Protein 1KEW (pdb70)

InterPro domains:
  IPR005888 dTDP-glucose 4,6-dehydratase [TIGR01181] (2-343)
  IPR005888 dTDP-glucose 4,6-dehydratase [cd05246] (1-337)
  IPR016040 NAD(P)-binding domain [PF16363] (4-330)
  IPR036291 NAD(P)-binding domain superfamily [SSF51735] (1-351)

B-factor: mean 23.69, std 10.24, range [9.71, 91.75]

Sequence (722 aa):
MKILITGGAGFIGSAVVRHIIKNTQDTVVNIDKLTYAGNLESLSDISESNRYNFEHADICDSAEITRIFEQYQPDAVMHLAAESHVDRSITGPAAFIETNIVGTYALLEVARKYWSALGEDKKNNFRFHHISTDEVYGDLPHPDEVENSVTLPLFTETTAYAPSSPYSASKASSDHLVRAWRRTYGLPTIVTNCSNNYGPYHFPEKLIPLVILNALEGKPLPIYGKGDQIRDWLYVEDHARALHMVVTEGKAGETYNIGGHNEKKNLDVVFTICDLLDEIVPKATSYREQITYVADRPGHDRRYAIDAGKISRELGWKPLETFESGIRKTVEWYLANTQWVNNVKSGAYQSWIEQNYEGRQMKILITGGAGFIGSAVVRHIIKNTQDTVVNIDKLTYAGNLESLSDISESNRYNFEHADICDSAEITRIFEQYQPDAVMHLAAESHVDRSITGPAAFIETNIVGTYALLEVARKYWSALGEDKKNNFRFHHISTDEVYGDLPHPDEVENSVTLPLFTETTAYAPSSPYSASKASSDHLVRAWRRTYGLPTIVTNCSNNYGPYHFPEKLIPLVILNALEGKPLPIYGKGDQIRDWLYVEDHARALHMVVTEGKAGETYNIGGHNEKKNLDVVFTICDLLDEIVPKATSYREQITYVADRPGHDRRYAIDAGKISRELGWKPLETFESGIRKTVEWYLANTQWVNNVKSGAYQSWIEQNYEGRQ

Radius of gyration: 27.29 Å; Cα contacts (8 Å, |Δi|>4): 1450; chains: 2; bounding box: 65×66×72 Å

CATH classification: 3.40.50.720 (+1 more: 3.90.25.10)

Nearest PDB structures (foldseek):
  1g1a-assembly1_A  TM=9.500E-01  e=4.187E-69  Salmonella enterica subsp. enterica serovar Typhimurium
  1bxk-assembly1_B  TM=9.377E-01  e=1.783E-54  Escherichia coli
  1bxk-assembly1_A  TM=9.298E-01  e=2.134E-54  Escherichia coli
  8du1-assembly1_C  TM=8.785E-01  e=4.144E-48  Elizabethkingia anophelis NUHP1
  8du1-assembly2_B  TM=8.699E-01  e=4.400E-48  Elizabethkingia anophelis NUHP1

GO terms:
  GO:0008460 dTDP-glucose 4,6-dehydratase activity (F, EXP)
  GO:0070404 NADH binding (F, IDA)

Foldseek 3Di:
DEEEEEPLQADLNVLLVVCCQPPHPYAYEYEYQQDLGGHCVSNVVPDVPPRYHYDNDALLPLVVLLVVCVVRVGLEYEYDDADADLLCCQVPVPRRLVRLASSLLSNLVSLLVSLVPDDPVSNVRYEYEYEAALQQLPFWDACVRDDVPDDTDARDQPRDGDHQGSNSVSRNNSVVSQLVCCVPRVHQYEYEHEWDEAAPRHQLPDQQNVLLVCLVVVAAREQADPQQFKTFYDYSNLVSVLSVLCRVPNGGSYYFYDGAQHIDGRVRLSVLSQVLCCVVPNDPDGSVVRYDYDHHDVRDRRYHGHDRVVCCVPRVRHGPDHCNRRSNNRSVNCVVCVVSVVVSDDVVNVVVCCVCPPVHD/DEEEEEPLQADLNVLLQCCCVPPHPYAYEYEYQCDLGGDCVSNVVPPVPPRYHYDNDALLPLVVLLVVCVVRVGLEYEYDDADADQLCCQVPVPRRLVRLASSLLSNLVSVLVSLVPDDPVSNVRYEYEYEAALQQLPFWDACVRDDVPDDTDADDPPRDGDHQGSNSVSRNNSVVSQLVCCVPRVHQYEYEHEWDEAAPRHACPDQQNVLLVCLVVVAAREDAAPQQFKTFYDYSNLVSVLRVLCRNPNGGSYYFYDGAQHIDGRVRLSVLSQVLCCVVPNDPDGSVVRYDYDHHDVRDRRYHGHDRVVSCVPRVRHGPDDCNRRSNNRSVNCVVPVVSNVVSDDPVNVVVCCVCPPVHD

Secondary structure (DSSP, 8-state):
-EEEEESTTSHHHHHHHHHHHHH-S-EEEEEE---TT--GGGGTTTTT-TTEEEEE--TT-HHHHHHHHHHH--SEEEE--S---HHHHHH-THHHIIIIIIHHHHHHHHHHHHHHTS-HHHHHH-EEEEEEEGGGG-----GGGS-TTSPPP-B-TTSPP---SHHHHHHHHHHHHHHHHHHHH---EEEEEE-EEESTT--TTSHHHHHHHHHHHT--EEEETTS--EEEEEEHHHHHHHHHHHHHHPPTT-EEEE----EEEHHHHHHHHHHHHHHHS--SS-GGGGEEEEPPPTT---B--B--HHHHHHH----S--HHHHHHHHHHHHHH-HHHHHHS--HHHHHHHHHHHTT--/-EEEEESTTSHHHHHHHHHHHHH-S-EEEEEE---TT--GGGGTTTTT-TTEEEEE--TT-HHHHHHHHHHH--SEEEE--S---HHHHHH-THHHIIIIIIHHHHHHHHHHHHHHTS-HHHHHH-EEEEEEEGGGG-----GGGS-TTSPPP-B-TTSPP---SHHHHHHHHHHHHHHHHHHHH---EEEEEE-EEESTT--TTSHHHHHHHHHHTT--EEEETTS--EEEEEEHHHHHHHHHHHHHHPPTT-EEEE----EEEHHHHHHHHHHHHHHHS--SS-GGGGEEEEPPPTT---B--B--HHHHHHH----S--HHHHHHHHHHHHHH-HHHHHHH--HHHHHHHHHHHTT--

Structure (mmCIF, N/CA/C/O backbone):
data_1KEW
#
_entry.id   1KEW
#
_cell.length_a   169.897
_cell.length_b   169.897
_cell.length_c   92.834
_cell.angle_alpha   90.00
_cell.angle_beta   90.00
_cell.angle_gamma   120.00
#
_symmetry.space_group_name_H-M   'P 61'
#
loop_
_entity.id
_entity.type
_entity.pdbx_description
1 polymer 'dTDP-D-glucose 4,6-dehydratase'
2 non-polymer "THYMIDINE-5'-DIPHOSPHATE"
3 non-polymer NICOTINAMIDE-ADENINE-DINUCLEOTIDE
4 non-polymer GLYCEROL
5 water water
#
loop_
_atom_site.group_PDB
_atom_site.id
_atom_site.type_symbol
_atom_site.label_atom_id
_atom_site.label_alt_id
_atom_site.label_comp_id
_atom_site.label_asym_id
_atom_site.label_entity_id
_atom_site.label_seq_id
_atom_site.pdbx_PDB_ins_code
_atom_site.Cartn_x
_atom_site.Cartn_y
_atom_site.Cartn_z
_atom_site.occupancy
_atom_site.B_iso_or_equiv
_atom_site.auth_seq_id
_atom_site.auth_comp_id
_atom_site.auth_asym_id
_atom_site.auth_atom_id
_atom_site.pdbx_PDB_model_num
ATOM 1 N N . MET A 1 1 ? 46.051 54.998 -31.581 1.00 27.07 1 MET A N 1
ATOM 2 C CA . MET A 1 1 ? 46.122 55.436 -30.161 1.00 27.29 1 MET A CA 1
ATOM 3 C C . MET A 1 1 ? 47.572 55.604 -29.712 1.00 26.04 1 MET A C 1
ATOM 4 O O . MET A 1 1 ? 48.443 54.813 -30.080 1.00 25.83 1 MET A O 1
ATOM 9 N N . LYS A 1 2 ? 47.821 56.645 -28.924 1.00 24.01 2 LYS A N 1
ATOM 10 C CA . LYS A 1 2 ? 49.154 56.930 -28.408 1.00 22.73 2 LYS A CA 1
ATOM 11 C C . LYS A 1 2 ? 49.261 56.285 -27.028 1.00 21.79 2 LYS A C 1
ATOM 12 O O . LYS A 1 2 ? 48.516 56.635 -26.116 1.00 20.03 2 LYS A O 1
ATOM 18 N N . ILE A 1 3 ? 50.188 55.345 -26.870 1.00 20.44 3 ILE A N 1
ATOM 19 C CA . ILE A 1 3 ? 50.339 54.664 -25.590 1.00 19.09 3 ILE A CA 1
ATOM 20 C C . ILE A 1 3 ? 51.644 55.016 -24.892 1.00 18.59 3 ILE A C 1
ATOM 21 O O . ILE A 1 3 ? 52.720 54.886 -25.473 1.00 16.95 3 ILE A O 1
ATOM 26 N N . LEU A 1 4 ? 51.546 55.474 -23.646 1.00 16.00 4 LEU A N 1
ATOM 27 C CA . LEU A 1 4 ? 52.735 55.803 -22.875 1.00 15.13 4 LEU A CA 1
ATOM 28 C C . LEU A 1 4 ? 53.028 54.544 -22.069 1.00 16.00 4 LEU A C 1
ATOM 29 O O . LEU A 1 4 ? 52.179 54.070 -21.316 1.00 14.02 4 LEU A O 1
ATOM 34 N N . ILE A 1 5 ? 54.220 53.987 -22.252 1.00 15.84 5 ILE A N 1
ATOM 35 C CA . ILE A 1 5 ? 54.591 52.762 -21.561 1.00 16.04 5 ILE A CA 1
ATOM 36 C C . ILE A 1 5 ? 55.818 52.967 -20.690 1.00 15.69 5 ILE A C 1
ATOM 37 O O . ILE A 1 5 ? 56.841 53.466 -21.156 1.00 16.48 5 ILE A O 1
ATOM 42 N N . THR A 1 6 ? 55.716 52.600 -19.415 1.00 14.12 6 THR A N 1
ATOM 43 C CA . THR A 1 6 ? 56.861 52.728 -18.522 1.00 13.26 6 THR A CA 1
ATOM 44 C C . THR A 1 6 ? 57.492 51.341 -18.450 1.00 13.39 6 THR A C 1
ATOM 45 O O . THR A 1 6 ? 56.786 50.339 -18.527 1.00 12.70 6 THR A O 1
ATOM 49 N N . GLY A 1 7 ? 58.816 51.294 -18.325 1.00 13.99 7 GLY A N 1
ATOM 50 C CA . GLY A 1 7 ? 59.513 50.019 -18.236 1.00 14.87 7 GLY A CA 1
ATOM 51 C C . GLY A 1 7 ? 59.540 49.249 -19.544 1.00 15.54 7 GLY A C 1
ATOM 52 O O . GLY A 1 7 ? 59.669 48.020 -19.550 1.00 15.35 7 GLY A O 1
ATOM 53 N N . GLY A 1 8 ? 59.439 49.973 -20.655 1.00 15.41 8 GLY A N 1
ATOM 54 C CA . GLY A 1 8 ? 59.426 49.338 -21.961 1.00 16.21 8 GLY A CA 1
ATOM 55 C C . GLY A 1 8 ? 60.743 48.730 -22.414 1.00 16.22 8 GLY A C 1
ATOM 56 O O . GLY A 1 8 ? 60.768 48.020 -23.417 1.00 17.33 8 GLY A O 1
ATOM 57 N N . ALA A 1 9 ? 61.831 49.009 -21.700 1.00 15.58 9 ALA A N 1
ATOM 58 C CA . ALA A 1 9 ? 63.135 48.452 -22.072 1.00 16.53 9 ALA A CA 1
ATOM 59 C C . ALA A 1 9 ? 63.423 47.172 -21.290 1.00 16.93 9 ALA A C 1
ATOM 60 O O . ALA A 1 9 ? 64.521 46.613 -21.380 1.00 15.47 9 ALA A O 1
ATOM 62 N N . GLY A 1 10 ? 62.434 46.714 -20.528 1.00 15.77 10 GLY A N 1
ATOM 63 C CA . GLY A 1 10 ? 62.600 45.502 -19.744 1.00 15.99 10 GLY A CA 1
ATOM 64 C C . GLY A 1 10 ? 62.127 44.262 -20.481 1.00 15.67 10 GLY A C 1
ATOM 65 O O . GLY A 1 10 ? 61.799 44.318 -21.666 1.00 16.04 10 GLY A O 1
ATOM 66 N N . PHE A 1 11 ? 62.091 43.138 -19.769 1.00 16.01 11 PHE A N 1
ATOM 67 C CA . PHE A 1 11 ? 61.671 41.853 -20.327 1.00 15.18 11 PHE A CA 1
ATOM 68 C C . PHE A 1 11 ? 60.256 41.853 -20.920 1.00 16.14 11 PHE A C 1
ATOM 69 O O . PHE A 1 11 ? 60.082 41.694 -22.131 1.00 15.04 11 PHE A O 1
ATOM 77 N N . ILE A 1 12 ? 59.244 42.034 -20.077 1.00 15.45 12 ILE A N 1
ATOM 78 C CA . ILE A 1 12 ? 57.865 42.040 -20.554 1.00 15.08 12 ILE A CA 1
ATOM 79 C C . ILE A 1 12 ? 57.561 43.337 -21.303 1.00 14.53 12 ILE A C 1
ATOM 80 O O . ILE A 1 12 ? 56.836 43.337 -22.301 1.00 14.83 12 ILE A O 1
ATOM 85 N N . GLY A 1 13 ? 58.114 44.439 -20.813 1.00 14.31 13 GLY A N 1
ATOM 86 C CA . GLY A 1 13 ? 57.887 45.722 -21.457 1.00 14.36 13 GLY A CA 1
ATOM 87 C C . GLY A 1 13 ? 58.344 45.746 -22.907 1.00 16.47 13 GLY A C 1
ATOM 88 O O . GLY A 1 13 ? 57.628 46.250 -23.774 1.00 16.84 13 GLY A O 1
ATOM 89 N N . SER A 1 14 ? 59.531 45.207 -23.187 1.00 15.52 14 SER A N 1
ATOM 90 C CA . SER A 1 14 ? 60.019 45.203 -24.561 1.00 16.53 14 SER A CA 1
ATOM 91 C C . SER A 1 14 ? 59.125 44.332 -25.439 1.00 16.61 14 SER A C 1
ATOM 92 O O . SER A 1 14 ? 58.928 44.632 -26.616 1.00 17.74 14 SER A O 1
ATOM 95 N N . ALA A 1 15 ? 58.574 43.262 -24.871 1.00 16.53 15 ALA A N 1
ATOM 96 C CA . ALA A 1 15 ? 57.677 42.394 -25.631 1.00 17.01 15 ALA A CA 1
ATOM 97 C C . ALA A 1 15 ? 56.416 43.182 -25.986 1.00 17.81 15 ALA A C 1
ATOM 98 O O . ALA A 1 15 ? 55.892 43.073 -27.097 1.00 17.58 15 ALA A O 1
ATOM 100 N N . VAL A 1 16 ? 55.927 43.977 -25.039 1.00 17.20 16 VAL A N 1
ATOM 101 C CA . VAL A 1 16 ? 54.735 44.787 -25.288 1.00 17.81 16 VAL A CA 1
ATOM 102 C C . VAL A 1 16 ? 55.019 45.808 -26.394 1.00 17.59 16 VAL A C 1
ATOM 103 O O . VAL A 1 16 ? 54.231 45.965 -27.333 1.00 18.89 16 VAL A O 1
ATOM 107 N N . VAL A 1 17 ? 56.152 46.494 -26.286 1.00 17.45 17 VAL A N 1
ATOM 108 C CA . VAL A 1 17 ? 56.531 47.493 -27.281 1.00 19.53 17 VAL A CA 1
ATOM 109 C C . VAL A 1 17 ? 56.710 46.876 -28.667 1.00 20.88 17 VAL A C 1
ATOM 110 O O . VAL A 1 17 ? 56.207 47.412 -29.656 1.00 19.94 17 VAL A O 1
ATOM 114 N N . ARG A 1 18 ? 57.418 45.751 -28.744 1.00 20.87 18 ARG A N 1
ATOM 115 C CA . ARG A 1 18 ? 57.634 45.103 -30.035 1.00 21.39 18 ARG A CA 1
ATOM 116 C C . ARG A 1 18 ? 56.309 44.680 -30.658 1.00 22.46 18 ARG A C 1
ATOM 117 O O . ARG A 1 18 ? 56.108 44.833 -31.862 1.00 23.08 18 ARG A O 1
ATOM 125 N N . HIS A 1 19 ? 55.411 44.145 -29.836 1.00 22.43 19 HIS A N 1
ATOM 126 C CA . HIS A 1 19 ? 54.101 43.701 -30.303 1.00 22.87 19 HIS A CA 1
ATOM 127 C C . HIS A 1 19 ? 53.278 44.855 -30.868 1.00 23.92 19 HIS A C 1
ATOM 128 O O . HIS A 1 19 ? 52.665 44.734 -31.930 1.00 23.58 19 HIS A O 1
ATOM 135 N N . ILE A 1 20 ? 53.253 45.967 -30.142 1.00 23.60 20 ILE A N 1
ATOM 136 C CA . ILE A 1 20 ? 52.491 47.131 -30.572 1.00 24.40 20 ILE A CA 1
ATOM 137 C C . ILE A 1 20 ? 52.974 47.677 -31.914 1.00 25.28 20 ILE A C 1
ATOM 138 O O . ILE A 1 20 ? 52.173 47.919 -32.816 1.00 26.36 20 ILE A O 1
ATOM 143 N N . ILE A 1 21 ? 54.282 47.863 -32.047 1.00 25.43 21 ILE A N 1
ATOM 144 C CA . ILE A 1 21 ? 54.849 48.393 -33.283 1.00 27.17 21 ILE A CA 1
ATOM 145 C C . ILE A 1 21 ? 54.700 47.427 -34.458 1.00 27.88 21 ILE A C 1
ATOM 146 O O . ILE A 1 21 ? 54.382 47.837 -35.574 1.00 27.52 21 ILE A O 1
ATOM 151 N N . LYS A 1 22 ? 54.912 46.141 -34.202 1.00 27.91 22 LYS A N 1
ATOM 152 C CA . LYS A 1 22 ? 54.825 45.138 -35.254 1.00 28.14 22 LYS A CA 1
ATOM 153 C C . LYS A 1 22 ? 53.421 44.693 -35.648 1.00 28.70 22 LYS A C 1
ATOM 154 O O . LYS A 1 22 ? 53.158 44.450 -36.828 1.00 28.62 22 LYS A O 1
ATOM 160 N N . ASN A 1 23 ? 52.516 44.593 -34.679 1.00 28.03 23 ASN A N 1
ATOM 161 C CA . ASN A 1 23 ? 51.177 44.098 -34.975 1.00 29.32 23 ASN A CA 1
ATOM 162 C C . ASN A 1 23 ? 49.967 45.007 -34.764 1.00 28.93 23 ASN A C 1
ATOM 163 O O . ASN A 1 23 ? 48.831 44.540 -34.845 1.00 29.48 23 ASN A O 1
ATOM 168 N N . THR A 1 24 ? 50.186 46.289 -34.493 1.00 29.41 24 THR A N 1
ATOM 169 C CA . THR A 1 24 ? 49.058 47.198 -34.304 1.00 29.03 24 THR A CA 1
ATOM 170 C C . THR A 1 24 ? 49.330 48.533 -34.977 1.00 29.98 24 THR A C 1
ATOM 171 O O . THR A 1 24 ? 50.419 48.766 -35.500 1.00 29.65 24 THR A O 1
ATOM 175 N N . GLN A 1 25 ? 48.331 49.409 -34.947 1.00 31.31 25 GLN A N 1
ATOM 176 C CA . GLN A 1 25 ? 48.448 50.732 -35.543 1.00 33.01 25 GLN A CA 1
ATOM 177 C C . GLN A 1 25 ? 48.678 51.798 -34.475 1.00 31.92 25 GLN A C 1
ATOM 178 O O . GLN A 1 25 ? 48.714 52.991 -34.777 1.00 30.52 25 GLN A O 1
ATOM 184 N N . ASP A 1 26 ? 48.835 51.367 -33.226 1.00 29.92 26 ASP A N 1
ATOM 185 C CA . ASP A 1 26 ? 49.063 52.306 -32.135 1.00 28.20 26 ASP A CA 1
ATOM 186 C C . ASP A 1 26 ? 50.498 52.807 -32.115 1.00 27.30 26 ASP A C 1
ATOM 187 O O . ASP A 1 26 ? 51.389 52.197 -32.709 1.00 27.98 26 ASP A O 1
ATOM 192 N N . THR A 1 27 ? 50.714 53.932 -31.444 1.00 25.09 27 THR A N 1
ATOM 193 C CA . THR A 1 27 ? 52.047 54.504 -31.331 1.00 24.36 27 THR A CA 1
ATOM 194 C C . THR A 1 27 ? 52.517 54.336 -29.892 1.00 23.53 27 THR A C 1
ATOM 195 O O . THR A 1 27 ? 51.709 54.114 -28.988 1.00 22.72 27 THR A O 1
ATOM 199 N N . VAL A 1 28 ? 53.821 54.451 -29.679 1.00 22.06 28 VAL A N 1
ATOM 200 C CA . VAL A 1 28 ? 54.376 54.254 -28.350 1.00 20.40 28 VAL A CA 1
ATOM 201 C C . VAL A 1 28 ? 55.453 55.238 -27.922 1.00 19.11 28 VAL A C 1
ATOM 202 O O . VAL A 1 28 ? 56.326 55.611 -28.706 1.00 19.13 28 VAL A O 1
ATOM 206 N N . VAL A 1 29 ? 55.363 55.679 -26.670 1.00 17.99 29 VAL A N 1
ATOM 207 C CA . VAL A 1 29 ? 56.390 56.524 -26.087 1.00 18.13 29 VAL A CA 1
ATOM 208 C C . VAL A 1 29 ? 56.804 55.697 -24.876 1.00 19.20 29 VAL A C 1
ATOM 209 O O . VAL A 1 29 ? 55.999 55.426 -23.983 1.00 18.88 29 VAL A O 1
ATOM 213 N N . ASN A 1 30 ? 58.059 55.260 -24.892 1.00 18.08 30 ASN A N 1
ATOM 214 C CA . ASN A 1 30 ? 58.638 54.406 -23.859 1.00 17.83 30 ASN A CA 1
ATOM 215 C C . ASN A 1 30 ? 59.469 55.178 -22.838 1.00 17.07 30 ASN A C 1
ATOM 216 O O . ASN A 1 30 ? 60.475 55.803 -23.184 1.00 18.35 30 ASN A O 1
ATOM 221 N N . ILE A 1 31 ? 59.039 55.146 -21.577 1.00 15.75 31 ILE A N 1
ATOM 222 C CA . ILE A 1 31 ? 59.772 55.813 -20.506 1.00 14.85 31 ILE A CA 1
ATOM 223 C C . ILE A 1 31 ? 60.471 54.723 -19.705 1.00 15.38 31 ILE A C 1
ATOM 224 O O . ILE A 1 31 ? 59.816 53.851 -19.140 1.00 15.26 31 ILE A O 1
ATOM 229 N N . ASP A 1 32 ? 61.798 54.764 -19.661 1.00 14.32 32 ASP A N 1
ATOM 230 C CA . ASP A 1 32 ? 62.547 53.757 -18.918 1.00 15.28 32 ASP A CA 1
ATOM 231 C C . ASP A 1 32 ? 63.826 54.364 -18.347 1.00 15.46 32 ASP A C 1
ATOM 232 O O . ASP A 1 32 ? 64.557 55.064 -19.041 1.00 16.83 32 ASP A O 1
ATOM 237 N N . LYS A 1 33 ? 64.078 54.093 -17.070 1.00 15.38 33 LYS A N 1
ATOM 238 C CA . LYS A 1 33 ? 65.241 54.609 -16.354 1.00 16.19 33 LYS A CA 1
ATOM 239 C C . LYS A 1 33 ? 66.534 53.872 -16.722 1.00 16.86 33 LYS A C 1
ATOM 240 O O . LYS A 1 33 ? 67.633 54.347 -16.432 1.00 16.28 33 LYS A O 1
ATOM 246 N N . LEU A 1 34 ? 66.387 52.715 -17.355 1.00 16.73 34 LEU A N 1
ATOM 247 C CA . LEU A 1 34 ? 67.524 51.886 -17.744 1.00 17.24 34 LEU A CA 1
ATOM 248 C C . LEU A 1 34 ? 68.365 51.464 -16.541 1.00 17.65 34 LEU A C 1
ATOM 249 O O . LEU A 1 34 ? 69.534 51.841 -16.403 1.00 18.03 34 LEU A O 1
ATOM 254 N N . THR A 1 35 ? 67.747 50.695 -15.652 1.00 16.41 35 THR A N 1
ATOM 255 C CA . THR A 1 35 ? 68.443 50.177 -14.482 1.00 16.14 35 THR A CA 1
ATOM 256 C C . THR A 1 35 ? 69.237 48.976 -15.000 1.00 15.84 35 THR A C 1
ATOM 257 O O . THR A 1 35 ? 69.373 48.791 -16.208 1.00 15.83 35 THR A O 1
ATOM 261 N N . TYR A 1 36 ? 69.734 48.151 -14.086 1.00 17.40 36 TYR A N 1
ATOM 262 C CA . TYR A 1 36 ? 70.488 46.962 -14.478 1.00 18.10 36 TYR A CA 1
ATOM 263 C C . TYR A 1 36 ? 69.627 46.098 -15.394 1.00 17.41 36 TYR A C 1
ATOM 264 O O . TYR A 1 36 ? 70.143 45.318 -16.192 1.00 19.85 36 TYR A O 1
ATOM 273 N N . ALA A 1 37 ? 68.309 46.241 -15.270 1.00 16.81 37 ALA A N 1
ATOM 274 C CA . ALA A 1 37 ? 67.369 45.439 -16.044 1.00 16.35 37 ALA A CA 1
ATOM 275 C C . ALA A 1 37 ? 66.892 46.061 -17.350 1.00 17.09 37 ALA A C 1
ATOM 276 O O . ALA A 1 37 ? 66.225 45.392 -18.146 1.00 17.50 37 ALA A O 1
ATOM 278 N N . GLY A 1 38 ? 67.216 47.334 -17.563 1.00 18.15 38 GLY A N 1
ATOM 279 C CA . GLY A 1 38 ? 66.811 48.003 -18.787 1.00 18.72 38 GLY A CA 1
ATOM 280 C C . GLY A 1 38 ? 67.798 47.675 -19.892 1.00 20.19 38 GLY A C 1
ATOM 281 O O . GLY A 1 38 ? 69.003 47.642 -19.653 1.00 21.54 38 GLY A O 1
ATOM 282 N N . ASN A 1 39 ? 67.301 47.441 -21.101 1.00 19.82 39 ASN A N 1
ATOM 283 C CA . ASN A 1 39 ? 68.184 47.089 -22.210 1.00 20.56 39 ASN A CA 1
ATOM 284 C C . ASN A 1 39 ? 67.628 47.552 -23.554 1.00 18.32 39 ASN A C 1
ATOM 285 O O . ASN A 1 39 ? 66.723 46.930 -24.100 1.00 18.65 39 ASN A O 1
ATOM 290 N N . LEU A 1 40 ? 68.173 48.635 -24.098 1.00 20.28 40 LEU A N 1
ATOM 291 C CA . LEU A 1 40 ? 67.683 49.135 -25.377 1.00 20.41 40 LEU A CA 1
ATOM 292 C C . LEU A 1 40 ? 67.907 48.135 -26.510 1.00 20.43 40 LEU A C 1
ATOM 293 O O . LEU A 1 40 ? 67.249 48.207 -27.545 1.00 19.99 40 LEU A O 1
ATOM 298 N N . GLU A 1 41 ? 68.825 47.195 -26.310 1.00 21.35 41 GLU A N 1
ATOM 299 C CA . GLU A 1 41 ? 69.094 46.192 -27.335 1.00 22.60 41 GLU A CA 1
ATOM 300 C C . GLU A 1 41 ? 67.878 45.306 -27.564 1.00 21.51 41 GLU A C 1
ATOM 301 O O . GLU A 1 41 ? 67.713 44.729 -28.639 1.00 22.34 41 GLU A O 1
ATOM 307 N N . SER A 1 42 ? 67.021 45.205 -26.553 1.00 19.98 42 SER A N 1
ATOM 308 C CA . SER A 1 42 ? 65.821 44.386 -26.662 1.00 20.09 42 SER A CA 1
ATOM 309 C C . SER A 1 42 ? 64.779 45.057 -27.559 1.00 20.31 42 SER A C 1
ATOM 310 O O . SER A 1 42 ? 63.766 44.451 -27.911 1.00 19.62 42 SER A O 1
ATOM 313 N N . LEU A 1 43 ? 65.038 46.307 -27.933 1.00 20.99 43 LEU A N 1
ATOM 314 C CA . LEU A 1 43 ? 64.113 47.065 -28.776 1.00 22.79 43 LEU A CA 1
ATOM 315 C C . LEU A 1 43 ? 64.717 47.410 -30.136 1.00 25.22 43 LEU A C 1
ATOM 316 O O . LEU A 1 43 ? 64.124 48.159 -30.915 1.00 23.34 43 LEU A O 1
ATOM 321 N N . SER A 1 44 ? 65.892 46.854 -30.416 1.00 26.58 44 SER A N 1
ATOM 322 C CA . SER A 1 44 ? 66.600 47.107 -31.671 1.00 30.06 44 SER A CA 1
ATOM 323 C C . SER A 1 44 ? 65.771 46.942 -32.942 1.00 30.45 44 SER A C 1
ATOM 324 O O . SER A 1 44 ? 65.976 47.668 -33.914 1.00 32.87 44 SER A O 1
ATOM 327 N N . ASP A 1 45 ? 64.841 45.996 -32.942 1.00 31.77 45 ASP A N 1
ATOM 328 C CA . ASP A 1 45 ? 64.019 45.752 -34.121 1.00 33.10 45 ASP A CA 1
ATOM 329 C C . ASP A 1 45 ? 62.945 46.802 -34.404 1.00 32.61 45 ASP A C 1
ATOM 330 O O . ASP A 1 45 ? 62.366 46.808 -35.491 1.00 32.04 45 ASP A O 1
ATOM 335 N N . ILE A 1 46 ? 62.669 47.684 -33.446 1.00 30.69 46 ILE A N 1
ATOM 336 C CA . ILE A 1 46 ? 61.638 48.699 -33.660 1.00 29.77 46 ILE A CA 1
ATOM 337 C C . ILE A 1 46 ? 62.031 50.125 -33.284 1.00 29.73 46 ILE A C 1
ATOM 338 O O . ILE A 1 46 ? 61.259 51.057 -33.502 1.00 30.35 46 ILE A O 1
ATOM 343 N N . SER A 1 47 ? 63.227 50.296 -32.735 1.00 30.04 47 SER A N 1
ATOM 344 C CA . SER A 1 47 ? 63.698 51.610 -32.302 1.00 32.24 47 SER A CA 1
ATOM 345 C C . SER A 1 47 ? 63.716 52.717 -33.353 1.00 32.47 47 SER A C 1
ATOM 346 O O . SER A 1 47 ? 63.705 53.898 -33.003 1.00 31.40 47 SER A O 1
ATOM 349 N N . GLU A 1 48 ? 63.745 52.348 -34.630 1.00 33.08 48 GLU A N 1
ATOM 350 C CA . GLU A 1 48 ? 63.781 53.343 -35.700 1.00 34.59 48 GLU A CA 1
ATOM 351 C C . GLU A 1 48 ? 62.406 53.759 -36.209 1.00 33.48 48 GLU A C 1
ATOM 352 O O . GLU A 1 48 ? 62.288 54.715 -36.976 1.00 33.88 48 GLU A O 1
ATOM 358 N N . SER A 1 49 ? 61.370 53.043 -35.786 1.00 32.10 49 SER A N 1
ATOM 359 C CA . SER A 1 49 ? 60.008 53.348 -36.212 1.00 31.52 49 SER A CA 1
ATOM 360 C C . SER A 1 49 ? 59.600 54.768 -35.836 1.00 31.58 49 SER A C 1
ATOM 361 O O . SER A 1 49 ? 59.945 55.260 -34.761 1.00 30.65 49 SER A O 1
ATOM 364 N N . ASN A 1 50 ? 58.868 55.429 -36.728 1.00 31.96 50 ASN A N 1
ATOM 365 C CA . ASN A 1 50 ? 58.407 56.786 -36.466 1.00 32.97 50 ASN A CA 1
ATOM 366 C C . ASN A 1 50 ? 57.254 56.722 -35.467 1.00 31.51 50 ASN A C 1
ATOM 367 O O . ASN A 1 50 ? 56.810 57.745 -34.949 1.00 31.40 50 ASN A O 1
ATOM 372 N N . ARG A 1 51 ? 56.768 55.511 -35.208 1.00 29.45 51 ARG A N 1
ATOM 373 C CA . ARG A 1 51 ? 55.670 55.313 -34.270 1.00 27.58 51 ARG A CA 1
ATOM 374 C C . ARG A 1 51 ? 56.181 54.971 -32.876 1.00 26.21 51 ARG A C 1
ATOM 375 O O . ARG A 1 51 ? 55.400 54.640 -31.982 1.00 25.41 51 ARG A O 1
ATOM 383 N N . TYR A 1 52 ? 57.495 55.059 -32.703 1.00 24.26 52 TYR A N 1
ATOM 384 C CA . TYR A 1 52 ? 58.132 54.764 -31.425 1.00 23.40 52 TYR A CA 1
ATOM 3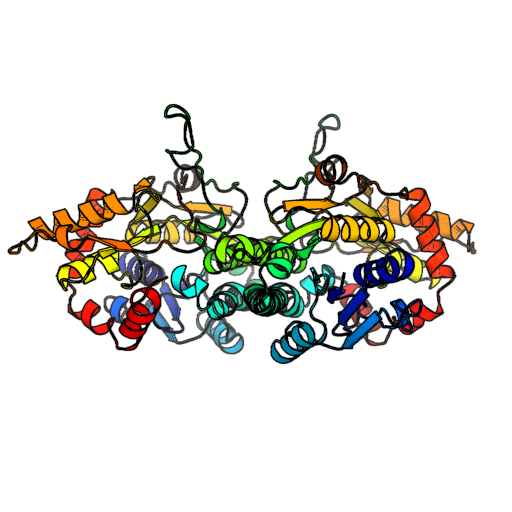85 C C . TYR A 1 52 ? 59.062 55.891 -31.000 1.00 22.93 52 TYR A C 1
ATOM 386 O O . TYR A 1 52 ? 59.818 56.431 -31.808 1.00 23.76 52 TYR A O 1
ATOM 395 N N . ASN A 1 53 ? 59.002 56.241 -29.721 1.00 21.01 53 ASN A N 1
ATOM 396 C CA . ASN A 1 53 ? 59.850 57.280 -29.162 1.00 20.75 53 ASN A CA 1
ATOM 397 C C . ASN A 1 53 ? 60.319 56.826 -27.793 1.00 20.60 53 ASN A C 1
ATOM 398 O O . ASN A 1 53 ? 59.549 56.252 -27.022 1.00 21.79 53 ASN A O 1
ATOM 403 N N . PHE A 1 54 ? 61.583 57.084 -27.493 1.00 19.82 54 PHE A N 1
ATOM 404 C CA . PHE A 1 54 ? 62.137 56.685 -26.212 1.00 20.13 54 PHE A CA 1
ATOM 405 C C . PHE A 1 54 ? 62.506 57.874 -25.342 1.00 21.07 54 PHE A C 1
ATOM 406 O O . PHE A 1 54 ? 63.101 58.846 -25.812 1.00 20.67 54 PHE A O 1
ATOM 414 N N . GLU A 1 55 ? 62.136 57.790 -24.069 1.00 19.28 55 GLU A N 1
ATOM 415 C CA . GLU A 1 55 ? 62.458 58.827 -23.106 1.00 19.31 55 GLU A CA 1
ATOM 416 C C . GLU A 1 55 ? 63.189 58.188 -21.933 1.00 19.05 55 GLU A C 1
ATOM 417 O O . GLU A 1 55 ? 62.619 57.372 -21.206 1.00 18.56 55 GLU A O 1
ATOM 423 N N . HIS A 1 56 ? 64.454 58.553 -21.758 1.00 17.91 56 HIS A N 1
ATOM 424 C CA . HIS A 1 56 ? 65.253 58.025 -20.659 1.00 19.34 56 HIS A CA 1
ATOM 425 C C . HIS A 1 56 ? 64.880 58.828 -19.412 1.00 18.93 56 HIS A C 1
ATOM 426 O O . HIS A 1 56 ? 65.348 59.954 -19.232 1.00 19.07 56 HIS A O 1
ATOM 433 N N . ALA A 1 57 ? 64.035 58.254 -18.557 1.00 16.83 57 ALA A N 1
ATOM 434 C CA . ALA A 1 57 ? 63.596 58.946 -17.349 1.00 16.54 57 ALA A CA 1
ATOM 435 C C . ALA A 1 57 ? 63.152 58.003 -16.234 1.00 16.55 57 ALA A C 1
ATOM 436 O O . ALA A 1 57 ? 62.859 56.828 -16.468 1.00 17.19 57 ALA A O 1
ATOM 438 N N . ASP A 1 58 ? 63.094 58.553 -15.025 1.00 16.06 58 ASP A N 1
ATOM 439 C CA . ASP A 1 58 ? 62.700 57.835 -13.813 1.00 15.85 58 ASP A CA 1
ATOM 440 C C . ASP A 1 58 ? 61.246 58.209 -13.508 1.00 16.16 58 ASP A C 1
ATOM 441 O O . ASP A 1 58 ? 60.906 59.392 -13.515 1.00 16.61 58 ASP A O 1
ATOM 446 N N . ILE A 1 59 ? 60.390 57.224 -13.242 1.00 15.36 59 ILE A N 1
ATOM 447 C CA . ILE A 1 59 ? 58.990 57.532 -12.944 1.00 15.00 59 ILE A CA 1
ATOM 448 C C . ILE A 1 59 ? 58.837 58.386 -11.687 1.00 16.36 59 ILE A C 1
ATOM 449 O O . ILE A 1 59 ? 57.776 58.972 -11.457 1.00 16.91 59 ILE A O 1
ATOM 454 N N . CYS A 1 60 ? 59.891 58.464 -10.876 1.00 16.56 60 CYS A N 1
ATOM 455 C CA . CYS A 1 60 ? 59.845 59.277 -9.659 1.00 17.76 60 CYS A CA 1
ATOM 456 C C . CYS A 1 60 ? 60.103 60.757 -9.962 1.00 17.81 60 CYS A C 1
ATOM 457 O O . CYS A 1 60 ? 59.850 61.622 -9.125 1.00 18.87 60 CYS A O 1
ATOM 460 N N . ASP A 1 61 ? 60.617 61.035 -11.157 1.00 17.20 61 ASP A N 1
ATOM 461 C CA . ASP A 1 61 ? 60.924 62.402 -11.588 1.00 17.19 61 ASP A CA 1
ATOM 462 C C . ASP A 1 61 ? 59.625 63.066 -12.062 1.00 16.28 61 ASP A C 1
ATOM 463 O O . ASP A 1 61 ? 59.378 63.190 -13.259 1.00 15.07 61 ASP A O 1
ATOM 468 N N . SER A 1 62 ? 58.800 63.495 -11.113 1.00 16.72 62 SER A N 1
ATOM 469 C CA . SER A 1 62 ? 57.513 64.100 -11.433 1.00 16.33 62 SER A CA 1
ATOM 470 C C . SER A 1 62 ? 57.530 65.209 -12.480 1.00 15.91 62 SER A C 1
ATOM 471 O O . SER A 1 62 ? 56.689 65.221 -13.374 1.00 15.74 62 SER A O 1
ATOM 474 N N . ALA A 1 63 ? 58.472 66.139 -12.370 1.00 15.75 63 ALA A N 1
ATOM 475 C CA . ALA A 1 63 ? 58.544 67.241 -13.330 1.00 15.90 63 ALA A CA 1
ATOM 476 C C . ALA A 1 63 ? 58.756 66.756 -14.759 1.00 16.71 63 ALA A C 1
ATOM 477 O O . ALA A 1 63 ? 58.087 67.219 -15.685 1.00 16.11 63 ALA A O 1
ATOM 479 N N . GLU A 1 64 ? 59.687 65.822 -14.940 1.00 15.73 64 GLU A N 1
ATOM 480 C CA . GLU A 1 64 ? 59.976 65.294 -16.267 1.00 16.45 64 GLU A CA 1
ATOM 481 C C . GLU A 1 64 ? 58.843 64.414 -16.790 1.00 15.35 64 GLU A C 1
ATOM 482 O O . GLU A 1 64 ? 58.493 64.490 -17.965 1.00 16.38 64 GLU A O 1
ATOM 488 N N . ILE A 1 65 ? 58.268 63.579 -15.928 1.00 14.88 65 ILE A N 1
ATOM 489 C CA . ILE A 1 65 ? 57.173 62.723 -16.363 1.00 13.95 65 ILE A CA 1
ATOM 490 C C . ILE A 1 65 ? 55.986 63.609 -16.762 1.00 13.77 65 ILE A C 1
ATOM 491 O O . ILE A 1 65 ? 55.297 63.341 -17.745 1.00 13.21 65 ILE A O 1
ATOM 496 N N . THR A 1 66 ? 55.757 64.664 -15.991 1.00 14.61 66 THR A N 1
ATOM 497 C CA . THR A 1 66 ? 54.676 65.597 -16.291 1.00 15.15 66 THR A CA 1
ATOM 498 C C . THR A 1 66 ? 54.908 66.186 -17.688 1.00 15.62 66 THR A C 1
ATOM 499 O O . THR A 1 66 ? 54.000 66.209 -18.520 1.00 16.31 66 THR A O 1
ATOM 503 N N . ARG A 1 67 ? 56.131 66.646 -17.940 1.00 16.42 67 ARG A N 1
ATOM 504 C CA . ARG A 1 67 ? 56.487 67.237 -19.231 1.00 16.20 67 ARG A CA 1
ATOM 505 C C . ARG A 1 67 ? 56.294 66.252 -20.384 1.00 16.27 67 ARG A C 1
ATOM 506 O O . ARG A 1 67 ? 55.822 66.624 -21.459 1.00 15.98 67 ARG A O 1
ATOM 514 N N . ILE A 1 68 ? 56.658 64.994 -20.157 1.00 15.04 68 ILE A N 1
ATOM 515 C CA . ILE A 1 68 ? 56.516 63.968 -21.179 1.00 14.49 68 ILE A CA 1
ATOM 516 C C . ILE A 1 68 ? 55.047 63.718 -21.505 1.00 15.29 68 ILE A C 1
ATOM 517 O O . ILE A 1 68 ? 54.685 63.557 -22.673 1.00 15.32 68 ILE A O 1
ATOM 522 N N . PHE A 1 69 ? 54.193 63.682 -20.484 1.00 14.92 69 PHE A N 1
ATOM 523 C CA . PHE A 1 69 ? 52.771 63.473 -20.730 1.00 13.99 69 PHE A CA 1
ATOM 524 C C . PHE A 1 69 ? 52.243 64.602 -21.619 1.00 14.77 69 PHE A C 1
ATOM 525 O O . PHE A 1 69 ? 51.487 64.358 -22.558 1.00 16.09 69 PHE A O 1
ATOM 533 N N . GLU A 1 70 ? 52.633 65.834 -21.310 1.00 15.84 70 GLU A N 1
ATOM 534 C CA . GLU A 1 70 ? 52.168 66.981 -22.091 1.00 18.12 70 GLU A CA 1
ATOM 535 C C . GLU A 1 70 ? 52.722 66.985 -23.517 1.00 19.10 70 GLU A C 1
ATOM 536 O O . GLU A 1 70 ? 52.048 67.433 -24.448 1.00 17.37 70 GLU A O 1
ATOM 542 N N . GLN A 1 71 ? 53.940 66.485 -23.702 1.00 17.65 71 GLN A N 1
ATOM 543 C CA . GLN A 1 71 ? 54.518 66.466 -25.043 1.00 18.34 71 GLN A CA 1
ATOM 544 C C . GLN A 1 71 ? 53.880 65.423 -25.948 1.00 18.70 71 GLN A C 1
ATOM 545 O O . GLN A 1 71 ? 53.560 65.705 -27.103 1.00 18.97 71 GLN A O 1
ATOM 551 N N . TYR A 1 72 ? 53.686 64.216 -25.428 1.00 18.74 72 TYR A N 1
ATOM 552 C CA . TYR A 1 72 ? 53.124 63.144 -26.234 1.00 18.56 72 TYR A CA 1
ATOM 553 C C . TYR A 1 72 ? 51.609 62.973 -26.190 1.00 18.41 72 TYR A C 1
ATOM 554 O O . TYR A 1 72 ? 51.045 62.297 -27.046 1.00 19.81 72 TYR A O 1
ATOM 563 N N . GLN A 1 73 ? 50.956 63.572 -25.197 1.00 18.07 73 GLN A N 1
ATOM 564 C CA . GLN A 1 73 ? 49.499 63.490 -25.075 1.00 19.73 73 GLN A CA 1
ATOM 565 C C . GLN A 1 73 ? 48.971 62.069 -25.260 1.00 18.86 73 GLN A C 1
ATOM 566 O O . GLN A 1 73 ? 48.191 61.794 -26.176 1.00 19.02 73 GLN A O 1
ATOM 572 N N . PRO A 1 74 ? 49.372 61.145 -24.374 1.00 17.66 74 PRO A N 1
ATOM 573 C CA . PRO A 1 74 ? 48.933 59.751 -24.460 1.00 17.95 74 PRO A CA 1
ATOM 574 C C . PRO A 1 74 ? 47.444 59.534 -24.244 1.00 17.60 74 PRO A C 1
ATOM 575 O O . PRO A 1 74 ? 46.807 60.261 -23.478 1.00 17.68 74 PRO A O 1
ATOM 579 N N . ASP A 1 75 ? 46.904 58.521 -24.918 1.00 16.73 75 ASP A N 1
ATOM 580 C CA . ASP A 1 75 ? 45.498 58.154 -24.793 1.00 18.41 75 ASP A CA 1
ATOM 581 C C . ASP A 1 75 ? 45.378 57.072 -23.725 1.00 18.52 75 ASP A C 1
ATOM 582 O O . ASP A 1 75 ? 44.296 56.805 -23.205 1.00 18.70 75 ASP A O 1
ATOM 587 N N . ALA A 1 76 ? 46.503 56.441 -23.410 1.00 18.30 76 ALA A N 1
ATOM 588 C CA . ALA A 1 76 ? 46.515 55.385 -22.414 1.00 16.76 76 ALA A CA 1
ATOM 589 C C . ALA A 1 76 ? 47.910 55.212 -21.847 1.00 16.76 76 ALA A C 1
ATOM 590 O O . ALA A 1 76 ? 48.900 55.624 -22.455 1.00 15.81 76 ALA A O 1
ATOM 592 N N . VAL A 1 77 ? 47.970 54.599 -20.672 1.00 15.13 77 VAL A N 1
ATOM 593 C CA . VAL A 1 77 ? 49.233 54.337 -19.997 1.00 15.49 77 VAL A CA 1
ATOM 594 C C . VAL A 1 77 ? 49.307 52.853 -19.659 1.00 14.46 77 VAL A C 1
ATOM 595 O O . VAL A 1 77 ? 48.318 52.257 -19.240 1.00 14.49 77 VAL A O 1
ATOM 599 N N . MET A 1 78 ? 50.480 52.261 -19.864 1.00 14.49 78 MET A N 1
ATOM 600 C CA . MET A 1 78 ? 50.719 50.861 -19.519 1.00 14.74 78 MET A CA 1
ATOM 601 C C . MET A 1 78 ? 51.942 50.957 -18.619 1.00 13.78 78 MET A C 1
ATOM 602 O O . MET A 1 78 ? 53.044 51.250 -19.079 1.00 14.77 78 MET A O 1
ATOM 607 N N . HIS A 1 79 ? 51.730 50.730 -17.329 1.00 12.28 79 HIS A N 1
ATOM 608 C CA . HIS A 1 79 ? 52.785 50.861 -16.334 1.00 12.62 79 HIS A CA 1
ATOM 609 C C . HIS A 1 79 ? 53.458 49.543 -15.959 1.00 13.49 79 HIS A C 1
ATOM 610 O O . HIS A 1 79 ? 52.926 48.775 -15.161 1.00 12.91 79 HIS A O 1
ATOM 617 N N . LEU A 1 80 ? 54.636 49.296 -16.531 1.00 13.27 80 LEU A N 1
ATOM 618 C CA . LEU A 1 80 ? 55.377 48.071 -16.235 1.00 13.44 80 LEU A CA 1
ATOM 619 C C . LEU A 1 80 ? 56.681 48.320 -15.488 1.00 14.83 80 LEU A C 1
ATOM 620 O O . LEU A 1 80 ? 57.293 47.376 -14.987 1.00 16.03 80 LEU A O 1
ATOM 625 N N . ALA A 1 81 ? 57.107 49.579 -15.403 1.00 13.12 81 ALA A N 1
ATOM 626 C CA . ALA A 1 81 ? 58.356 49.909 -14.714 1.00 13.72 81 ALA A CA 1
ATOM 627 C C . ALA A 1 81 ? 58.330 49.446 -13.261 1.00 14.73 81 ALA A C 1
ATOM 628 O O . ALA A 1 81 ? 57.405 49.764 -12.511 1.00 14.22 81 ALA A O 1
ATOM 630 N N . ALA A 1 82 ? 59.358 48.701 -12.866 1.00 13.32 82 ALA A N 1
ATOM 631 C CA . ALA A 1 82 ? 59.434 48.195 -11.506 1.00 12.60 82 ALA A CA 1
ATOM 632 C C . ALA A 1 82 ? 60.716 47.420 -11.256 1.00 13.03 82 ALA A C 1
ATOM 633 O O . ALA A 1 82 ? 61.423 47.051 -12.196 1.00 14.27 82 ALA A O 1
ATOM 635 N N . GLU A 1 83 ? 61.010 47.203 -9.978 1.00 11.69 83 GLU A N 1
ATOM 636 C CA . GLU A 1 83 ? 62.135 46.364 -9.567 1.00 13.06 83 GLU A CA 1
ATOM 637 C C . GLU A 1 83 ? 61.382 45.034 -9.500 1.00 12.68 83 GLU A C 1
ATOM 638 O O . GLU A 1 83 ? 60.375 44.932 -8.799 1.00 12.16 83 GLU A O 1
ATOM 644 N N . SER A 1 84 ? 61.855 44.016 -10.219 1.00 12.76 84 SER A N 1
ATOM 645 C CA . SER A 1 84 ? 61.107 42.763 -10.297 1.00 12.87 84 SER A CA 1
ATOM 646 C C . SER A 1 84 ? 61.646 41.484 -9.675 1.00 13.52 84 SER A C 1
ATOM 647 O O . SER A 1 84 ? 60.965 40.456 -9.742 1.00 12.82 84 SER A O 1
ATOM 650 N N . HIS A 1 85 ? 62.828 41.523 -9.071 1.00 12.32 85 HIS A N 1
ATOM 651 C CA . HIS A 1 85 ? 63.413 40.289 -8.529 1.00 13.20 85 HIS A CA 1
ATOM 652 C C . HIS A 1 85 ? 63.274 40.070 -7.024 1.00 12.77 85 HIS A C 1
ATOM 653 O O . HIS A 1 85 ? 63.848 40.805 -6.218 1.00 13.43 85 HIS A O 1
ATOM 660 N N . VAL A 1 86 ? 62.516 39.041 -6.655 1.00 12.66 86 VAL A N 1
ATOM 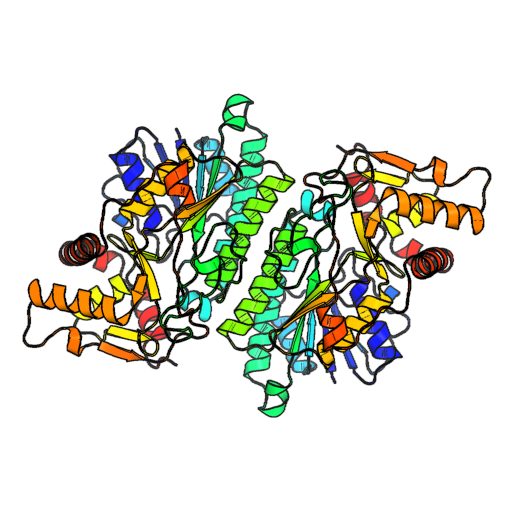661 C CA . VAL A 1 86 ? 62.304 38.704 -5.249 1.00 12.67 86 VAL A CA 1
ATOM 662 C C . VAL A 1 86 ? 63.624 38.586 -4.489 1.00 13.83 86 VAL A C 1
ATOM 663 O O . VAL A 1 86 ? 63.759 39.117 -3.389 1.00 13.61 86 VAL A O 1
ATOM 667 N N . ASP A 1 87 ? 64.602 37.890 -5.065 1.00 14.14 87 ASP A N 1
ATOM 668 C CA . ASP A 1 87 ? 65.879 37.739 -4.373 1.00 14.63 87 ASP A CA 1
ATOM 669 C C . ASP A 1 87 ? 66.590 39.064 -4.117 1.00 14.40 87 ASP A C 1
ATOM 670 O O . ASP A 1 87 ? 67.217 39.234 -3.067 1.00 15.49 87 ASP A O 1
ATOM 675 N N . ARG A 1 88 ? 66.501 40.006 -5.054 1.00 13.71 88 ARG A N 1
ATOM 676 C CA . ARG A 1 88 ? 67.130 41.306 -4.833 1.00 14.27 88 ARG A CA 1
ATOM 677 C C . ARG A 1 88 ? 66.358 42.076 -3.756 1.00 14.83 88 ARG A C 1
ATOM 678 O O . ARG A 1 88 ? 66.942 42.866 -3.014 1.00 15.30 88 ARG A O 1
ATOM 686 N N . SER A 1 89 ? 65.052 41.837 -3.661 1.00 14.14 89 SER A N 1
ATOM 687 C CA . SER A 1 89 ? 64.230 42.540 -2.676 1.00 14.59 89 SER A CA 1
ATOM 688 C C . SER A 1 89 ? 64.513 42.069 -1.258 1.00 16.66 89 SER A C 1
ATOM 689 O O . SER A 1 89 ? 64.310 42.809 -0.295 1.00 14.40 89 SER A O 1
ATOM 692 N N . ILE A 1 90 ? 64.988 40.835 -1.128 1.00 15.26 90 ILE A N 1
ATOM 693 C CA . ILE A 1 90 ? 65.293 40.296 0.189 1.00 16.69 90 ILE A CA 1
ATOM 694 C C . ILE A 1 90 ? 66.526 40.960 0.799 1.00 17.19 90 ILE A C 1
ATOM 695 O O . ILE A 1 90 ? 66.540 41.272 1.989 1.00 18.39 90 ILE A O 1
ATOM 700 N N . THR A 1 91 ? 67.548 41.200 -0.018 1.00 17.48 91 THR A N 1
ATOM 701 C CA . THR A 1 91 ? 68.771 41.827 0.474 1.00 19.66 91 THR A CA 1
ATOM 702 C C . THR A 1 91 ? 68.814 43.343 0.269 1.00 19.28 91 THR A C 1
ATOM 703 O O . THR A 1 91 ? 69.580 44.041 0.937 1.00 19.23 91 THR A O 1
ATOM 707 N N . GLY A 1 92 ? 67.996 43.848 -0.653 1.00 17.77 92 GLY A N 1
ATOM 708 C CA . GLY A 1 92 ? 67.961 45.279 -0.920 1.00 16.79 92 GLY A CA 1
ATOM 709 C C . GLY A 1 92 ? 66.538 45.754 -1.184 1.00 15.56 92 GLY A C 1
ATOM 710 O O . GLY A 1 92 ? 66.204 46.131 -2.306 1.00 16.52 92 GLY A O 1
ATOM 711 N N . PRO A 1 93 ? 65.676 45.760 -0.157 1.00 15.09 93 PRO A N 1
ATOM 712 C CA . PRO A 1 93 ? 64.277 46.184 -0.278 1.00 14.94 93 PRO A CA 1
ATOM 713 C C . PRO A 1 93 ? 64.017 47.651 -0.615 1.00 15.58 93 PRO A C 1
ATOM 714 O O . PRO A 1 93 ? 62.985 47.978 -1.205 1.00 14.98 93 PRO A O 1
ATOM 718 N N . ALA A 1 94 ? 64.947 48.528 -0.251 1.00 16.58 94 ALA A N 1
ATOM 719 C CA . ALA A 1 94 ? 64.771 49.963 -0.487 1.00 17.19 94 ALA A CA 1
ATOM 720 C C . ALA A 1 94 ? 64.372 50.327 -1.914 1.00 17.43 94 ALA A C 1
ATOM 721 O O . ALA A 1 94 ? 63.453 51.122 -2.122 1.00 17.13 94 ALA A O 1
ATOM 723 N N . ALA A 1 95 ? 65.058 49.755 -2.898 1.00 15.69 95 ALA A N 1
ATOM 724 C CA . ALA A 1 95 ? 64.752 50.049 -4.293 1.00 14.87 95 ALA A CA 1
ATOM 725 C C . ALA A 1 95 ? 63.334 49.643 -4.680 1.00 13.28 95 ALA A C 1
ATOM 726 O O . ALA A 1 95 ? 62.737 50.242 -5.579 1.00 13.65 95 ALA A O 1
ATOM 728 N N . PHE A 1 96 ? 62.801 48.618 -4.022 1.00 12.66 96 PHE A N 1
ATOM 729 C CA . PHE A 1 96 ? 61.453 48.155 -4.318 1.00 12.14 96 PHE A CA 1
ATOM 730 C C . PHE A 1 96 ? 60.422 49.106 -3.720 1.00 13.49 96 PHE A C 1
ATOM 731 O O . PHE A 1 96 ? 59.415 49.421 -4.355 1.00 13.58 96 PHE A O 1
ATOM 739 N N . ILE A 1 97 ? 60.673 49.564 -2.500 1.00 12.80 97 ILE A N 1
ATOM 740 C CA . ILE A 1 97 ? 59.762 50.512 -1.861 1.00 14.40 97 ILE A CA 1
ATOM 741 C C . ILE A 1 97 ? 59.719 51.775 -2.720 1.00 14.98 97 ILE A C 1
ATOM 742 O O . ILE A 1 97 ? 58.649 52.295 -3.048 1.00 15.49 97 ILE A O 1
ATOM 747 N N . GLU A 1 98 ? 60.903 52.258 -3.074 1.00 14.83 98 GLU A N 1
ATOM 748 C CA . GLU A 1 98 ? 61.059 53.466 -3.872 1.00 16.51 98 GLU A CA 1
ATOM 749 C C . GLU A 1 98 ? 60.424 53.416 -5.259 1.00 16.79 98 GLU A C 1
ATOM 750 O O . GLU A 1 98 ? 59.564 54.238 -5.592 1.00 16.18 98 GLU A O 1
ATOM 756 N N . THR A 1 99 ? 60.844 52.454 -6.072 1.00 14.34 99 THR A N 1
ATOM 757 C CA . THR A 1 99 ? 60.318 52.355 -7.427 1.00 13.60 99 THR A CA 1
ATOM 758 C C . THR A 1 99 ? 58.901 51.814 -7.546 1.00 13.99 99 THR A C 1
ATOM 759 O O . THR A 1 99 ? 58.063 52.403 -8.233 1.00 13.77 99 THR A O 1
ATOM 763 N N . ASN A 1 100 ? 58.624 50.703 -6.874 1.00 12.30 100 ASN A N 1
ATOM 764 C CA . ASN A 1 100 ? 57.313 50.078 -6.984 1.00 12.14 100 ASN A CA 1
ATOM 765 C C . ASN A 1 100 ? 56.178 50.792 -6.268 1.00 12.13 100 ASN A C 1
ATOM 766 O O . ASN A 1 100 ? 55.068 50.884 -6.798 1.00 11.96 100 ASN A O 1
ATOM 771 N N . ILE A 1 101 ? 56.441 51.299 -5.071 1.00 11.73 101 ILE A N 1
ATOM 772 C CA . ILE A 1 101 ? 55.382 51.981 -4.340 1.00 11.44 101 ILE A CA 1
ATOM 773 C C . ILE A 1 101 ? 55.393 53.484 -4.590 1.00 12.35 101 ILE A C 1
ATOM 774 O O . ILE A 1 101 ? 54.448 54.024 -5.160 1.00 12.56 101 ILE A O 1
ATOM 779 N N . VAL A 1 102 ? 56.464 54.159 -4.177 1.00 11.92 102 VAL A N 1
ATOM 780 C CA . VAL A 1 102 ? 56.534 55.612 -4.359 1.00 12.45 102 VAL A CA 1
ATOM 781 C C . VAL A 1 102 ? 56.490 56.006 -5.832 1.00 13.92 102 VAL A C 1
ATOM 782 O O . VAL A 1 102 ? 55.873 57.011 -6.194 1.00 13.19 102 VAL A O 1
ATOM 786 N N . GLY A 1 103 ? 57.134 55.210 -6.683 1.00 12.77 103 GLY A N 1
ATOM 787 C CA . GLY A 1 103 ? 57.138 55.505 -8.104 1.00 12.09 103 GLY A CA 1
ATOM 788 C C . GLY A 1 103 ? 55.756 55.386 -8.726 1.00 11.82 103 GLY A C 1
ATOM 789 O O . GLY A 1 103 ? 55.398 56.167 -9.605 1.00 11.83 103 GLY A O 1
ATOM 790 N N . THR A 1 104 ? 54.973 54.407 -8.286 1.00 10.40 104 THR A N 1
ATOM 791 C CA . THR A 1 104 ? 53.628 54.244 -8.823 1.00 10.85 104 THR A CA 1
ATOM 792 C C . THR A 1 104 ? 52.801 55.432 -8.333 1.00 11.32 104 THR A C 1
ATOM 793 O O . THR A 1 104 ? 51.979 55.984 -9.071 1.00 13.25 104 THR A O 1
ATOM 797 N N . TYR A 1 105 ? 53.021 55.826 -7.084 1.00 11.51 105 TYR A N 1
ATOM 798 C CA . TYR A 1 105 ? 52.304 56.973 -6.533 1.00 12.22 105 TYR A CA 1
ATOM 799 C C . TYR A 1 105 ? 52.614 58.222 -7.370 1.00 12.88 105 TYR A C 1
ATOM 800 O O . TYR A 1 105 ? 51.708 58.969 -7.771 1.00 12.55 105 TYR A O 1
ATOM 809 N N . ALA A 1 106 ? 53.896 58.449 -7.633 1.00 11.41 106 ALA A N 1
ATOM 810 C CA . ALA A 1 106 ? 54.310 59.610 -8.417 1.00 12.46 106 ALA A CA 1
ATOM 811 C C . ALA A 1 106 ? 53.683 59.610 -9.804 1.00 12.82 106 ALA A C 1
ATOM 812 O O . ALA A 1 106 ? 53.232 60.653 -10.292 1.00 13.40 106 ALA A O 1
ATOM 814 N N . LEU A 1 107 ? 53.655 58.443 -10.437 1.00 11.97 107 LEU A N 1
ATOM 815 C CA . LEU A 1 107 ? 53.085 58.317 -11.773 1.00 12.44 107 LEU A CA 1
ATOM 816 C C . LEU A 1 107 ? 51.577 58.530 -11.733 1.00 12.78 107 LEU A C 1
ATOM 817 O O . LEU A 1 107 ? 51.012 59.181 -12.615 1.00 12.02 107 LEU A O 1
ATOM 822 N N . LEU A 1 108 ? 50.926 57.977 -10.714 1.00 11.72 108 LEU A N 1
ATOM 823 C CA . LEU A 1 108 ? 49.483 58.138 -10.568 1.00 12.43 108 LEU A CA 1
ATOM 824 C C . LEU A 1 108 ? 49.101 59.608 -10.431 1.00 12.54 108 LEU A C 1
ATOM 825 O O . LEU A 1 108 ? 48.082 60.044 -10.973 1.00 13.95 108 LEU A O 1
ATOM 830 N N . GLU A 1 109 ? 49.900 60.370 -9.694 1.00 12.53 109 GLU A N 1
ATOM 831 C CA . GLU A 1 109 ? 49.594 61.789 -9.524 1.00 13.86 109 GLU A CA 1
ATOM 832 C C . GLU A 1 109 ? 49.743 62.537 -10.842 1.00 15.30 109 GLU A C 1
ATOM 833 O O . GLU A 1 109 ? 48.915 63.388 -11.176 1.00 14.75 109 GLU A O 1
ATOM 839 N N . VAL A 1 110 ? 50.784 62.223 -11.607 1.00 14.57 110 VAL A N 1
ATOM 840 C CA . VAL A 1 110 ? 50.951 62.888 -12.895 1.00 14.43 110 VAL A CA 1
ATOM 841 C C . VAL A 1 110 ? 49.774 62.498 -13.791 1.00 14.82 110 VAL A C 1
ATOM 842 O O . VAL A 1 110 ? 49.162 63.352 -14.441 1.00 15.97 110 VAL A O 1
ATOM 846 N N . ALA A 1 111 ? 49.437 61.211 -13.809 1.00 13.89 111 ALA A N 1
ATOM 847 C CA . ALA A 1 111 ? 48.331 60.735 -14.633 1.00 13.78 111 ALA A CA 1
ATOM 848 C C . ALA A 1 111 ? 46.996 61.356 -14.218 1.00 14.56 111 ALA A C 1
ATOM 849 O O . ALA A 1 111 ? 46.182 61.719 -15.072 1.00 13.89 111 ALA A O 1
ATOM 851 N N . ARG A 1 112 ? 46.771 61.479 -12.912 1.00 13.71 112 ARG A N 1
ATOM 852 C CA . ARG A 1 112 ? 45.525 62.053 -12.415 1.00 16.24 112 ARG A CA 1
ATOM 853 C C . ARG A 1 112 ? 45.366 63.504 -12.869 1.00 16.24 112 ARG A C 1
ATOM 854 O O . ARG A 1 112 ? 44.317 63.887 -13.392 1.00 16.83 112 ARG A O 1
ATOM 862 N N . LYS A 1 113 ? 46.405 64.305 -12.663 1.00 15.44 113 LYS A N 1
ATOM 863 C CA . LYS A 1 113 ? 46.354 65.710 -13.057 1.00 16.88 113 LYS A CA 1
ATOM 864 C C . LYS A 1 113 ? 46.159 65.841 -14.565 1.00 17.27 113 LYS A C 1
ATOM 865 O O . LYS A 1 113 ? 45.389 66.680 -15.029 1.00 16.74 113 LYS A O 1
ATOM 871 N N . TYR A 1 114 ? 46.853 65.000 -15.325 1.00 15.93 114 TYR A N 1
ATOM 872 C CA . TYR A 1 114 ? 46.751 65.008 -16.783 1.00 16.55 114 TYR A CA 1
ATOM 873 C C . TYR A 1 114 ? 45.325 64.657 -17.213 1.00 17.76 114 TYR A C 1
ATOM 874 O O . TYR A 1 114 ? 44.678 65.400 -17.962 1.00 18.44 114 TYR A O 1
ATOM 883 N N . TRP A 1 115 ? 44.837 63.517 -16.731 1.00 15.48 115 TRP A N 1
ATOM 884 C CA . TRP A 1 115 ? 43.493 63.051 -17.049 1.00 16.87 115 TRP A CA 1
ATOM 885 C C . TRP A 1 115 ? 42.414 64.075 -16.679 1.00 17.66 115 TRP A C 1
ATOM 886 O O . TRP A 1 115 ? 41.498 64.338 -17.464 1.00 16.50 115 TRP A O 1
ATOM 897 N N . SER A 1 116 ? 42.525 64.656 -15.489 1.00 16.65 116 SER A N 1
ATOM 898 C CA . SER A 1 116 ? 41.533 65.629 -15.035 1.00 19.44 116 SER A CA 1
ATOM 899 C C . SER A 1 116 ? 41.383 66.831 -15.959 1.00 20.12 116 SER A C 1
ATOM 900 O O . SER A 1 116 ? 40.288 67.388 -16.082 1.00 20.27 116 SER A O 1
ATOM 903 N N . ALA A 1 117 ? 42.473 67.221 -16.612 1.00 19.12 117 ALA A N 1
ATOM 904 C CA . ALA A 1 117 ? 42.454 68.381 -17.501 1.00 20.14 117 ALA A CA 1
ATOM 905 C C . ALA A 1 117 ? 42.185 68.075 -18.971 1.00 20.47 117 ALA A C 1
ATOM 906 O O . ALA A 1 117 ? 42.248 68.976 -19.810 1.00 21.34 117 ALA A O 1
ATOM 908 N N . LEU A 1 118 ? 41.883 66.820 -19.290 1.00 19.87 118 LEU A N 1
ATOM 909 C CA . LEU A 1 118 ? 41.612 66.436 -20.674 1.00 20.51 118 LEU A CA 1
ATOM 910 C C . LEU A 1 118 ? 40.232 66.880 -21.150 1.00 22.14 118 LEU A C 1
ATOM 911 O O . LEU A 1 118 ? 39.349 67.169 -20.342 1.00 21.65 118 LEU A O 1
ATOM 916 N N . GLY A 1 119 ? 40.059 66.928 -22.468 1.00 24.13 119 GLY A N 1
ATOM 917 C CA . GLY A 1 119 ? 38.773 67.302 -23.033 1.00 26.94 119 GLY A CA 1
ATOM 918 C C . GLY A 1 119 ? 37.798 66.168 -22.779 1.00 29.41 119 GLY A C 1
ATOM 919 O O . GLY A 1 119 ? 38.215 65.015 -22.643 1.00 28.01 119 GLY A O 1
ATOM 920 N N . GLU A 1 120 ? 36.505 66.483 -22.719 1.00 30.85 120 GLU A N 1
ATOM 921 C CA . GLU A 1 120 ? 35.468 65.485 -22.450 1.00 33.11 120 GLU A CA 1
ATOM 922 C C . GLU A 1 120 ? 35.704 64.142 -23.136 1.00 33.12 120 GLU A C 1
ATOM 923 O O . GLU A 1 120 ? 35.667 63.088 -22.498 1.00 32.34 120 GLU A O 1
ATOM 929 N N . ASP A 1 121 ? 35.932 64.196 -24.442 1.00 33.04 121 ASP A N 1
ATOM 930 C CA . ASP A 1 121 ? 36.172 63.015 -25.264 1.00 34.37 121 ASP A CA 1
ATOM 931 C C . ASP A 1 121 ? 37.359 62.174 -24.784 1.00 33.48 121 ASP A C 1
ATOM 932 O O . ASP A 1 121 ? 37.205 61.023 -24.364 1.00 31.81 121 ASP A O 1
ATOM 937 N N . LYS A 1 122 ? 38.544 62.765 -24.865 1.00 31.20 122 LYS A N 1
ATOM 938 C CA . LYS A 1 122 ? 39.779 62.106 -24.467 1.00 31.22 122 LYS A CA 1
ATOM 939 C C . LYS A 1 122 ? 39.734 61.657 -23.002 1.00 29.61 122 LYS A C 1
ATOM 940 O O . LYS A 1 122 ? 40.232 60.584 -22.662 1.00 28.33 122 LYS A O 1
ATOM 946 N N . LYS A 1 123 ? 39.127 62.468 -22.141 1.00 26.99 123 LYS A N 1
ATOM 947 C CA . LYS A 1 123 ? 39.033 62.137 -20.720 1.00 27.48 123 LYS A CA 1
ATOM 948 C C . LYS A 1 123 ? 38.229 60.860 -20.470 1.00 27.46 123 LYS A C 1
ATOM 949 O O . LYS A 1 123 ? 38.613 60.025 -19.648 1.00 25.58 123 LYS A O 1
ATOM 955 N N . ASN A 1 124 ? 37.117 60.700 -21.180 1.00 26.26 124 ASN A N 1
ATOM 956 C CA . ASN A 1 124 ? 36.290 59.513 -21.008 1.00 27.49 124 ASN A CA 1
ATOM 957 C C . ASN A 1 124 ? 36.957 58.246 -21.538 1.00 25.61 124 ASN A C 1
ATOM 958 O O . ASN A 1 124 ? 36.731 57.156 -21.015 1.00 25.06 124 ASN A O 1
ATOM 963 N N . ASN A 1 125 ? 37.787 58.388 -22.564 1.00 23.44 125 ASN A N 1
ATOM 964 C CA . ASN A 1 125 ? 38.442 57.224 -23.152 1.00 23.50 125 ASN A CA 1
ATOM 965 C C . ASN A 1 125 ? 39.820 56.887 -22.592 1.00 21.34 125 ASN A C 1
ATOM 966 O O . ASN A 1 125 ? 40.358 55.820 -22.883 1.00 20.46 125 ASN A O 1
ATOM 971 N N . PHE A 1 126 ? 40.389 57.789 -21.801 1.00 18.91 126 PHE A N 1
ATOM 972 C CA . PHE A 1 126 ? 41.709 57.564 -21.213 1.00 18.35 126 PHE A CA 1
ATOM 973 C C . PHE A 1 126 ? 41.707 56.306 -20.343 1.00 17.24 126 PHE A C 1
ATOM 974 O O . PHE A 1 126 ? 40.705 55.984 -19.712 1.00 15.79 126 PHE A O 1
ATOM 982 N N . ARG A 1 127 ? 42.832 55.594 -20.314 1.00 16.75 127 ARG A N 1
ATOM 983 C CA . ARG A 1 127 ? 42.944 54.384 -19.502 1.00 16.88 127 ARG A CA 1
ATOM 984 C C . ARG A 1 127 ? 44.331 54.290 -18.876 1.00 15.81 127 ARG A C 1
ATOM 985 O O . ARG A 1 127 ? 45.327 54.565 -19.538 1.00 16.22 127 ARG A O 1
ATOM 993 N N . PHE A 1 128 ? 44.385 53.928 -17.595 1.00 14.79 128 PHE A N 1
ATOM 994 C CA . PHE A 1 128 ? 45.655 53.751 -16.893 1.00 14.71 128 PHE A CA 1
ATOM 995 C C . PHE A 1 128 ? 45.713 52.271 -16.535 1.00 14.31 128 PHE A C 1
ATOM 996 O O . PHE A 1 128 ? 45.034 51.812 -15.616 1.00 15.26 128 PHE A O 1
ATOM 1004 N N . HIS A 1 129 ? 46.520 51.530 -17.285 1.00 13.64 129 HIS A N 1
ATOM 1005 C CA . HIS A 1 129 ? 46.667 50.092 -17.097 1.00 13.94 129 HIS A CA 1
ATOM 1006 C C . HIS A 1 129 ? 47.893 49.780 -16.241 1.00 12.95 129 HIS A C 1
ATOM 1007 O O . HIS A 1 129 ? 49.029 50.031 -16.645 1.00 12.84 129 HIS A O 1
ATOM 1014 N N . HIS A 1 130 ? 47.648 49.248 -15.048 1.00 11.63 130 HIS A N 1
ATOM 1015 C CA . HIS A 1 130 ? 48.713 48.897 -14.112 1.00 11.77 130 HIS A CA 1
ATOM 1016 C C . HIS A 1 130 ? 49.037 47.413 -14.266 1.00 12.28 130 HIS A C 1
ATOM 1017 O O . HIS A 1 130 ? 48.180 46.566 -14.037 1.00 11.59 130 HIS A O 1
ATOM 1024 N N . ILE A 1 131 ? 50.270 47.108 -14.663 1.00 13.36 131 ILE A N 1
ATOM 1025 C CA . ILE A 1 131 ? 50.694 45.720 -14.839 1.00 13.08 131 ILE A CA 1
ATOM 1026 C C . ILE A 1 131 ? 51.248 45.181 -13.526 1.00 12.58 131 ILE A C 1
ATOM 1027 O O . ILE A 1 131 ? 52.203 45.728 -12.973 1.00 14.38 131 ILE A O 1
ATOM 1032 N N . SER A 1 132 ? 50.648 44.110 -13.023 1.00 11.87 132 SER A N 1
ATOM 1033 C CA . SER A 1 132 ? 51.102 43.546 -11.765 1.00 12.54 132 SER A CA 1
ATOM 1034 C C . SER A 1 132 ? 51.300 42.035 -11.805 1.00 13.78 132 SER A C 1
ATOM 1035 O O . SER A 1 132 ? 51.227 41.411 -12.869 1.00 13.96 132 SER A O 1
ATOM 1038 N N . THR A 1 133 ? 51.515 41.461 -10.628 1.00 13.22 133 THR A N 1
ATOM 1039 C CA . THR A 1 133 ? 51.839 40.049 -10.486 1.00 14.33 133 THR A CA 1
ATOM 1040 C C . THR A 1 133 ? 50.907 39.209 -9.620 1.00 14.58 133 THR A C 1
ATOM 1041 O O . THR A 1 133 ? 50.188 39.728 -8.769 1.00 13.66 133 THR A O 1
ATOM 1045 N N . ASP A 1 134 ? 50.940 37.896 -9.834 1.00 14.63 134 ASP A N 1
ATOM 1046 C CA . ASP A 1 134 ? 50.113 36.994 -9.054 1.00 13.79 134 ASP A CA 1
ATOM 1047 C C . ASP A 1 134 ? 50.647 36.859 -7.630 1.00 13.52 134 ASP A C 1
ATOM 1048 O O . ASP A 1 134 ? 49.947 36.387 -6.741 1.00 14.53 134 ASP A O 1
ATOM 1053 N N . GLU A 1 135 ? 51.878 37.302 -7.408 1.00 13.53 135 GLU A N 1
ATOM 1054 C CA . GLU A 1 135 ? 52.490 37.181 -6.091 1.00 13.65 135 GLU A CA 1
ATOM 1055 C C . GLU A 1 135 ? 51.812 38.002 -4.993 1.00 14.54 135 GLU A C 1
ATOM 1056 O O . GLU A 1 135 ? 52.012 37.742 -3.805 1.00 14.08 135 GLU A O 1
ATOM 1062 N N . VAL A 1 136 ? 50.990 38.973 -5.383 1.00 14.48 136 VAL A N 1
ATOM 1063 C CA . VAL A 1 136 ? 50.288 39.795 -4.399 1.00 13.74 136 VAL A CA 1
ATOM 1064 C C . VAL A 1 136 ? 49.306 38.947 -3.592 1.00 15.62 136 VAL A C 1
ATOM 1065 O O . VAL A 1 136 ? 48.955 39.291 -2.458 1.00 16.08 136 VAL A O 1
ATOM 1069 N N . TYR A 1 137 ? 48.878 37.830 -4.177 1.00 14.79 137 TYR A N 1
ATOM 1070 C CA . TYR A 1 137 ? 47.919 36.931 -3.540 1.00 14.99 137 TYR A CA 1
ATOM 1071 C C . TYR A 1 137 ? 48.511 36.028 -2.458 1.00 16.07 137 TYR A C 1
ATOM 1072 O O . TYR A 1 137 ? 47.773 35.352 -1.730 1.00 17.24 137 TYR A O 1
ATOM 1081 N N . GLY A 1 138 ? 49.833 36.008 -2.344 1.00 15.50 138 GLY A N 1
ATOM 1082 C CA . GLY A 1 138 ? 50.445 35.159 -1.340 1.00 16.11 138 GLY A CA 1
ATOM 1083 C C . GLY A 1 138 ? 50.702 33.764 -1.881 1.00 18.25 138 GLY A C 1
ATOM 1084 O O . GLY A 1 138 ? 50.849 33.577 -3.085 1.00 19.36 138 GLY A O 1
ATOM 1085 N N . ASP A 1 139 ? 50.732 32.781 -0.991 1.00 19.03 139 ASP A N 1
ATOM 1086 C CA . ASP A 1 139 ? 51.006 31.403 -1.378 1.00 18.33 139 ASP A CA 1
ATOM 1087 C C . ASP A 1 139 ? 49.739 30.548 -1.399 1.00 19.74 139 ASP A C 1
ATOM 1088 O O . ASP A 1 139 ? 48.757 30.860 -0.729 1.00 20.04 139 ASP A O 1
ATOM 1093 N N . LEU A 1 140 ? 49.762 29.472 -2.181 1.00 19.48 140 LEU A N 1
ATOM 1094 C CA . LEU A 1 140 ? 48.621 28.568 -2.278 1.00 18.76 140 LEU A CA 1
ATOM 1095 C C . LEU A 1 140 ? 48.992 27.211 -1.699 1.00 20.60 140 LEU A C 1
ATOM 1096 O O . LEU A 1 140 ? 50.169 26.865 -1.627 1.00 19.79 140 LEU A O 1
ATOM 1101 N N . PRO A 1 141 ? 47.989 26.430 -1.268 1.00 21.26 141 PRO A N 1
ATOM 1102 C CA . PRO A 1 141 ? 48.271 25.104 -0.712 1.00 22.41 141 PRO A CA 1
ATOM 1103 C C . PRO A 1 141 ? 49.020 24.298 -1.773 1.00 22.79 141 PRO A C 1
ATOM 1104 O O . PRO A 1 141 ? 48.710 24.395 -2.961 1.00 22.65 141 PRO A O 1
ATOM 1108 N N . HIS A 1 142 ? 49.996 23.511 -1.337 1.00 23.73 142 HIS A N 1
ATOM 1109 C CA . HIS A 1 142 ? 50.807 22.695 -2.237 1.00 25.30 142 HIS A CA 1
ATOM 1110 C C . HIS A 1 142 ? 50.224 21.279 -2.324 1.00 27.37 142 HIS A C 1
ATOM 1111 O O . HIS A 1 142 ? 49.619 20.792 -1.369 1.00 26.25 142 HIS A O 1
ATOM 1118 N N . PRO A 1 143 ? 50.387 20.608 -3.478 1.00 29.50 143 PRO A N 1
ATOM 1119 C CA . PRO A 1 143 ? 49.867 19.249 -3.655 1.00 32.26 143 PRO A CA 1
ATOM 1120 C C . PRO A 1 143 ? 50.253 18.288 -2.532 1.00 34.31 143 PRO A C 1
ATOM 1121 O O . PRO A 1 143 ? 49.491 17.375 -2.211 1.00 35.53 143 PRO A O 1
ATOM 1125 N N . ASP A 1 144 ? 51.425 18.488 -1.934 1.00 36.63 144 ASP A N 1
ATOM 1126 C CA . ASP A 1 144 ? 51.869 17.601 -0.863 1.00 39.87 144 ASP A CA 1
ATOM 1127 C C . ASP A 1 144 ? 51.358 17.993 0.518 1.00 42.49 144 ASP A C 1
ATOM 1128 O O . ASP A 1 144 ? 51.862 17.506 1.530 1.00 43.08 144 ASP A O 1
ATOM 1133 N N . GLU A 1 145 ? 50.359 18.868 0.560 1.00 45.03 145 GLU A N 1
ATOM 1134 C CA . GLU A 1 145 ? 49.790 19.313 1.827 1.00 48.29 145 GLU A CA 1
ATOM 1135 C C . GLU A 1 145 ? 48.312 18.954 1.901 1.00 51.06 145 GLU A C 1
ATOM 1136 O O . GLU A 1 145 ? 47.672 19.133 2.938 1.00 51.78 145 GLU A O 1
ATOM 1142 N N . VAL A 1 146 ? 47.772 18.448 0.799 1.00 53.90 146 VAL A N 1
ATOM 1143 C CA . VAL A 1 146 ? 46.362 18.087 0.749 1.00 57.25 146 VAL A CA 1
ATOM 1144 C C . VAL A 1 146 ? 46.139 16.670 0.242 1.00 59.48 146 VAL A C 1
ATOM 1145 O O . VAL A 1 146 ? 47.057 16.029 -0.272 1.00 59.86 146 VAL A O 1
ATOM 1149 N N . GLU A 1 147 ? 44.908 16.190 0.391 1.00 62.24 147 GLU A N 1
ATOM 1150 C CA . GLU A 1 147 ? 44.544 14.852 -0.054 1.00 64.75 147 GLU A CA 1
ATOM 1151 C C . GLU A 1 147 ? 44.732 14.742 -1.562 1.00 65.50 147 GLU A C 1
ATOM 1152 O O . GLU A 1 147 ? 44.338 15.634 -2.313 1.00 65.56 147 GLU A O 1
ATOM 1158 N N . ASN A 1 148 ? 45.334 13.640 -1.995 1.00 66.38 148 ASN A N 1
ATOM 1159 C CA . ASN A 1 148 ? 45.589 13.399 -3.411 1.00 67.26 148 ASN A CA 1
ATOM 1160 C C . ASN A 1 148 ? 44.311 13.344 -4.244 1.00 66.97 148 ASN A C 1
ATOM 1161 O O . ASN A 1 148 ? 44.338 12.933 -5.405 1.00 67.62 148 ASN A O 1
ATOM 1166 N N . SER A 1 149 ? 43.197 13.764 -3.654 1.00 66.08 149 SER A N 1
ATOM 1167 C CA . SER A 1 149 ? 41.913 13.751 -4.346 1.00 64.96 149 SER A CA 1
ATOM 1168 C C . SER A 1 149 ? 41.266 15.133 -4.404 1.00 63.54 149 SER A C 1
ATOM 1169 O O . SER A 1 149 ? 40.557 15.456 -5.359 1.00 63.92 149 SER A O 1
ATOM 1172 N N . VAL A 1 150 ? 41.511 15.946 -3.382 1.00 61.14 150 VAL A N 1
ATOM 1173 C CA . VAL A 1 150 ? 40.943 17.288 -3.319 1.00 58.25 150 VAL A CA 1
ATOM 1174 C C . VAL A 1 150 ? 41.479 18.192 -4.427 1.00 55.61 150 VAL A C 1
ATOM 1175 O O . VAL A 1 150 ? 42.641 18.088 -4.823 1.00 55.70 150 VAL A O 1
ATOM 1179 N N . THR A 1 151 ? 40.624 19.078 -4.926 1.00 51.78 151 THR A N 1
ATOM 1180 C CA . THR A 1 151 ? 41.014 20.001 -5.983 1.00 48.07 151 THR A CA 1
ATOM 1181 C C . THR A 1 151 ? 41.759 21.192 -5.391 1.00 44.47 151 THR A C 1
ATOM 1182 O O . THR A 1 151 ? 41.258 21.867 -4.490 1.00 43.90 151 THR A O 1
ATOM 1186 N N . LEU A 1 152 ? 42.957 21.445 -5.904 1.00 39.97 152 LEU A N 1
ATOM 1187 C CA . LEU A 1 152 ? 43.775 22.549 -5.421 1.00 35.59 152 LEU A CA 1
ATOM 1188 C C . LEU A 1 152 ? 43.197 23.903 -5.817 1.00 31.94 152 LEU A C 1
ATOM 1189 O O . LEU A 1 152 ? 42.714 24.083 -6.934 1.00 30.88 152 LEU A O 1
ATOM 1194 N N . PRO A 1 153 ? 43.236 24.876 -4.897 1.00 29.58 153 PRO A N 1
ATOM 1195 C CA . PRO A 1 153 ? 42.707 26.209 -5.195 1.00 27.03 153 PRO A CA 1
ATOM 1196 C C . PRO A 1 153 ? 43.620 26.975 -6.149 1.00 24.59 153 PRO A C 1
ATOM 1197 O O . PRO A 1 153 ? 44.810 26.675 -6.259 1.00 22.34 153 PRO A O 1
ATOM 1201 N N . LEU A 1 154 ? 43.046 27.960 -6.832 1.00 22.20 154 LEU A N 1
ATOM 1202 C CA . LEU A 1 154 ? 43.783 28.792 -7.775 1.00 21.50 154 LEU A CA 1
ATOM 1203 C C . LEU A 1 154 ? 43.575 30.254 -7.383 1.00 21.53 154 LEU A C 1
ATOM 1204 O O . LEU A 1 154 ? 42.665 30.569 -6.617 1.00 20.05 154 LEU A O 1
ATOM 1209 N N . PHE A 1 155 ? 44.418 31.138 -7.912 1.00 20.34 155 PHE A N 1
ATOM 1210 C CA . PHE A 1 155 ? 44.293 32.571 -7.642 1.00 19.13 155 PHE A CA 1
ATOM 1211 C C . PHE A 1 155 ? 43.188 33.129 -8.544 1.00 19.93 155 PHE A C 1
ATOM 1212 O O . PHE A 1 155 ? 43.237 32.944 -9.764 1.00 19.86 155 PHE A O 1
ATOM 1220 N N . THR A 1 156 ? 42.197 33.801 -7.962 1.00 19.04 156 THR A N 1
ATOM 1221 C CA . THR A 1 156 ? 41.145 34.425 -8.764 1.00 19.16 156 THR A CA 1
ATOM 1222 C C . THR A 1 156 ? 41.229 35.922 -8.469 1.00 18.58 156 THR A C 1
ATOM 1223 O O . THR A 1 156 ? 41.959 36.340 -7.569 1.00 17.63 156 THR A O 1
ATOM 1227 N N . GLU A 1 157 ? 40.487 36.726 -9.219 1.00 18.49 157 GLU A N 1
ATOM 1228 C CA . GLU A 1 157 ? 40.511 38.172 -9.016 1.00 19.39 157 GLU A CA 1
ATOM 1229 C C . GLU A 1 157 ? 39.970 38.615 -7.651 1.00 19.79 157 GLU A C 1
ATOM 1230 O O . GLU A 1 157 ? 40.149 39.771 -7.256 1.00 19.85 157 GLU A O 1
ATOM 1236 N N . THR A 1 158 ? 39.311 37.711 -6.930 1.00 20.14 158 THR A N 1
ATOM 1237 C CA . THR A 1 158 ? 38.775 38.056 -5.616 1.00 21.12 158 THR A CA 1
ATOM 1238 C C . THR A 1 158 ? 39.594 37.462 -4.473 1.00 20.48 158 THR A C 1
ATOM 1239 O O . THR A 1 158 ? 39.236 37.603 -3.305 1.00 21.47 158 THR A O 1
ATOM 1243 N N . THR A 1 159 ? 40.695 36.799 -4.810 1.00 19.24 159 THR A N 1
ATOM 1244 C CA . THR A 1 159 ? 41.555 36.213 -3.790 1.00 18.12 159 THR A CA 1
ATOM 1245 C C . THR A 1 159 ? 42.171 37.338 -2.967 1.00 17.36 159 THR A C 1
ATOM 1246 O O . THR A 1 159 ? 42.623 38.343 -3.513 1.00 16.34 159 THR A O 1
ATOM 1250 N N . ALA A 1 160 ? 42.184 37.169 -1.650 1.00 16.75 160 ALA A N 1
ATOM 1251 C CA . ALA A 1 160 ? 42.730 38.190 -0.766 1.00 16.16 160 ALA A CA 1
ATOM 1252 C C . ALA A 1 160 ? 44.237 38.353 -0.909 1.00 16.80 160 ALA A C 1
ATOM 1253 O O . ALA A 1 160 ? 44.969 37.375 -1.087 1.00 16.70 160 ALA A O 1
ATOM 1255 N N . TYR A 1 161 ? 44.700 39.596 -0.828 1.00 14.98 161 TYR A N 1
ATOM 1256 C CA . TYR A 1 161 ? 46.127 39.889 -0.918 1.00 14.11 161 TYR A CA 1
ATOM 1257 C C . TYR A 1 161 ? 46.835 39.403 0.338 1.00 15.12 161 TYR A C 1
ATOM 1258 O O . TYR A 1 161 ? 46.325 39.555 1.451 1.00 15.01 161 TYR A O 1
ATOM 1267 N N . ALA A 1 162 ? 48.018 38.824 0.159 1.00 14.88 162 ALA A N 1
ATOM 1268 C CA . ALA A 1 162 ? 48.807 38.332 1.282 1.00 14.55 162 ALA A CA 1
ATOM 1269 C C . ALA A 1 162 ? 50.251 38.139 0.825 1.00 13.66 162 ALA A C 1
ATOM 1270 O O . ALA A 1 162 ? 50.793 37.029 0.878 1.00 14.54 162 ALA A O 1
ATOM 1272 N N . PRO A 1 163 ? 50.898 39.227 0.375 1.00 13.00 163 PRO A N 1
ATOM 1273 C CA . PRO A 1 163 ? 52.287 39.197 -0.104 1.00 13.21 163 PRO A CA 1
ATOM 1274 C C . PRO A 1 163 ? 53.314 38.706 0.913 1.00 14.40 163 PRO A C 1
ATOM 1275 O O . PRO A 1 163 ? 53.316 39.130 2.070 1.00 13.91 163 PRO A O 1
ATOM 1279 N N . SER A 1 164 ? 54.204 37.825 0.461 1.00 12.90 164 SER A N 1
ATOM 1280 C CA . SER A 1 164 ? 55.226 37.245 1.332 1.00 13.26 164 SER A CA 1
ATOM 1281 C C . SER A 1 164 ? 56.588 37.940 1.348 1.00 13.85 164 SER A C 1
ATOM 1282 O O . SER A 1 164 ? 57.292 37.901 2.356 1.00 16.08 164 SER A O 1
ATOM 1285 N N . SER A 1 165 ? 56.968 38.561 0.237 1.00 14.44 165 SER A N 1
ATOM 1286 C CA . SER A 1 165 ? 58.276 39.197 0.137 1.00 14.02 165 SER A CA 1
ATOM 1287 C C . SER A 1 165 ? 58.219 40.703 -0.019 1.00 13.93 165 SER A C 1
ATOM 1288 O O . SER A 1 165 ? 57.157 41.262 -0.292 1.00 14.16 165 SER A O 1
ATOM 1291 N N . PRO A 1 166 ? 59.369 41.383 0.151 1.00 13.88 166 PRO A N 1
ATOM 1292 C CA . PRO A 1 166 ? 59.365 42.839 -0.004 1.00 13.47 166 PRO A CA 1
ATOM 1293 C C . PRO A 1 166 ? 58.910 43.158 -1.435 1.00 14.14 166 PRO A C 1
ATOM 1294 O O . PRO A 1 166 ? 58.169 44.118 -1.669 1.00 13.76 166 PRO A O 1
ATOM 1298 N N . TYR A 1 167 ? 59.342 42.342 -2.396 1.00 12.44 167 TYR A N 1
ATOM 1299 C CA . TYR A 1 167 ? 58.917 42.558 -3.776 1.00 11.22 167 TYR A CA 1
ATOM 1300 C C . TYR A 1 167 ? 57.399 42.458 -3.918 1.00 11.55 167 TYR A C 1
ATOM 1301 O O . TYR A 1 167 ? 56.761 43.392 -4.412 1.00 11.73 167 TYR A O 1
ATOM 1310 N N . SER A 1 168 ? 56.808 41.339 -3.496 1.00 11.10 168 SER A N 1
ATOM 1311 C CA . SER A 1 168 ? 55.365 41.191 -3.656 1.00 12.30 168 SER A CA 1
ATOM 1312 C C . SER A 1 168 ? 54.578 42.171 -2.792 1.00 12.76 168 SER A C 1
ATOM 1313 O O . SER A 1 168 ? 53.481 42.584 -3.169 1.00 13.05 168 SER A O 1
ATOM 1316 N N . ALA A 1 169 ? 55.134 42.565 -1.649 1.00 12.56 169 ALA A N 1
ATOM 1317 C CA . ALA A 1 169 ? 54.441 43.533 -0.794 1.00 12.87 169 ALA A CA 1
ATOM 1318 C C . ALA A 1 169 ? 54.443 44.889 -1.511 1.00 11.92 169 ALA A C 1
ATOM 1319 O O . ALA A 1 169 ? 53.473 45.651 -1.436 1.00 12.43 169 ALA A O 1
ATOM 1321 N N . SER A 1 170 ? 55.533 45.180 -2.214 1.00 12.52 170 SER A N 1
ATOM 1322 C CA . SER A 1 170 ? 55.662 46.427 -2.963 1.00 12.79 170 SER A CA 1
ATOM 1323 C C . SER A 1 170 ? 54.647 46.469 -4.099 1.00 13.73 170 SER A C 1
ATOM 1324 O O . SER A 1 170 ? 54.026 47.507 -4.355 1.00 12.45 170 SER A O 1
ATOM 1327 N N . LYS A 1 171 ? 54.470 45.340 -4.783 1.00 12.15 171 LYS A N 1
ATOM 1328 C CA . LYS A 1 171 ? 53.511 45.287 -5.883 1.00 12.45 171 LYS A CA 1
ATOM 1329 C C . LYS A 1 171 ? 52.079 45.334 -5.357 1.00 13.05 171 LYS A C 1
ATOM 1330 O O . LYS A 1 171 ? 51.226 46.000 -5.944 1.00 13.32 171 LYS A O 1
ATOM 1336 N N . ALA A 1 172 ? 51.812 44.634 -4.255 1.00 11.57 172 ALA A N 1
ATOM 1337 C CA . ALA A 1 172 ? 50.471 44.640 -3.670 1.00 11.60 172 ALA A CA 1
ATOM 1338 C C . ALA A 1 172 ? 50.109 46.084 -3.322 1.00 13.15 172 ALA A C 1
ATOM 1339 O O . ALA A 1 172 ? 48.989 46.541 -3.581 1.00 13.11 172 ALA A O 1
ATOM 1341 N N . SER A 1 173 ? 51.062 46.787 -2.717 1.00 11.90 173 SER A N 1
ATOM 1342 C CA . SER A 1 173 ? 50.858 48.180 -2.332 1.00 12.38 173 SER A CA 1
ATOM 1343 C C . SER A 1 173 ? 50.572 49.039 -3.560 1.00 12.90 173 SER A C 1
ATOM 1344 O O . SER A 1 173 ? 49.660 49.870 -3.545 1.00 12.36 173 SER A O 1
ATOM 1347 N N . SER A 1 174 ? 51.334 48.836 -4.632 1.00 11.19 174 SER A N 1
ATOM 1348 C CA . SER A 1 174 ? 51.109 49.630 -5.840 1.00 11.88 174 SER A CA 1
ATOM 1349 C C . SER A 1 174 ? 49.701 49.383 -6.376 1.00 12.12 174 SER A C 1
ATOM 1350 O O . SER A 1 174 ? 49.022 50.325 -6.808 1.00 10.87 174 SER A O 1
ATOM 1353 N N . ASP A 1 175 ? 49.248 48.129 -6.331 1.00 11.79 175 ASP A N 1
ATOM 1354 C CA . ASP A 1 175 ? 47.899 47.796 -6.794 1.00 12.46 175 ASP A CA 1
ATOM 1355 C C . ASP A 1 175 ? 46.861 48.590 -5.992 1.00 13.12 175 ASP A C 1
ATOM 1356 O O . ASP A 1 175 ? 45.902 49.121 -6.558 1.00 12.36 175 ASP A O 1
ATOM 1361 N N . HIS A 1 176 ? 47.046 48.646 -4.672 1.00 11.03 176 HIS A N 1
ATOM 1362 C CA . HIS A 1 176 ? 46.105 49.365 -3.813 1.00 11.73 176 HIS A CA 1
ATOM 1363 C C . HIS A 1 176 ? 46.049 50.846 -4.168 1.00 11.76 176 HIS A C 1
ATOM 1364 O O . HIS A 1 176 ? 44.975 51.442 -4.178 1.00 11.85 176 HIS A O 1
ATOM 1371 N N . LEU A 1 177 ? 47.202 51.442 -4.443 1.00 10.29 177 LEU A N 1
ATOM 1372 C CA . LEU A 1 177 ? 47.234 52.856 -4.803 1.00 10.11 177 LEU A CA 1
ATOM 1373 C C . LEU A 1 177 ? 46.438 53.068 -6.083 1.00 11.94 177 LEU A C 1
ATOM 1374 O O . LEU A 1 177 ? 45.640 54.001 -6.187 1.00 11.31 177 LEU A O 1
ATOM 1379 N N . VAL A 1 178 ? 46.644 52.193 -7.061 1.00 10.77 178 VAL A N 1
ATOM 1380 C CA . VAL A 1 178 ? 45.933 52.316 -8.325 1.00 11.56 178 VAL A CA 1
ATOM 1381 C C . VAL A 1 178 ? 44.417 52.270 -8.130 1.00 12.73 178 VAL A C 1
ATOM 1382 O O . VAL A 1 178 ? 43.691 53.111 -8.678 1.00 13.65 178 VAL A O 1
ATOM 1386 N N . ARG A 1 179 ? 43.938 51.312 -7.338 1.00 11.72 179 ARG A N 1
ATOM 1387 C CA . ARG A 1 179 ? 42.506 51.192 -7.097 1.00 12.46 179 ARG A CA 1
ATOM 1388 C C . ARG A 1 179 ? 41.958 52.340 -6.253 1.00 13.74 179 ARG A C 1
ATOM 1389 O O . ARG A 1 179 ? 40.839 52.803 -6.488 1.00 13.48 179 ARG A O 1
ATOM 1397 N N . ALA A 1 180 ? 42.734 52.801 -5.277 1.00 11.87 180 ALA A N 1
ATOM 1398 C CA . ALA A 1 180 ? 42.278 53.914 -4.443 1.00 12.77 180 ALA A CA 1
ATOM 1399 C C . ALA A 1 180 ? 42.174 55.192 -5.278 1.00 13.15 180 ALA A C 1
ATOM 1400 O O . ALA A 1 180 ? 41.272 56.008 -5.068 1.00 13.12 180 ALA A O 1
ATOM 1402 N N . TRP A 1 181 ? 43.094 55.377 -6.224 1.00 12.39 181 TRP A N 1
ATOM 1403 C CA . TRP A 1 181 ? 43.050 56.567 -7.071 1.00 12.38 181 TRP A CA 1
ATOM 1404 C C . TRP A 1 181 ? 41.796 56.518 -7.943 1.00 13.45 181 TRP A C 1
ATOM 1405 O O . TRP A 1 181 ? 41.210 57.551 -8.274 1.00 12.58 181 TRP A O 1
ATOM 1416 N N . ARG A 1 182 ? 41.391 55.307 -8.312 1.00 13.14 182 ARG A N 1
ATOM 1417 C CA . ARG A 1 182 ? 40.188 55.108 -9.112 1.00 13.87 182 ARG A CA 1
ATOM 1418 C C . ARG A 1 182 ? 38.957 55.456 -8.271 1.00 14.12 182 ARG A C 1
ATOM 1419 O O . ARG A 1 182 ? 38.113 56.250 -8.683 1.00 13.06 182 ARG A O 1
ATOM 1427 N N . ARG A 1 183 ? 38.867 54.870 -7.084 1.00 12.48 183 ARG A N 1
ATOM 1428 C CA . ARG A 1 183 ? 37.723 55.109 -6.204 1.00 14.02 183 ARG A CA 1
ATOM 1429 C C . ARG A 1 183 ? 37.616 56.554 -5.716 1.00 14.28 183 ARG A C 1
ATOM 1430 O O . ARG A 1 183 ? 36.520 57.120 -5.669 1.00 14.09 183 ARG A O 1
ATOM 1438 N N . THR A 1 184 ? 38.750 57.149 -5.358 1.00 12.80 184 THR A N 1
ATOM 1439 C CA . THR A 1 184 ? 38.768 58.514 -4.838 1.00 13.83 184 THR A CA 1
ATOM 1440 C C . THR A 1 184 ? 38.667 59.628 -5.880 1.00 14.87 184 THR A C 1
ATOM 1441 O O . THR A 1 184 ? 37.903 60.585 -5.701 1.00 14.93 184 THR A O 1
ATOM 1445 N N . TYR A 1 185 ? 39.411 59.499 -6.975 1.00 14.23 185 TYR A N 1
ATOM 1446 C CA . TYR A 1 185 ? 39.431 60.540 -8.001 1.00 15.27 185 TYR A CA 1
ATOM 1447 C C . TYR A 1 185 ? 38.689 60.226 -9.298 1.00 16.41 185 TYR A C 1
ATOM 1448 O O . TYR A 1 185 ? 38.423 61.131 -10.094 1.00 18.08 185 TYR A O 1
ATOM 1457 N N . GLY A 1 186 ? 38.361 58.956 -9.512 1.00 15.94 186 GLY A N 1
ATOM 1458 C CA . GLY A 1 186 ? 37.653 58.564 -10.719 1.00 16.95 186 GLY A CA 1
ATOM 1459 C C . GLY A 1 186 ? 38.567 58.174 -11.870 1.00 16.85 186 GLY A C 1
ATOM 1460 O O . GLY A 1 186 ? 38.094 57.876 -12.971 1.00 16.56 186 GLY A O 1
ATOM 1461 N N . LEU A 1 187 ? 39.874 58.172 -11.625 1.00 16.89 187 LEU A N 1
ATOM 1462 C CA . LEU A 1 187 ? 40.843 57.815 -12.663 1.00 17.31 187 LEU A CA 1
ATOM 1463 C C . LEU A 1 187 ? 40.485 56.444 -13.237 1.00 16.83 187 LEU A C 1
ATOM 1464 O O . LEU A 1 187 ? 40.293 55.486 -12.490 1.00 17.68 187 LEU A O 1
ATOM 1469 N N . PRO A 1 188 ? 40.377 56.334 -14.575 1.00 17.14 188 PRO A N 1
ATOM 1470 C CA . PRO A 1 188 ? 40.035 55.081 -15.268 1.00 17.66 188 PRO A CA 1
ATOM 1471 C C . PRO A 1 188 ? 41.180 54.072 -15.236 1.00 18.00 188 PRO A C 1
ATOM 1472 O O . PRO A 1 188 ? 41.943 53.972 -16.196 1.00 16.72 188 PRO A O 1
ATOM 1476 N N . THR A 1 189 ? 41.285 53.313 -14.152 1.00 17.87 189 THR A N 1
ATOM 1477 C CA . THR A 1 189 ? 42.369 52.344 -14.027 1.00 17.88 189 THR A CA 1
ATOM 1478 C C . THR A 1 189 ? 41.950 50.902 -14.285 1.00 18.85 189 THR A C 1
ATOM 1479 O O . THR A 1 189 ? 40.775 50.546 -14.186 1.00 19.06 189 THR A O 1
ATOM 1483 N N . ILE A 1 190 ? 42.935 50.078 -14.623 1.00 16.99 190 ILE A N 1
ATOM 1484 C CA . ILE A 1 190 ? 42.730 48.656 -14.854 1.00 16.27 190 ILE A CA 1
ATOM 1485 C C . ILE A 1 190 ? 43.960 47.978 -14.267 1.00 14.55 190 ILE A C 1
ATOM 1486 O O . ILE A 1 190 ? 45.077 48.476 -14.411 1.00 14.30 190 ILE A O 1
ATOM 1491 N N . VAL A 1 191 ? 43.757 46.861 -13.585 1.00 13.91 191 VAL A N 1
ATOM 1492 C CA . VAL A 1 191 ? 44.881 46.141 -13.006 1.00 13.71 191 VAL A CA 1
ATOM 1493 C C . VAL A 1 191 ? 44.919 44.719 -13.545 1.00 14.57 191 VAL A C 1
ATOM 1494 O O . VAL A 1 191 ? 43.884 44.062 -13.650 1.00 14.79 191 VAL A O 1
ATOM 1498 N N . THR A 1 192 ? 46.108 44.258 -13.914 1.00 13.54 192 THR A N 1
ATOM 1499 C CA . THR A 1 192 ? 46.256 42.879 -14.365 1.00 13.65 192 THR A CA 1
ATOM 1500 C C . THR A 1 192 ? 47.303 42.228 -13.469 1.00 13.56 192 THR A C 1
ATOM 1501 O O . THR A 1 192 ? 48.267 42.877 -13.051 1.00 13.63 192 THR A O 1
ATOM 1505 N N . ASN A 1 193 ? 47.086 40.958 -13.139 1.00 14.73 193 ASN A N 1
ATOM 1506 C CA . ASN A 1 193 ? 48.012 40.207 -12.298 1.00 15.12 193 ASN A CA 1
ATOM 1507 C C . ASN A 1 193 ? 48.309 38.922 -13.052 1.00 15.47 193 ASN A C 1
ATOM 1508 O O . ASN A 1 193 ? 47.429 38.080 -13.229 1.00 15.68 193 ASN A O 1
ATOM 1513 N N . CYS A 1 194 ? 49.546 38.775 -13.503 1.00 17.40 194 CYS A N 1
ATOM 1514 C CA . CYS A 1 194 ? 49.895 37.592 -14.276 1.00 19.65 194 CYS A CA 1
ATOM 1515 C C . CYS A 1 194 ? 50.852 36.649 -13.575 1.00 18.30 194 CYS A C 1
ATOM 1516 O O . CYS A 1 194 ? 51.540 37.022 -12.626 1.00 14.81 194 CYS A O 1
ATOM 1519 N N . SER A 1 195 ? 50.876 35.412 -14.058 1.00 17.10 195 SER A N 1
ATOM 1520 C CA . SER A 1 195 ? 51.751 34.378 -13.518 1.00 17.53 195 SER A CA 1
ATOM 1521 C C . SER A 1 195 ? 53.167 34.648 -14.012 1.00 17.09 195 SER A C 1
ATOM 1522 O O . SER A 1 195 ? 53.402 35.625 -14.724 1.00 17.59 195 SER A O 1
ATOM 1525 N N . ASN A 1 196 ? 54.107 33.782 -13.639 1.00 16.52 196 ASN A N 1
ATOM 1526 C CA . ASN A 1 196 ? 55.492 33.936 -14.065 1.00 16.24 196 ASN A CA 1
ATOM 1527 C C . ASN A 1 196 ? 55.606 33.971 -15.585 1.00 16.60 196 ASN A C 1
ATOM 1528 O O . ASN A 1 196 ? 54.934 33.210 -16.277 1.00 18.94 196 ASN A O 1
ATOM 1533 N N . ASN A 1 197 ? 56.460 34.850 -16.095 1.00 15.30 197 ASN A N 1
ATOM 1534 C CA . ASN A 1 197 ? 56.689 34.950 -17.535 1.00 14.86 197 ASN A CA 1
ATOM 1535 C C . ASN A 1 197 ? 58.053 34.336 -17.847 1.00 14.52 197 ASN A C 1
ATOM 1536 O O . ASN A 1 197 ? 58.922 34.252 -16.980 1.00 13.99 197 ASN A O 1
ATOM 1541 N N . TYR A 1 198 ? 58.235 33.908 -19.091 1.00 15.23 198 TYR A N 1
ATOM 1542 C CA . TYR A 1 198 ? 59.514 33.367 -19.535 1.00 14.98 198 TYR A CA 1
ATOM 1543 C C . TYR A 1 198 ? 59.542 33.556 -21.046 1.00 15.12 198 TYR A C 1
ATOM 1544 O O . TYR A 1 198 ? 58.496 33.778 -21.668 1.00 16.41 198 TYR A O 1
ATOM 1553 N N . GLY A 1 199 ? 60.731 33.486 -21.631 1.00 14.64 199 GLY A N 1
ATOM 1554 C CA . GLY A 1 199 ? 60.848 33.657 -23.069 1.00 15.20 199 GLY A CA 1
ATOM 1555 C C . GLY A 1 199 ? 62.015 34.542 -23.461 1.00 15.14 199 GLY A C 1
ATOM 1556 O O . GLY A 1 199 ? 62.917 34.782 -22.659 1.00 15.58 199 GLY A O 1
ATOM 1557 N N . PRO A 1 200 ? 62.030 35.040 -24.706 1.00 16.49 200 PRO A N 1
ATOM 1558 C CA . PRO A 1 200 ? 63.088 35.907 -25.230 1.00 17.07 200 PRO A CA 1
ATOM 1559 C C . PRO A 1 200 ? 63.313 37.205 -24.443 1.00 17.67 200 PRO A C 1
ATOM 1560 O O . PRO A 1 200 ? 62.373 37.791 -23.904 1.00 17.36 200 PRO A O 1
ATOM 1564 N N . TYR A 1 201 ? 64.571 37.636 -24.396 1.00 16.52 201 TYR A N 1
ATOM 1565 C CA . TYR A 1 201 ? 64.985 38.868 -23.724 1.00 17.95 201 TYR A CA 1
ATOM 1566 C C . TYR A 1 201 ? 64.783 38.891 -22.215 1.00 18.10 201 TYR A C 1
ATOM 1567 O O . TYR A 1 201 ? 64.639 39.959 -21.625 1.00 18.86 201 TYR A O 1
ATOM 1576 N N . HIS A 1 202 ? 64.787 37.718 -21.593 1.00 17.03 202 HIS A N 1
ATOM 1577 C CA . HIS A 1 202 ? 64.601 37.603 -20.151 1.00 16.30 202 HIS A CA 1
ATOM 1578 C C . HIS A 1 202 ? 65.957 37.825 -19.470 1.00 16.70 202 HIS A C 1
ATOM 1579 O O . HIS A 1 202 ? 66.951 37.194 -19.843 1.00 16.40 202 HIS A O 1
ATOM 1586 N N . PHE A 1 203 ? 66.018 38.727 -18.490 1.00 15.70 203 PHE A N 1
ATOM 1587 C CA . PHE A 1 203 ? 67.288 38.980 -17.814 1.00 15.21 203 PHE A CA 1
ATOM 1588 C C . PHE A 1 203 ? 67.686 37.725 -17.051 1.00 16.52 203 PHE A C 1
ATOM 1589 O O . PHE A 1 203 ? 66.896 37.185 -16.284 1.00 15.27 203 PHE A O 1
ATOM 1597 N N . PRO A 1 204 ? 68.932 37.264 -17.240 1.00 17.87 204 PRO A N 1
ATOM 1598 C CA . PRO A 1 204 ? 69.521 36.067 -16.626 1.00 18.33 204 PRO A CA 1
ATOM 1599 C C . PRO A 1 204 ? 69.573 35.952 -15.105 1.00 18.16 204 PRO A C 1
ATOM 1600 O O . PRO A 1 204 ? 70.515 35.364 -14.578 1.00 18.63 204 PRO A O 1
ATOM 1604 N N . GLU A 1 205 ? 68.593 36.504 -14.392 1.00 17.24 205 GLU A N 1
ATOM 1605 C CA . GLU A 1 205 ? 68.585 36.384 -12.936 1.00 15.57 205 GLU A CA 1
ATOM 1606 C C . GLU A 1 205 ? 67.374 35.568 -12.494 1.00 14.97 205 GLU A C 1
ATOM 1607 O O . GLU A 1 205 ? 67.315 35.096 -11.357 1.00 16.15 205 GLU A O 1
ATOM 1613 N N . LYS A 1 206 ? 66.404 35.410 -13.395 1.00 14.45 206 LYS A N 1
ATOM 1614 C CA . LYS A 1 206 ? 65.207 34.630 -13.101 1.00 14.24 206 LYS A CA 1
ATOM 1615 C C . LYS A 1 206 ? 65.516 33.163 -13.423 1.00 14.55 206 LYS A C 1
ATOM 1616 O O . LYS A 1 206 ? 66.414 32.879 -14.214 1.00 14.71 206 LYS A O 1
ATOM 1622 N N . LEU A 1 207 ? 64.773 32.244 -12.814 1.00 14.93 207 LEU A N 1
ATOM 1623 C CA . LEU A 1 207 ? 65.024 30.806 -12.981 1.00 15.76 207 LEU A CA 1
ATOM 1624 C C . LEU A 1 207 ? 65.407 30.308 -14.369 1.00 16.11 207 LEU A C 1
ATOM 1625 O O . LEU A 1 207 ? 66.531 29.847 -14.584 1.00 16.78 207 LEU A O 1
ATOM 1630 N N . ILE A 1 208 ? 64.472 30.395 -15.307 1.00 15.62 208 ILE A N 1
ATOM 1631 C CA . ILE A 1 208 ? 64.704 29.887 -16.650 1.00 15.58 208 ILE A CA 1
ATOM 1632 C C . ILE A 1 208 ? 65.903 30.446 -17.409 1.00 16.09 208 ILE A C 1
ATOM 1633 O O . ILE A 1 208 ? 66.754 29.679 -17.866 1.00 16.10 208 ILE A O 1
ATOM 1638 N N . PRO A 1 209 ? 66.004 31.778 -17.557 1.00 15.23 209 PRO A N 1
ATOM 1639 C CA . PRO A 1 209 ? 67.175 32.273 -18.288 1.00 15.18 209 PRO A CA 1
ATOM 1640 C C . PRO A 1 209 ? 68.494 32.019 -17.548 1.00 16.18 209 PRO A C 1
ATOM 1641 O O . PRO A 1 209 ? 69.535 31.809 -18.176 1.00 17.79 209 PRO A O 1
ATOM 1645 N N . LEU A 1 210 ? 68.457 32.033 -16.217 1.00 15.90 210 LEU A N 1
ATOM 1646 C CA . LEU A 1 210 ? 69.666 31.774 -15.442 1.00 15.55 210 LEU A CA 1
ATOM 1647 C C . LEU A 1 210 ? 70.108 30.333 -15.685 1.00 15.61 210 LEU A C 1
ATOM 1648 O O . LEU A 1 210 ? 71.291 30.059 -15.889 1.00 16.00 210 LEU A O 1
ATOM 1653 N N . VAL A 1 211 ? 69.150 29.414 -15.663 1.00 15.86 211 VAL A N 1
ATOM 1654 C CA . VAL A 1 211 ? 69.459 28.003 -15.874 1.00 16.68 211 VAL A CA 1
ATOM 1655 C C . VAL A 1 211 ? 69.986 27.746 -17.282 1.00 17.95 211 VAL A C 1
ATOM 1656 O O . VAL A 1 211 ? 70.965 27.022 -17.465 1.00 18.03 211 VAL A O 1
ATOM 1660 N N . ILE A 1 212 ? 69.346 28.339 -18.281 1.00 18.94 212 ILE A N 1
ATOM 1661 C CA . ILE A 1 212 ? 69.792 28.149 -19.657 1.00 19.62 212 ILE A CA 1
ATOM 1662 C C . ILE A 1 212 ? 71.224 28.628 -19.850 1.00 21.14 212 ILE A C 1
ATOM 1663 O O . ILE A 1 212 ? 72.067 27.891 -20.363 1.00 20.63 212 ILE A O 1
ATOM 1668 N N . LEU A 1 213 ? 71.509 29.857 -19.432 1.00 20.80 213 LEU A N 1
ATOM 1669 C CA . LEU A 1 213 ? 72.852 30.392 -19.593 1.00 21.85 213 LEU A CA 1
ATOM 1670 C C . LEU A 1 213 ? 73.903 29.673 -18.748 1.00 21.61 213 LEU A C 1
ATOM 1671 O O . LEU A 1 213 ? 75.005 29.406 -19.227 1.00 21.52 213 LEU A O 1
ATOM 1676 N N . ASN A 1 214 ? 73.573 29.349 -17.502 1.00 20.30 214 ASN A N 1
ATOM 1677 C CA . ASN A 1 214 ? 74.523 28.640 -16.648 1.00 20.67 214 ASN A CA 1
ATOM 1678 C C . ASN A 1 214 ? 74.822 27.263 -17.243 1.00 20.83 214 ASN A C 1
ATOM 1679 O O . ASN A 1 214 ? 75.965 26.801 -17.228 1.00 20.92 214 ASN A O 1
ATOM 1684 N N . ALA A 1 215 ? 73.791 26.616 -17.773 1.00 20.67 215 ALA A N 1
ATOM 1685 C CA . ALA A 1 215 ? 73.962 25.298 -18.370 1.00 20.97 215 ALA A CA 1
ATOM 1686 C C . ALA A 1 215 ? 74.983 25.366 -19.502 1.00 21.89 215 ALA A C 1
ATOM 1687 O O . ALA A 1 215 ? 75.937 24.587 -19.541 1.00 21.34 215 ALA A O 1
ATOM 1689 N N . LEU A 1 216 ? 74.783 26.313 -20.414 1.00 21.93 216 LEU A N 1
ATOM 1690 C CA . LEU A 1 216 ? 75.675 26.479 -21.554 1.00 23.59 216 LEU A CA 1
ATOM 1691 C C . LEU A 1 216 ? 77.095 26.866 -21.165 1.00 24.34 216 LEU A C 1
ATOM 1692 O O . LEU A 1 216 ? 78.046 26.521 -21.865 1.00 24.93 216 LEU A O 1
ATOM 1697 N N . GLU A 1 217 ? 77.240 27.576 -20.050 1.00 23.91 217 GLU A N 1
ATOM 1698 C CA . GLU A 1 217 ? 78.555 28.004 -19.589 1.00 25.49 217 GLU A CA 1
ATOM 1699 C C . GLU A 1 217 ? 79.235 26.965 -18.699 1.00 24.86 217 GLU A C 1
ATOM 1700 O O . GLU A 1 217 ? 80.352 27.177 -18.232 1.00 25.23 217 GLU A O 1
ATOM 1706 N N . GLY A 1 218 ? 78.556 25.845 -18.472 1.00 24.87 218 GLY A N 1
ATOM 1707 C CA . GLY A 1 218 ? 79.118 24.785 -17.650 1.00 24.58 218 GLY A CA 1
ATOM 1708 C C . GLY A 1 218 ? 79.064 25.072 -16.164 1.00 23.72 218 GLY A C 1
ATOM 1709 O O . GLY A 1 218 ? 79.800 24.473 -15.383 1.00 23.55 218 GLY A O 1
ATOM 1710 N N . LYS A 1 219 ? 78.186 25.990 -15.769 1.00 22.19 219 LYS A N 1
ATOM 1711 C CA . LYS A 1 219 ? 78.040 26.366 -14.367 1.00 21.16 219 LYS A CA 1
ATOM 1712 C C . LYS A 1 219 ? 76.906 25.601 -13.686 1.00 19.44 219 LYS A C 1
ATOM 1713 O O . LYS A 1 219 ? 76.082 24.973 -14.351 1.00 19.14 219 LYS A O 1
ATOM 1719 N N . PRO A 1 220 ? 76.856 25.641 -12.345 1.00 19.06 220 PRO A N 1
ATOM 1720 C CA . PRO A 1 220 ? 75.807 24.943 -11.594 1.00 18.81 220 PRO A CA 1
ATOM 1721 C C . PRO A 1 220 ? 74.421 25.522 -11.887 1.00 20.01 220 PRO A C 1
ATOM 1722 O O . PRO A 1 220 ? 74.293 26.703 -12.213 1.00 19.13 220 PRO A O 1
ATOM 1726 N N . LEU A 1 221 ? 73.396 24.683 -11.779 1.00 18.04 221 LEU A N 1
ATOM 1727 C CA . LEU A 1 221 ? 72.014 25.109 -11.989 1.00 17.44 221 LEU A CA 1
ATOM 1728 C C . LEU A 1 221 ? 71.453 25.055 -10.570 1.00 17.57 221 LEU A C 1
ATOM 1729 O O . LEU A 1 221 ? 71.076 23.990 -10.077 1.00 17.05 221 LEU A O 1
ATOM 1734 N N . PRO A 1 222 ? 71.402 26.214 -9.886 1.00 18.06 222 PRO A N 1
ATOM 1735 C CA . PRO A 1 222 ? 70.912 26.325 -8.507 1.00 17.44 222 PRO A CA 1
ATOM 1736 C C . PRO A 1 222 ? 69.438 26.087 -8.222 1.00 18.55 222 PRO A C 1
ATOM 1737 O O . PRO A 1 222 ? 68.573 26.853 -8.653 1.00 17.53 222 PRO A O 1
ATOM 1741 N N . ILE A 1 223 ? 69.166 25.025 -7.465 1.00 16.71 223 ILE A N 1
ATOM 1742 C CA . ILE A 1 223 ? 67.806 24.669 -7.091 1.00 16.47 223 ILE A CA 1
ATOM 1743 C C . ILE A 1 223 ? 67.554 25.044 -5.631 1.00 17.28 223 ILE A C 1
ATOM 1744 O O . ILE A 1 223 ? 68.150 24.465 -4.722 1.00 16.78 223 ILE A O 1
ATOM 1749 N N . TYR A 1 224 ? 66.676 26.018 -5.404 1.00 16.72 224 TYR A N 1
ATOM 1750 C CA . TYR A 1 224 ? 66.356 26.438 -4.045 1.00 15.94 224 TYR A CA 1
ATOM 1751 C C . TYR A 1 224 ? 65.571 25.331 -3.355 1.00 16.03 224 TYR A C 1
ATOM 1752 O O . TYR A 1 224 ? 64.547 24.884 -3.866 1.00 16.08 224 TYR A O 1
ATOM 1761 N N . GLY A 1 225 ? 66.039 24.902 -2.188 1.00 17.73 225 GLY A N 1
ATOM 1762 C CA . GLY A 1 225 ? 65.344 23.852 -1.466 1.00 19.51 225 GLY A CA 1
ATOM 1763 C C . GLY A 1 225 ? 65.252 22.582 -2.289 1.00 21.47 225 GLY A C 1
ATOM 1764 O O . GLY A 1 225 ? 66.221 22.198 -2.934 1.00 21.26 225 GLY A O 1
ATOM 1765 N N . LYS A 1 226 ? 64.086 21.941 -2.284 1.00 22.18 226 LYS A N 1
ATOM 1766 C CA . LYS A 1 226 ? 63.896 20.702 -3.030 1.00 22.92 226 LYS A CA 1
ATOM 1767 C C . LYS A 1 226 ? 63.441 20.873 -4.470 1.00 22.70 226 LYS A C 1
ATOM 1768 O O . LYS A 1 226 ? 63.339 19.896 -5.215 1.00 22.43 226 LYS A O 1
ATOM 1774 N N . GLY A 1 227 ? 63.166 22.108 -4.872 1.00 20.37 227 GLY A N 1
ATOM 1775 C CA . GLY A 1 227 ? 62.733 22.335 -6.237 1.00 18.41 227 GLY A CA 1
ATOM 1776 C C . GLY A 1 227 ? 61.366 21.752 -6.528 1.00 18.78 227 GLY A C 1
ATOM 1777 O O . GLY A 1 227 ? 61.025 21.499 -7.681 1.00 17.85 227 GLY A O 1
ATOM 1778 N N . ASP A 1 228 ? 60.580 21.523 -5.481 1.00 18.09 228 ASP A N 1
ATOM 1779 C CA . ASP A 1 228 ? 59.239 20.991 -5.653 1.00 18.61 228 ASP A CA 1
ATOM 1780 C C . ASP A 1 228 ? 58.234 22.144 -5.658 1.00 17.88 228 ASP A C 1
ATOM 1781 O O . ASP A 1 228 ? 57.030 21.934 -5.800 1.00 18.65 228 ASP A O 1
ATOM 1786 N N . GLN A 1 229 ? 58.744 23.363 -5.509 1.00 17.69 229 GLN A N 1
ATOM 1787 C CA . GLN A 1 229 ? 57.886 24.547 -5.522 1.00 16.60 229 GLN A CA 1
ATOM 1788 C C . GLN A 1 229 ? 57.274 24.663 -6.914 1.00 16.73 229 GLN A C 1
ATOM 1789 O O . GLN A 1 229 ? 57.894 24.283 -7.912 1.00 17.40 229 GLN A O 1
ATOM 1795 N N . ILE A 1 230 ? 56.057 25.193 -6.979 1.00 15.71 230 ILE A N 1
ATOM 1796 C CA . ILE A 1 230 ? 55.335 25.304 -8.235 1.00 15.42 230 ILE A CA 1
ATOM 1797 C C . ILE A 1 230 ? 55.087 26.720 -8.734 1.00 16.63 230 ILE A C 1
ATOM 1798 O O . ILE A 1 230 ? 54.747 27.613 -7.962 1.00 14.75 230 ILE A O 1
ATOM 1803 N N . ARG A 1 231 ? 55.262 26.904 -10.040 1.00 16.50 231 ARG A N 1
ATOM 1804 C CA . ARG A 1 231 ? 55.033 28.187 -10.692 1.00 16.47 231 ARG A CA 1
ATOM 1805 C C . ARG A 1 231 ? 54.170 27.943 -11.930 1.00 17.87 231 ARG A C 1
ATOM 1806 O O . ARG A 1 231 ? 54.167 26.843 -12.486 1.00 18.69 231 ARG A O 1
ATOM 1814 N N . ASP A 1 232 ? 53.434 28.972 -12.341 1.00 16.40 232 ASP A N 1
ATOM 1815 C CA . ASP A 1 232 ? 52.534 28.917 -13.495 1.00 17.66 232 ASP A CA 1
ATOM 1816 C C . ASP A 1 232 ? 53.245 29.688 -14.609 1.00 18.41 232 ASP A C 1
ATOM 1817 O O . ASP A 1 232 ? 53.379 30.912 -14.533 1.00 18.78 232 ASP A O 1
ATOM 1822 N N . TRP A 1 233 ? 53.689 28.982 -15.647 1.00 16.19 233 TRP A N 1
ATOM 1823 C CA . TRP A 1 233 ? 54.458 29.617 -16.713 1.00 15.88 233 TRP A CA 1
ATOM 1824 C C . TRP A 1 233 ? 53.740 30.108 -17.964 1.00 17.91 233 TRP A C 1
ATOM 1825 O O . TRP A 1 233 ? 53.120 29.330 -18.691 1.00 18.18 233 TRP A O 1
ATOM 1836 N N . LEU A 1 234 ? 53.849 31.412 -18.215 1.00 16.54 234 LEU A N 1
ATOM 1837 C CA . LEU A 1 234 ? 53.235 32.026 -19.390 1.00 16.84 234 LEU A CA 1
ATOM 1838 C C . LEU A 1 234 ? 54.308 32.612 -20.301 1.00 15.57 234 LEU A C 1
ATOM 1839 O O . LEU A 1 234 ? 55.192 33.345 -19.848 1.00 14.39 234 LEU A O 1
ATOM 1844 N N . TYR A 1 235 ? 54.237 32.283 -21.588 1.00 16.41 235 TYR A N 1
ATOM 1845 C CA . TYR A 1 235 ? 55.205 32.791 -22.559 1.00 16.33 235 TYR A CA 1
ATOM 1846 C C . TYR A 1 235 ? 55.027 34.306 -22.660 1.00 16.73 235 TYR A C 1
ATOM 1847 O O . TYR A 1 235 ? 53.906 34.792 -22.795 1.00 17.51 235 TYR A O 1
ATOM 1856 N N . VAL A 1 236 ? 56.133 35.042 -22.608 1.00 15.76 236 VAL A N 1
ATOM 1857 C CA . VAL A 1 236 ? 56.092 36.501 -22.638 1.00 16.66 236 VAL A CA 1
ATOM 1858 C C . VAL A 1 236 ? 55.316 37.110 -23.806 1.00 18.35 236 VAL A C 1
ATOM 1859 O O . VAL A 1 236 ? 54.640 38.127 -23.640 1.00 17.04 236 VAL A O 1
ATOM 1863 N N . GLU A 1 237 ? 55.395 36.500 -24.983 1.00 17.52 237 GLU A N 1
ATOM 1864 C CA . GLU A 1 237 ? 54.660 37.040 -26.117 1.00 18.08 237 GLU A CA 1
ATOM 1865 C C . GLU A 1 237 ? 53.157 36.877 -25.903 1.00 18.51 237 GLU A C 1
ATOM 1866 O O . GLU A 1 237 ? 52.363 37.684 -26.398 1.00 19.43 237 GLU A O 1
ATOM 1872 N N . ASP A 1 238 ? 52.761 35.842 -25.166 1.00 18.00 238 ASP A N 1
ATOM 1873 C CA . ASP A 1 238 ? 51.344 35.625 -24.884 1.00 17.83 238 ASP A CA 1
ATOM 1874 C C . ASP A 1 238 ? 50.862 36.679 -23.892 1.00 17.90 238 ASP A C 1
ATOM 1875 O O . ASP A 1 238 ? 49.736 37.174 -23.987 1.00 17.69 238 ASP A O 1
ATOM 1880 N N . HIS A 1 239 ? 51.716 37.012 -22.930 1.00 17.04 239 HIS A N 1
ATOM 1881 C CA . HIS A 1 239 ? 51.363 38.029 -21.942 1.00 16.34 239 HIS A CA 1
ATOM 1882 C C . HIS A 1 239 ? 51.192 39.362 -22.669 1.00 17.03 239 HIS A C 1
ATOM 1883 O O . HIS A 1 239 ? 50.223 40.087 -22.435 1.00 17.67 239 HIS A O 1
ATOM 1890 N N . ALA A 1 240 ? 52.134 39.675 -23.557 1.00 16.86 240 ALA A N 1
ATOM 1891 C CA . ALA A 1 240 ? 52.095 40.925 -24.315 1.00 17.98 240 ALA A CA 1
ATOM 1892 C C . ALA A 1 240 ? 50.799 41.084 -25.109 1.00 19.22 240 ALA A C 1
ATOM 1893 O O . ALA A 1 240 ? 50.221 42.175 -25.157 1.00 18.86 240 ALA A O 1
ATOM 1895 N N . ARG A 1 241 ? 50.345 40.006 -25.742 1.00 19.41 241 ARG A N 1
ATOM 1896 C CA . ARG A 1 241 ? 49.105 40.062 -26.507 1.00 20.58 241 ARG A CA 1
ATOM 1897 C C . ARG A 1 241 ? 47.931 40.325 -25.570 1.00 19.81 241 ARG A C 1
ATOM 1898 O O . ARG A 1 241 ? 47.053 41.132 -25.873 1.00 20.63 241 ARG A O 1
ATOM 1906 N N . ALA A 1 242 ? 47.926 39.653 -24.423 1.00 18.68 242 ALA A N 1
ATOM 1907 C CA . ALA A 1 242 ? 46.860 39.839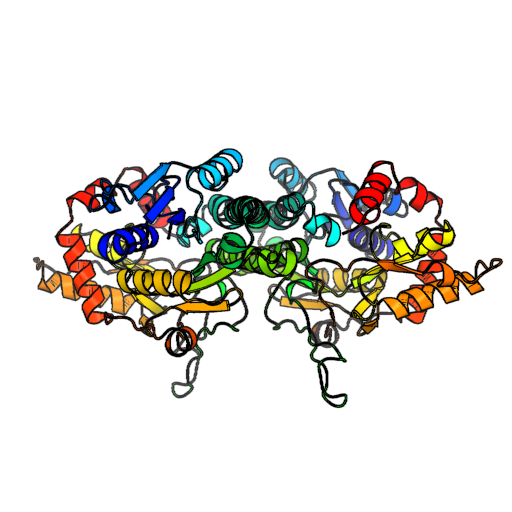 -23.451 1.00 18.25 242 ALA A CA 1
ATOM 1908 C C . ALA A 1 242 ? 46.841 41.279 -22.946 1.00 17.91 242 ALA A C 1
ATOM 1909 O O . ALA A 1 242 ? 45.773 41.878 -22.794 1.00 19.95 242 ALA A O 1
ATOM 1911 N N . LEU A 1 243 ? 48.021 41.837 -22.695 1.00 16.70 243 LEU A N 1
ATOM 1912 C CA . LEU A 1 243 ? 48.110 43.201 -22.182 1.00 17.41 243 LEU A CA 1
ATOM 1913 C C . LEU A 1 243 ? 47.596 44.252 -23.159 1.00 18.61 243 LEU A C 1
ATOM 1914 O O . LEU A 1 243 ? 46.941 45.211 -22.750 1.00 18.28 243 LEU A O 1
ATOM 1919 N N . HIS A 1 244 ? 47.881 44.086 -24.447 1.00 19.79 244 HIS A N 1
ATOM 1920 C CA . HIS A 1 244 ? 47.394 45.068 -25.405 1.00 21.13 244 HIS A CA 1
ATOM 1921 C C . HIS A 1 244 ? 45.878 44.946 -25.536 1.00 21.77 244 HIS A C 1
ATOM 1922 O O . HIS A 1 244 ? 45.182 45.936 -25.765 1.00 20.83 244 HIS A O 1
ATOM 1929 N N . MET A 1 245 ? 45.372 43.729 -25.373 1.00 22.59 245 MET A N 1
ATOM 1930 C CA . MET A 1 245 ? 43.939 43.480 -25.456 1.00 23.60 245 MET A CA 1
ATOM 1931 C C . MET A 1 245 ? 43.246 44.156 -24.272 1.00 23.45 245 MET A C 1
ATOM 1932 O O . MET A 1 245 ? 42.187 44.768 -24.420 1.00 22.02 245 MET A O 1
ATOM 1937 N N . VAL A 1 246 ? 43.856 44.046 -23.096 1.00 20.97 246 VAL A N 1
ATOM 1938 C CA . VAL A 1 246 ? 43.292 44.651 -21.894 1.00 20.89 246 VAL A CA 1
ATOM 1939 C C . VAL A 1 246 ? 43.260 46.178 -21.958 1.00 20.53 246 VAL A C 1
ATOM 1940 O O . VAL A 1 246 ? 42.232 46.791 -21.671 1.00 20.08 246 VAL A O 1
ATOM 1944 N N . VAL A 1 247 ? 44.373 46.799 -22.332 1.00 19.90 247 VAL A N 1
ATOM 1945 C CA . VAL A 1 247 ? 44.405 48.257 -22.385 1.00 21.21 247 VAL A CA 1
ATOM 1946 C C . VAL A 1 247 ? 43.442 48.791 -23.446 1.00 22.48 247 VAL A C 1
ATOM 1947 O O . VAL A 1 247 ? 42.905 49.891 -23.312 1.00 22.56 247 VAL A O 1
ATOM 1951 N N . THR A 1 248 ? 43.203 47.992 -24.481 1.00 23.20 248 THR A N 1
ATOM 1952 C CA . THR A 1 248 ? 42.313 48.391 -25.570 1.00 24.13 248 THR A CA 1
ATOM 1953 C C . THR A 1 248 ? 40.836 48.071 -25.335 1.00 24.32 248 THR A C 1
ATOM 1954 O O . THR A 1 248 ? 39.963 48.888 -25.641 1.00 24.69 248 THR A O 1
ATOM 1958 N N . GLU A 1 249 ? 40.555 46.889 -24.794 1.00 24.48 249 GLU A N 1
ATOM 1959 C CA . GLU A 1 249 ? 39.179 46.457 -24.570 1.00 25.93 249 GLU A CA 1
ATOM 1960 C C . GLU A 1 249 ? 38.765 46.268 -23.117 1.00 25.40 249 GLU A C 1
ATOM 1961 O O . GLU A 1 249 ? 37.581 46.085 -22.829 1.00 24.27 249 GLU A O 1
ATOM 1967 N N . GLY A 1 250 ? 39.732 46.296 -22.207 1.00 24.27 250 GLY A N 1
ATOM 1968 C CA . GLY A 1 250 ? 39.419 46.117 -20.800 1.00 23.52 250 GLY A CA 1
ATOM 1969 C C . GLY A 1 250 ? 38.488 47.194 -20.277 1.00 23.32 250 GLY A C 1
ATOM 1970 O O . GLY A 1 250 ? 38.477 48.309 -20.790 1.00 23.15 250 GLY A O 1
ATOM 1971 N N . LYS A 1 251 ? 37.708 46.854 -19.255 1.00 23.25 251 LYS A N 1
ATOM 1972 C CA . LYS A 1 251 ? 36.762 47.789 -18.651 1.00 24.36 251 LYS A CA 1
ATOM 1973 C C . LYS A 1 251 ? 37.394 48.496 -17.451 1.00 23.59 251 LYS A C 1
ATOM 1974 O O . LYS A 1 251 ? 38.031 47.860 -16.612 1.00 23.66 251 LYS A O 1
ATOM 1980 N N . ALA A 1 252 ? 37.216 49.812 -17.369 1.00 22.08 252 ALA A N 1
ATOM 1981 C CA . ALA A 1 252 ? 37.775 50.584 -16.265 1.00 20.96 252 ALA A CA 1
ATOM 1982 C C . ALA A 1 252 ? 37.270 50.059 -14.928 1.00 21.23 252 ALA A C 1
ATOM 1983 O O . ALA A 1 252 ? 36.088 49.741 -14.784 1.00 20.47 252 ALA A O 1
ATOM 1985 N N . GLY A 1 253 ? 38.175 49.964 -13.957 1.00 20.04 253 GLY A N 1
ATOM 1986 C CA . GLY A 1 253 ? 37.814 49.487 -12.634 1.00 21.01 253 GLY A CA 1
ATOM 1987 C C . GLY A 1 253 ? 37.874 47.980 -12.471 1.00 22.12 253 GLY A C 1
ATOM 1988 O O . GLY A 1 253 ? 37.656 47.462 -11.374 1.00 22.68 253 GLY A O 1
ATOM 1989 N N . GLU A 1 254 ? 38.171 47.269 -13.555 1.00 21.20 254 GLU A N 1
ATOM 1990 C CA . GLU A 1 254 ? 38.245 45.813 -13.499 1.00 20.73 254 GLU A CA 1
ATOM 1991 C C . GLU A 1 254 ? 39.658 45.293 -13.281 1.00 20.05 254 GLU A C 1
ATOM 1992 O O . GLU A 1 254 ? 40.644 45.995 -13.515 1.00 19.01 254 GLU A O 1
ATOM 1998 N N . THR A 1 255 ? 39.735 44.049 -12.824 1.00 18.63 255 THR A N 1
ATOM 1999 C CA . THR A 1 255 ? 41.003 43.375 -12.597 1.00 17.78 255 THR A CA 1
ATOM 2000 C C . THR A 1 255 ? 40.936 42.116 -13.443 1.00 17.33 255 THR A C 1
ATOM 2001 O O . THR A 1 255 ? 39.879 41.490 -13.538 1.00 18.12 255 THR A O 1
ATOM 2005 N N . TYR A 1 256 ? 42.054 41.753 -14.063 1.00 16.55 256 TYR A N 1
ATOM 2006 C CA . TYR A 1 256 ? 42.111 40.551 -14.885 1.00 17.08 256 TYR A CA 1
ATOM 2007 C C . TYR A 1 256 ? 43.367 39.755 -14.562 1.00 15.81 256 TYR A C 1
ATOM 2008 O O . TYR A 1 256 ? 44.475 40.269 -14.700 1.00 16.15 256 TYR A O 1
ATOM 2017 N N . ASN A 1 257 ? 43.195 38.514 -14.121 1.00 16.68 257 ASN A N 1
ATOM 2018 C CA . ASN A 1 257 ? 44.336 37.647 -13.854 1.00 17.49 257 ASN A CA 1
ATOM 2019 C C . ASN A 1 257 ? 44.752 37.128 -15.226 1.00 17.99 257 ASN A C 1
ATOM 2020 O O . ASN A 1 257 ? 43.904 36.923 -16.097 1.00 18.78 257 ASN A O 1
ATOM 2025 N N . ILE A 1 258 ? 46.047 36.929 -15.429 1.00 16.92 258 ILE A N 1
ATOM 2026 C CA . ILE A 1 258 ? 46.527 36.430 -16.708 1.00 17.59 258 ILE A CA 1
ATOM 2027 C C . ILE A 1 258 ? 47.444 35.240 -16.481 1.00 18.98 258 ILE A C 1
ATOM 2028 O O . ILE A 1 258 ? 48.357 35.297 -15.661 1.00 18.48 258 ILE A O 1
ATOM 2033 N N . GLY A 1 259 ? 47.188 34.161 -17.211 1.00 20.80 259 GLY A N 1
ATOM 2034 C CA . GLY A 1 259 ? 47.999 32.966 -17.076 1.00 21.77 259 GLY A CA 1
ATOM 2035 C C . GLY A 1 259 ? 47.557 31.931 -18.093 1.00 24.89 259 GLY A C 1
ATOM 2036 O O . GLY A 1 259 ? 46.497 32.073 -18.706 1.00 25.09 259 GLY A O 1
ATOM 2037 N N . GLY A 1 260 ? 48.356 30.885 -18.266 1.00 26.42 260 GLY A N 1
ATOM 2038 C CA . GLY A 1 260 ? 48.008 29.851 -19.225 1.00 28.51 260 GLY A CA 1
ATOM 2039 C C . GLY A 1 260 ? 47.671 28.512 -18.597 1.00 30.15 260 GLY A C 1
ATOM 2040 O O . GLY A 1 260 ? 47.544 27.509 -19.301 1.00 31.84 260 GLY A O 1
ATOM 2041 N N . HIS A 1 261 ? 47.509 28.491 -17.278 1.00 30.52 261 HIS A N 1
ATOM 2042 C CA . HIS A 1 261 ? 47.193 27.254 -16.572 1.00 31.94 261 HIS A CA 1
ATOM 2043 C C . HIS A 1 261 ? 48.257 26.210 -16.897 1.00 31.10 261 HIS A C 1
ATOM 2044 O O . HIS A 1 261 ? 47.961 25.155 -17.464 1.00 32.21 261 HIS A O 1
ATOM 2051 N N . ASN A 1 262 ? 49.498 26.523 -16.538 1.00 29.23 262 ASN A N 1
ATOM 2052 C CA . ASN A 1 262 ? 50.630 25.635 -16.783 1.00 28.93 262 ASN A CA 1
ATOM 2053 C C . ASN A 1 262 ? 51.475 25.469 -15.525 1.00 27.68 262 ASN A C 1
ATOM 2054 O O . ASN A 1 262 ? 52.624 25.916 -15.496 1.00 26.96 262 ASN A O 1
ATOM 2059 N N . GLU A 1 263 ? 50.919 24.843 -14.488 1.00 24.54 263 GLU A N 1
ATOM 2060 C CA . GLU A 1 263 ? 51.673 24.633 -13.253 1.00 23.44 263 GLU A CA 1
ATOM 2061 C C . GLU A 1 263 ? 52.805 23.645 -13.494 1.00 22.89 263 GLU A C 1
ATOM 2062 O O . GLU A 1 263 ? 52.591 22.592 -14.093 1.00 22.84 263 GLU A O 1
ATOM 2068 N N . LYS A 1 264 ? 54.000 23.984 -13.019 1.00 21.15 264 LYS A N 1
ATOM 2069 C CA . LYS A 1 264 ? 55.168 23.119 -13.161 1.00 20.68 264 LYS A CA 1
ATOM 2070 C C . LYS A 1 264 ? 56.052 23.235 -11.924 1.00 21.00 264 LYS A C 1
ATOM 2071 O O . LYS A 1 264 ? 56.147 24.303 -11.315 1.00 19.63 264 LYS A O 1
ATOM 2077 N N . LYS A 1 265 ? 56.696 22.136 -11.546 1.00 19.49 265 LYS A N 1
ATOM 2078 C CA . LYS A 1 265 ? 57.606 22.165 -10.411 1.00 18.83 265 LYS A CA 1
ATOM 2079 C C . LYS A 1 265 ? 58.940 22.662 -10.952 1.00 18.48 265 LYS A C 1
ATOM 2080 O O . LYS A 1 265 ? 59.324 22.320 -12.074 1.00 18.27 265 LYS A O 1
ATOM 2086 N N . ASN A 1 266 ? 59.640 23.476 -10.165 1.00 16.00 266 ASN A N 1
ATOM 2087 C CA . ASN A 1 266 ? 60.922 24.034 -10.584 1.00 15.35 266 ASN A CA 1
ATOM 2088 C C . ASN A 1 266 ? 61.900 22.986 -11.127 1.00 16.03 266 ASN A C 1
ATOM 2089 O O . ASN A 1 266 ? 62.461 23.155 -12.208 1.00 15.56 266 ASN A O 1
ATOM 2094 N N . LEU A 1 267 ? 62.105 21.909 -10.378 1.00 16.29 267 LEU A N 1
ATOM 2095 C CA . LEU A 1 267 ? 63.041 20.877 -10.814 1.00 17.60 267 LEU A CA 1
ATOM 2096 C C . LEU A 1 267 ? 62.652 20.298 -12.172 1.00 17.79 267 LEU A C 1
ATOM 2097 O O . LEU A 1 267 ? 63.518 20.025 -13.004 1.00 18.69 267 LEU A O 1
ATOM 2102 N N . ASP A 1 268 ? 61.352 20.124 -12.395 1.00 18.47 268 ASP A N 1
ATOM 2103 C CA . ASP A 1 268 ? 60.854 19.583 -13.657 1.00 19.97 268 ASP A CA 1
ATOM 2104 C C . ASP A 1 268 ? 61.203 20.526 -14.807 1.00 20.74 268 ASP A C 1
ATOM 2105 O O . ASP A 1 268 ? 61.572 20.088 -15.898 1.00 19.50 268 ASP A O 1
ATOM 2110 N N . VAL A 1 269 ? 61.081 21.825 -14.557 1.00 18.93 269 VAL A N 1
ATOM 2111 C CA . VAL A 1 269 ? 61.411 22.823 -15.565 1.00 17.35 269 VAL A CA 1
ATOM 2112 C C . VAL A 1 269 ? 62.899 22.741 -15.884 1.00 16.12 269 VAL A C 1
ATOM 2113 O O . VAL A 1 269 ? 63.299 22.811 -17.045 1.00 17.31 269 VAL A O 1
ATOM 2117 N N . VAL A 1 270 ? 63.719 22.581 -14.851 1.00 16.11 270 VAL A N 1
ATOM 2118 C CA . VAL A 1 270 ? 65.161 22.496 -15.053 1.00 16.36 270 VAL A CA 1
ATOM 2119 C C . VAL A 1 270 ? 65.525 21.243 -15.859 1.00 16.42 270 VAL A C 1
ATOM 2120 O O . VAL A 1 270 ? 66.344 21.309 -16.780 1.00 16.02 270 VAL A O 1
ATOM 2124 N N . PHE A 1 271 ? 64.917 20.109 -15.522 1.00 17.49 271 PHE A N 1
ATOM 2125 C CA . PHE A 1 271 ? 65.189 18.875 -16.263 1.00 18.51 271 PHE A CA 1
ATOM 2126 C C . PHE A 1 271 ? 64.790 19.052 -17.727 1.00 18.26 271 PHE A C 1
ATOM 2127 O O . PHE A 1 271 ? 65.484 18.577 -18.628 1.00 20.13 271 PHE A O 1
ATOM 2135 N N . THR A 1 272 ? 63.676 19.742 -17.960 1.00 18.77 272 THR A N 1
ATOM 2136 C CA . THR A 1 272 ? 63.195 19.977 -19.319 1.00 19.27 272 THR A CA 1
ATOM 2137 C C . THR A 1 272 ? 64.212 20.779 -20.122 1.00 19.10 272 THR A C 1
ATOM 2138 O O . THR A 1 272 ? 64.496 20.461 -21.277 1.00 19.70 272 THR A O 1
ATOM 2142 N N . ILE A 1 273 ? 64.756 21.823 -19.509 1.00 18.37 273 ILE A N 1
ATOM 2143 C CA . ILE A 1 273 ? 65.761 22.648 -20.162 1.00 17.70 273 ILE A CA 1
ATOM 2144 C C . ILE A 1 273 ? 67.010 21.804 -20.436 1.00 18.38 273 ILE A C 1
ATOM 2145 O O . ILE A 1 273 ? 67.578 21.853 -21.530 1.00 18.99 273 ILE A O 1
ATOM 2150 N N . CYS A 1 274 ? 67.432 21.029 -19.442 1.00 18.75 274 CYS A N 1
ATOM 2151 C CA . CYS A 1 274 ? 68.610 20.180 -19.597 1.00 19.80 274 CYS A CA 1
ATOM 2152 C C . CYS A 1 274 ? 68.452 19.192 -20.747 1.00 19.97 274 CYS A C 1
ATOM 2153 O O . CYS A 1 274 ? 69.376 19.018 -21.545 1.00 21.31 274 CYS A O 1
ATOM 2156 N N . ASP A 1 275 ? 67.294 18.542 -20.832 1.00 20.95 275 ASP A N 1
ATOM 2157 C CA . ASP A 1 275 ? 67.062 17.576 -21.904 1.00 22.74 275 ASP A CA 1
ATOM 2158 C C . ASP A 1 275 ? 67.036 18.255 -23.266 1.00 23.36 275 ASP A C 1
ATOM 2159 O O . ASP A 1 275 ? 67.477 17.683 -24.264 1.00 22.91 275 ASP A O 1
ATOM 2164 N N . LEU A 1 276 ? 66.516 19.478 -23.304 1.00 22.09 276 LEU A N 1
ATOM 2165 C CA . LEU A 1 276 ? 66.448 20.234 -24.544 1.00 22.30 276 LEU A CA 1
ATOM 2166 C C . LEU A 1 276 ? 67.867 20.537 -25.010 1.00 21.10 276 LEU A C 1
ATOM 2167 O O . LEU A 1 276 ? 68.187 20.396 -26.192 1.00 22.12 276 LEU A O 1
ATOM 2172 N N . LEU A 1 277 ? 68.722 20.942 -24.075 1.00 19.74 277 LEU A N 1
ATOM 2173 C CA . LEU A 1 277 ? 70.107 21.251 -24.402 1.00 19.00 277 LEU A CA 1
ATOM 2174 C C . LEU A 1 277 ? 70.894 19.989 -24.761 1.00 20.73 277 LEU A C 1
ATOM 2175 O O . LEU A 1 277 ? 71.776 20.031 -25.619 1.00 20.06 277 LEU A O 1
ATOM 2180 N N . ASP A 1 278 ? 70.582 18.872 -24.107 1.00 20.53 278 ASP A N 1
ATOM 2181 C CA . ASP A 1 278 ? 71.279 17.622 -24.413 1.00 22.66 278 ASP A CA 1
ATOM 2182 C C . ASP A 1 278 ? 71.018 17.257 -25.870 1.00 24.34 278 ASP A C 1
ATOM 2183 O O . ASP A 1 278 ? 71.868 16.670 -26.541 1.00 25.07 278 ASP A O 1
ATOM 2188 N N . GLU A 1 279 ? 69.830 17.615 -26.346 1.00 25.17 279 GLU A N 1
ATOM 2189 C CA . GLU A 1 279 ? 69.406 17.331 -27.710 1.00 27.12 279 GLU A CA 1
ATOM 2190 C C . GLU A 1 279 ? 69.962 18.303 -28.747 1.00 27.30 279 GLU A C 1
ATOM 2191 O O . GLU A 1 279 ? 70.481 17.894 -29.788 1.00 26.22 279 GLU A O 1
ATOM 2197 N N . ILE A 1 280 ? 69.848 19.593 -28.455 1.00 25.69 280 ILE A N 1
ATOM 2198 C CA . ILE A 1 280 ? 70.289 20.635 -29.375 1.00 26.39 280 ILE A CA 1
ATOM 2199 C C . ILE A 1 280 ? 71.784 20.929 -29.371 1.00 26.65 280 ILE A C 1
ATOM 2200 O O . ILE A 1 280 ? 72.376 21.156 -30.427 1.00 26.78 280 ILE A O 1
ATOM 2205 N N . VAL A 1 281 ? 72.388 20.935 -28.188 1.00 25.72 281 VAL A N 1
ATOM 2206 C CA . VAL A 1 281 ? 73.814 21.213 -28.051 1.00 26.68 281 VAL A CA 1
ATOM 2207 C C . VAL A 1 281 ? 74.465 20.108 -27.222 1.00 26.02 281 VAL A C 1
ATOM 2208 O O . VAL A 1 281 ? 75.013 20.356 -26.147 1.00 25.07 281 VAL A O 1
ATOM 2212 N N . PRO A 1 282 ? 74.426 18.867 -27.725 1.00 27.07 282 PRO A N 1
ATOM 2213 C CA . PRO A 1 282 ? 75.020 17.750 -26.991 1.00 27.20 282 PRO A CA 1
ATOM 2214 C C . PRO A 1 282 ? 76.509 17.910 -26.740 1.00 27.44 282 PRO A C 1
ATOM 2215 O O . PRO A 1 282 ? 77.236 18.463 -27.565 1.00 27.80 282 PRO A O 1
ATOM 2219 N N . LYS A 1 283 ? 76.948 17.433 -25.580 1.00 28.04 283 LYS A N 1
ATOM 2220 C CA . LYS A 1 283 ? 78.351 17.478 -25.205 1.00 28.17 283 LYS A CA 1
ATOM 2221 C C . LYS A 1 283 ? 78.689 16.153 -24.527 1.00 29.00 283 LYS A C 1
ATOM 2222 O O . LYS A 1 283 ? 77.826 15.282 -24.403 1.00 29.33 283 LYS A O 1
ATOM 2228 N N . ALA A 1 284 ? 79.939 16.002 -24.099 1.00 30.00 284 ALA A N 1
ATOM 2229 C CA . ALA A 1 284 ? 80.402 14.775 -23.452 1.00 31.10 284 ALA A CA 1
ATOM 2230 C C . ALA A 1 284 ? 79.477 14.263 -22.349 1.00 31.28 284 ALA A C 1
ATOM 2231 O O . ALA A 1 284 ? 79.171 13.070 -22.292 1.00 31.21 284 ALA A O 1
ATOM 2233 N N . THR A 1 285 ? 79.043 15.155 -21.464 1.00 29.46 285 THR A N 1
ATOM 2234 C CA . THR A 1 285 ? 78.153 14.758 -20.376 1.00 27.81 285 THR A CA 1
ATOM 2235 C C . THR A 1 285 ? 76.823 15.496 -20.462 1.00 27.09 285 THR A C 1
ATOM 2236 O O . THR A 1 285 ? 76.708 16.509 -21.152 1.00 26.83 285 THR A O 1
ATOM 2240 N N . SER A 1 286 ? 75.822 14.981 -19.756 1.00 24.44 286 SER A N 1
ATOM 2241 C CA . SER A 1 286 ? 74.500 15.594 -19.748 1.00 22.95 286 SER A CA 1
ATOM 2242 C C . SER A 1 286 ? 74.513 16.865 -18.916 1.00 21.27 286 SER A C 1
ATOM 2243 O O . SER A 1 286 ? 75.190 16.939 -17.889 1.00 19.93 286 SER A O 1
ATOM 2246 N N . TYR A 1 287 ? 73.764 17.867 -19.360 1.00 20.20 287 TYR A N 1
ATOM 2247 C CA . TYR A 1 287 ? 73.681 19.118 -18.619 1.00 18.78 287 TYR A CA 1
ATOM 2248 C C . TYR A 1 287 ? 73.077 18.857 -17.239 1.00 18.36 287 TYR A C 1
ATOM 2249 O O . TYR A 1 287 ? 73.243 19.653 -16.316 1.00 18.41 287 TYR A O 1
ATOM 2258 N N . ARG A 1 288 ? 72.383 17.731 -17.095 1.00 19.13 288 ARG A N 1
ATOM 2259 C CA . ARG A 1 288 ? 71.774 17.378 -15.812 1.00 18.60 288 ARG A CA 1
ATOM 2260 C C . ARG A 1 288 ? 72.797 17.303 -14.692 1.00 18.65 288 ARG A C 1
ATOM 2261 O O . ARG A 1 288 ? 72.473 17.528 -13.529 1.00 17.66 288 ARG A O 1
ATOM 2269 N N . GLU A 1 289 ? 74.032 16.964 -15.036 1.00 19.08 289 GLU A N 1
ATOM 2270 C CA . GLU A 1 289 ? 75.064 16.841 -14.019 1.00 21.27 289 GLU A CA 1
ATOM 2271 C C . GLU A 1 289 ? 75.409 18.166 -13.351 1.00 20.43 289 GLU A C 1
ATOM 2272 O O . GLU A 1 289 ? 76.135 18.199 -12.357 1.00 19.87 289 GLU A O 1
ATOM 2278 N N . GLN A 1 290 ? 74.875 19.258 -13.889 1.00 19.58 290 GLN A N 1
ATOM 2279 C CA . GLN A 1 290 ? 75.133 20.573 -13.319 1.00 18.33 290 GLN A CA 1
ATOM 2280 C C . GLN A 1 290 ? 74.044 20.985 -12.330 1.00 18.21 290 GLN A C 1
ATOM 2281 O O . GLN A 1 290 ? 74.194 21.979 -11.619 1.00 19.33 290 GLN A O 1
ATOM 2287 N N . ILE A 1 291 ? 72.955 20.220 -12.276 1.00 18.17 291 ILE A N 1
ATOM 2288 C CA . ILE A 1 291 ? 71.873 20.522 -11.339 1.00 17.18 291 ILE A CA 1
ATOM 2289 C C . ILE A 1 291 ? 72.444 20.457 -9.929 1.00 18.97 291 ILE A C 1
ATOM 2290 O O . ILE A 1 291 ? 73.047 19.450 -9.536 1.00 17.84 291 ILE A O 1
ATOM 2295 N N . THR A 1 292 ? 72.244 21.525 -9.163 1.00 17.17 292 THR A N 1
ATOM 2296 C CA . THR A 1 292 ? 72.793 21.588 -7.816 1.00 19.30 292 THR A CA 1
ATOM 2297 C C . THR A 1 292 ? 71.810 22.158 -6.806 1.00 19.90 292 THR A C 1
ATOM 2298 O O . THR A 1 292 ? 71.268 23.245 -7.007 1.00 20.10 292 THR A O 1
ATOM 2302 N N . TYR A 1 293 ? 71.577 21.426 -5.723 1.00 17.24 293 TYR A N 1
ATOM 2303 C CA . TYR A 1 293 ? 70.673 21.910 -4.691 1.00 17.90 293 TYR A CA 1
ATOM 2304 C C . TYR A 1 293 ? 71.410 22.939 -3.837 1.00 19.15 293 TYR A C 1
ATOM 2305 O O . TYR A 1 293 ? 72.593 22.769 -3.524 1.00 19.62 293 TYR A O 1
ATOM 2314 N N . VAL A 1 294 ? 70.717 24.017 -3.476 1.00 18.54 294 VAL A N 1
ATOM 2315 C CA . VAL A 1 294 ? 71.319 25.067 -2.661 1.00 17.22 294 VAL A CA 1
ATOM 2316 C C . VAL A 1 294 ? 70.330 25.534 -1.599 1.00 16.51 294 VAL A C 1
ATOM 2317 O O . VAL A 1 294 ? 69.159 25.158 -1.624 1.00 15.86 294 VAL A O 1
ATOM 2321 N N . ALA A 1 295 ? 70.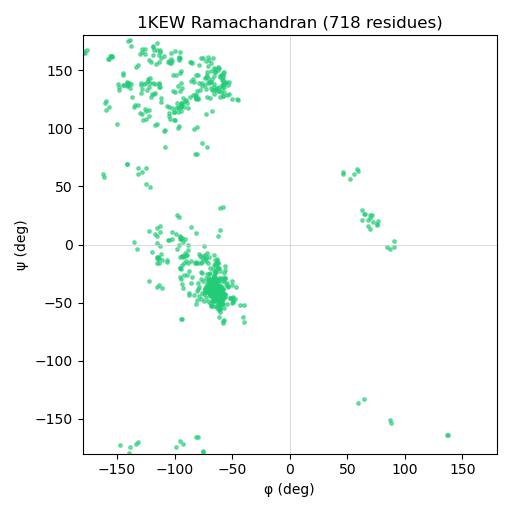806 26.349 -0.662 1.00 17.26 295 ALA A N 1
ATOM 2322 C CA . ALA A 1 295 ? 69.955 26.849 0.413 1.00 17.60 295 ALA A CA 1
ATOM 2323 C C . ALA A 1 295 ? 68.691 27.490 -0.154 1.00 17.86 295 ALA A C 1
ATOM 2324 O O . ALA A 1 295 ? 68.739 28.197 -1.161 1.00 18.32 295 ALA A O 1
ATOM 2326 N N . ASP A 1 296 ? 67.566 27.236 0.504 1.00 17.71 296 ASP A N 1
ATOM 2327 C CA . ASP A 1 296 ? 66.274 27.744 0.063 1.00 17.96 296 ASP A CA 1
ATOM 2328 C C . ASP A 1 296 ? 66.155 29.252 0.252 1.00 18.52 296 ASP A C 1
ATOM 2329 O O . ASP A 1 296 ? 66.891 29.861 1.033 1.00 17.50 296 ASP A O 1
ATOM 2334 N N . ARG A 1 297 ? 65.233 29.846 -0.495 1.00 17.33 297 ARG A N 1
ATOM 2335 C CA . ARG A 1 297 ? 64.982 31.281 -0.421 1.00 17.14 297 ARG A CA 1
ATOM 2336 C C . ARG A 1 297 ? 64.153 31.548 0.830 1.00 16.51 297 ARG A C 1
ATOM 2337 O O . ARG A 1 297 ? 63.180 30.847 1.095 1.00 16.40 297 ARG A O 1
ATOM 2345 N N . PRO A 1 298 ? 64.537 32.558 1.624 1.00 17.60 298 PRO A N 1
ATOM 2346 C CA . PRO A 1 298 ? 63.796 32.891 2.846 1.00 18.23 298 PRO A CA 1
ATOM 2347 C C . PRO A 1 298 ? 62.347 33.264 2.502 1.00 17.94 298 PRO A C 1
ATOM 2348 O O . PRO A 1 298 ? 62.120 34.063 1.594 1.00 18.05 298 PRO A O 1
ATOM 2352 N N . GLY A 1 299 ? 61.381 32.675 3.206 1.00 17.29 299 GLY A N 1
ATOM 2353 C CA . GLY A 1 299 ? 59.973 32.979 2.967 1.00 17.63 299 GLY A CA 1
ATOM 2354 C C . GLY A 1 299 ? 59.405 32.524 1.630 1.00 18.11 299 GLY A C 1
ATOM 2355 O O . GLY A 1 299 ? 58.334 32.961 1.211 1.00 16.96 299 GLY A O 1
ATOM 2356 N N . HIS A 1 300 ? 60.123 31.625 0.970 1.00 17.23 300 HIS A N 1
ATOM 2357 C CA . HIS A 1 300 ? 59.737 31.086 -0.336 1.00 16.88 300 HIS A CA 1
ATOM 2358 C C . HIS A 1 300 ? 58.269 30.657 -0.455 1.00 16.89 300 HIS A C 1
ATOM 2359 O O . HIS A 1 300 ? 57.780 29.864 0.354 1.00 16.72 300 HIS A O 1
ATOM 2366 N N . ASP A 1 301 ? 57.564 31.186 -1.456 1.00 16.81 301 ASP A N 1
ATOM 2367 C CA . ASP A 1 301 ? 56.174 30.792 -1.701 1.00 16.22 301 ASP A CA 1
ATOM 2368 C C . ASP A 1 301 ? 56.270 29.477 -2.475 1.00 16.58 301 ASP A C 1
ATOM 2369 O O . ASP A 1 301 ? 56.918 29.416 -3.519 1.00 15.17 301 ASP A O 1
ATOM 2374 N N . ARG A 1 302 ? 55.622 28.434 -1.971 1.00 16.60 302 ARG A N 1
ATOM 2375 C CA . ARG A 1 302 ? 55.715 27.127 -2.610 1.00 17.00 302 ARG A CA 1
ATOM 2376 C C . ARG A 1 302 ? 54.822 26.837 -3.810 1.00 17.55 302 ARG A C 1
ATOM 2377 O O . ARG A 1 302 ? 55.080 25.877 -4.546 1.00 16.98 302 ARG A O 1
ATOM 2385 N N . ARG A 1 303 ? 53.783 27.641 -4.030 1.00 16.00 303 ARG A N 1
ATOM 2386 C CA . ARG A 1 303 ? 52.914 27.398 -5.178 1.00 15.37 303 ARG A CA 1
ATOM 2387 C C . ARG A 1 303 ? 52.067 28.567 -5.672 1.00 16.58 303 ARG A C 1
ATOM 2388 O O . ARG A 1 303 ? 51.287 29.144 -4.920 1.00 16.43 303 ARG A O 1
ATOM 2396 N N . TYR A 1 304 ? 52.238 28.903 -6.949 1.00 16.98 304 TYR A N 1
ATOM 2397 C CA . TYR A 1 304 ? 51.453 29.947 -7.600 1.00 15.54 304 TYR A CA 1
ATOM 2398 C C . TYR A 1 304 ? 50.706 29.243 -8.722 1.00 17.66 304 TYR A C 1
ATOM 2399 O O . TYR A 1 304 ? 51.271 28.388 -9.407 1.00 18.62 304 TYR A O 1
ATOM 2408 N N . ALA A 1 305 ? 49.445 29.607 -8.912 1.00 16.90 305 ALA A N 1
ATOM 2409 C CA . ALA A 1 305 ? 48.619 29.022 -9.961 1.00 18.52 305 ALA A CA 1
ATOM 2410 C C . ALA A 1 305 ? 47.473 29.992 -10.221 1.00 18.43 305 ALA A C 1
ATOM 2411 O O . ALA A 1 305 ? 46.644 30.220 -9.348 1.00 18.96 305 ALA A O 1
ATOM 2413 N N . ILE A 1 306 ? 47.437 30.552 -11.427 1.00 19.08 306 ILE A N 1
ATOM 2414 C CA . ILE A 1 306 ? 46.419 31.528 -11.810 1.00 19.91 306 ILE A CA 1
ATOM 2415 C C . ILE A 1 306 ? 45.192 30.963 -12.523 1.00 20.37 306 ILE A C 1
ATOM 2416 O O . ILE A 1 306 ? 45.300 30.089 -13.385 1.00 20.15 306 ILE A O 1
ATOM 2421 N N . ASP A 1 307 ? 44.023 31.476 -12.151 1.00 20.15 307 ASP A N 1
ATOM 2422 C CA . ASP A 1 307 ? 42.776 31.092 -12.797 1.00 21.22 307 ASP A CA 1
ATOM 2423 C C . ASP A 1 307 ? 42.510 32.252 -13.745 1.00 21.35 307 ASP A C 1
ATOM 2424 O O . ASP A 1 307 ? 42.159 33.347 -13.303 1.00 21.87 307 ASP A O 1
ATOM 2429 N N . ALA A 1 308 ? 42.698 32.022 -15.041 1.00 21.18 308 ALA A N 1
ATOM 2430 C CA . ALA A 1 308 ? 42.488 33.064 -16.040 1.00 20.89 308 ALA A CA 1
ATOM 2431 C C . ALA A 1 308 ? 41.118 32.949 -16.698 1.00 21.37 308 ALA A C 1
ATOM 2432 O O . ALA A 1 308 ? 40.923 33.397 -17.826 1.00 21.94 308 ALA A O 1
ATOM 2434 N N . GLY A 1 309 ? 40.169 32.354 -15.985 1.00 22.29 309 GLY A N 1
ATOM 2435 C CA . GLY A 1 309 ? 38.834 32.194 -16.531 1.00 23.34 309 GLY A CA 1
ATOM 2436 C C . GLY A 1 309 ? 38.154 33.499 -16.903 1.00 23.80 309 GLY A C 1
ATOM 2437 O O . GLY A 1 309 ? 37.525 33.602 -17.954 1.00 23.60 309 GLY A O 1
ATOM 2438 N N . LYS A 1 310 ? 38.285 34.509 -16.049 1.00 23.77 310 LYS A N 1
ATOM 2439 C CA . LYS A 1 310 ? 37.646 35.793 -16.308 1.00 22.64 310 LYS A CA 1
ATOM 2440 C C . LYS A 1 310 ? 38.090 36.476 -17.597 1.00 22.98 310 LYS A C 1
ATOM 2441 O O . LYS A 1 310 ? 37.249 36.859 -18.412 1.00 23.95 310 LYS A O 1
ATOM 2447 N N . ILE A 1 311 ? 39.397 36.640 -17.792 1.00 22.07 311 ILE A N 1
ATOM 2448 C CA . ILE A 1 311 ? 39.872 37.304 -19.000 1.00 21.67 311 ILE A CA 1
ATOM 2449 C C . ILE A 1 311 ? 39.505 36.487 -20.234 1.00 23.45 311 ILE A C 1
ATOM 2450 O O . ILE A 1 311 ? 39.261 37.039 -21.310 1.00 23.48 311 ILE A O 1
ATOM 2455 N N . SER A 1 312 ? 39.450 35.172 -20.070 1.00 23.91 312 SER A N 1
ATOM 2456 C CA . SER A 1 312 ? 39.101 34.287 -21.174 1.00 27.04 312 SER A CA 1
ATOM 2457 C C . SER A 1 312 ? 37.661 34.510 -21.632 1.00 27.59 312 SER A C 1
ATOM 2458 O O . SER A 1 312 ? 37.410 34.741 -22.813 1.00 27.71 312 SER A O 1
ATOM 2461 N N . ARG A 1 313 ? 36.716 34.456 -20.699 1.00 28.88 313 ARG A N 1
ATOM 2462 C CA . ARG A 1 313 ? 35.315 34.644 -21.060 1.00 31.49 313 ARG A CA 1
ATOM 2463 C C . ARG A 1 313 ? 34.893 36.087 -21.323 1.00 31.38 313 ARG A C 1
ATOM 2464 O O . ARG A 1 313 ? 33.922 36.325 -22.041 1.00 31.38 313 ARG A O 1
ATOM 2472 N N . GLU A 1 314 ? 35.617 37.054 -20.766 1.00 30.38 314 GLU A N 1
ATOM 2473 C CA . GLU A 1 314 ? 35.258 38.451 -20.973 1.00 30.03 314 GLU A CA 1
ATOM 2474 C C . GLU A 1 314 ? 35.973 39.138 -22.137 1.00 28.82 314 GLU A C 1
ATOM 2475 O O . GLU A 1 314 ? 35.390 39.992 -22.805 1.00 28.90 314 GLU A O 1
ATOM 2481 N N . LEU A 1 315 ? 37.224 38.767 -22.392 1.00 26.84 315 LEU A N 1
ATOM 2482 C CA . LEU A 1 315 ? 37.974 39.371 -23.488 1.00 26.23 315 LEU A CA 1
ATOM 2483 C C . LEU A 1 315 ? 38.307 38.367 -24.594 1.00 26.36 315 LEU A C 1
ATOM 2484 O O . LEU A 1 315 ? 38.734 38.752 -25.683 1.00 26.09 315 LEU A O 1
ATOM 2489 N N . GLY A 1 316 ? 38.112 37.083 -24.309 1.00 26.43 316 GLY A N 1
ATOM 2490 C CA . GLY A 1 316 ? 38.386 36.056 -25.299 1.00 27.94 316 GLY A CA 1
ATOM 2491 C C . GLY A 1 316 ? 39.859 35.762 -25.514 1.00 28.94 316 GLY A C 1
ATOM 2492 O O . GLY A 1 316 ? 40.235 35.167 -26.524 1.00 29.34 316 GLY A O 1
ATOM 2493 N N . TRP A 1 317 ? 40.702 36.167 -24.569 1.00 28.60 317 TRP A N 1
ATOM 2494 C CA . TRP A 1 317 ? 42.134 35.927 -24.699 1.00 28.07 317 TRP A CA 1
ATOM 2495 C C . TRP A 1 317 ? 42.514 34.482 -24.411 1.00 29.46 317 TRP A C 1
ATOM 2496 O O . TRP A 1 317 ? 42.013 33.867 -23.471 1.00 29.83 317 TRP A O 1
ATOM 2507 N N . LYS A 1 318 ? 43.422 33.962 -25.226 1.00 30.43 318 LYS A N 1
ATOM 2508 C CA . LYS A 1 318 ? 43.918 32.602 -25.080 1.00 32.40 318 LYS A CA 1
ATOM 2509 C C . LYS A 1 318 ? 45.393 32.573 -25.456 1.00 30.44 318 LYS A C 1
ATOM 2510 O O . LYS A 1 318 ? 45.807 33.209 -26.425 1.00 31.07 318 LYS A O 1
ATOM 2516 N N . PRO A 1 319 ? 46.213 31.852 -24.680 1.00 29.97 319 PRO A N 1
ATOM 2517 C CA . PRO A 1 319 ? 47.640 31.787 -25.007 1.00 29.54 319 PRO A CA 1
ATOM 2518 C C . PRO A 1 319 ? 47.838 30.948 -26.268 1.00 29.77 319 PRO A C 1
ATOM 2519 O O . PRO A 1 319 ? 47.124 29.969 -26.481 1.00 30.12 319 PRO A O 1
ATOM 2523 N N . LEU A 1 320 ? 48.794 31.338 -27.103 1.00 29.41 320 LEU A N 1
ATOM 2524 C CA . LEU A 1 320 ? 49.064 30.615 -28.340 1.00 30.09 320 LEU A CA 1
ATOM 2525 C C . LEU A 1 320 ? 50.095 29.508 -28.136 1.00 30.17 320 LEU A C 1
ATOM 2526 O O . LEU A 1 320 ? 50.110 28.519 -28.874 1.00 30.77 320 LEU A O 1
ATOM 2531 N N . GLU A 1 321 ? 50.955 29.675 -27.136 1.00 28.12 321 GLU A N 1
ATOM 2532 C CA . GLU A 1 321 ? 51.985 28.685 -26.848 1.00 27.04 321 GLU A CA 1
ATOM 2533 C C . GLU A 1 321 ? 51.547 27.731 -25.744 1.00 26.60 321 GLU A C 1
ATOM 2534 O O . GLU A 1 321 ? 50.624 28.020 -24.985 1.00 27.14 321 GLU A O 1
ATOM 2540 N N . THR A 1 322 ? 52.209 26.581 -25.682 1.00 26.52 322 THR A N 1
ATOM 2541 C CA . THR A 1 322 ? 51.984 25.597 -24.628 1.00 25.20 322 THR A CA 1
ATOM 2542 C C . THR A 1 322 ? 53.335 25.705 -23.928 1.00 24.22 322 THR A C 1
ATOM 2543 O O . THR A 1 322 ? 54.260 26.288 -24.491 1.00 23.81 322 THR A O 1
ATOM 2547 N N . PHE A 1 323 ? 53.481 25.181 -22.718 1.00 23.74 323 PHE A N 1
ATOM 2548 C CA . PHE A 1 323 ? 54.786 25.299 -22.085 1.00 23.99 323 PHE A CA 1
ATOM 2549 C C . PHE A 1 323 ? 55.826 24.575 -22.937 1.00 24.07 323 PHE A C 1
ATOM 2550 O O . PHE A 1 323 ? 56.954 25.041 -23.095 1.00 22.66 323 PHE A O 1
ATOM 2558 N N . GLU A 1 324 ? 55.433 23.435 -23.497 1.00 25.32 324 GLU A N 1
ATOM 2559 C CA . GLU A 1 324 ? 56.340 22.653 -24.328 1.00 25.61 324 GLU A CA 1
ATOM 2560 C C . GLU A 1 324 ? 56.872 23.459 -25.507 1.00 24.15 324 GLU A C 1
ATOM 2561 O O . GLU A 1 324 ? 58.083 23.514 -25.730 1.00 24.18 324 GLU A O 1
ATOM 2567 N N . SER A 1 325 ? 55.971 24.089 -26.258 1.00 22.61 325 SER A N 1
ATOM 2568 C CA . SER A 1 325 ? 56.378 24.877 -27.414 1.00 22.91 325 SER A CA 1
ATOM 2569 C C . SER A 1 325 ? 57.150 26.124 -27.003 1.00 22.57 325 SER A C 1
ATOM 2570 O O . SER A 1 325 ? 58.134 26.492 -27.643 1.00 21.50 325 SER A O 1
ATOM 2573 N N . GLY A 1 326 ? 56.703 26.767 -25.927 1.00 21.51 326 GLY A N 1
ATOM 2574 C CA . GLY A 1 326 ? 57.365 27.971 -25.460 1.00 20.25 326 GLY A CA 1
ATOM 2575 C C . GLY A 1 326 ? 58.768 27.769 -24.916 1.00 19.60 326 GLY A C 1
ATOM 2576 O O . GLY A 1 326 ? 59.676 28.544 -25.222 1.00 19.42 326 GLY A O 1
ATOM 2577 N N . ILE A 1 327 ? 58.961 26.734 -24.106 1.00 19.43 327 ILE A N 1
ATOM 2578 C CA . ILE A 1 327 ? 60.276 26.495 -23.531 1.00 19.15 327 ILE A CA 1
ATOM 2579 C C . ILE A 1 327 ? 61.297 26.156 -24.620 1.00 19.67 327 ILE A C 1
ATOM 2580 O O . ILE A 1 327 ? 62.463 26.538 -24.517 1.00 18.61 327 ILE A O 1
ATOM 2585 N N . ARG A 1 328 ? 60.866 25.465 -25.675 1.00 21.33 328 ARG A N 1
ATOM 2586 C CA . ARG A 1 328 ? 61.793 25.141 -26.762 1.00 21.40 328 ARG A CA 1
ATOM 2587 C C . ARG A 1 328 ? 62.161 26.426 -27.497 1.00 20.40 328 ARG A C 1
ATOM 2588 O O . ARG A 1 328 ? 63.323 26.648 -27.831 1.00 21.91 328 ARG A O 1
ATOM 2596 N N . LYS A 1 329 ? 61.169 27.278 -27.743 1.00 21.11 329 LYS A N 1
ATOM 2597 C CA . LYS A 1 329 ? 61.427 28.548 -28.416 1.00 20.96 329 LYS A CA 1
ATOM 2598 C C . LYS A 1 329 ? 62.384 29.397 -27.593 1.00 19.97 329 LYS A C 1
ATOM 2599 O O . LYS A 1 329 ? 63.215 30.122 -28.139 1.00 19.76 329 LYS A O 1
ATOM 2605 N N . THR A 1 330 ? 62.258 29.311 -26.273 1.00 18.44 330 THR A N 1
ATOM 2606 C CA . THR A 1 330 ? 63.116 30.082 -25.382 1.00 18.07 330 THR A CA 1
ATOM 2607 C C . THR A 1 330 ? 64.560 29.603 -25.458 1.00 18.49 330 THR A C 1
ATOM 2608 O O . THR A 1 330 ? 65.482 30.407 -25.610 1.00 17.11 330 THR A O 1
ATOM 2612 N N . VAL A 1 331 ? 64.764 28.294 -25.357 1.00 18.95 331 VAL A N 1
ATOM 2613 C CA . VAL A 1 331 ? 66.118 27.759 -25.431 1.00 20.12 331 VAL A CA 1
ATOM 2614 C C . VAL A 1 331 ? 66.726 28.119 -26.785 1.00 20.40 331 VAL A C 1
ATOM 2615 O O . VAL A 1 331 ? 67.874 28.560 -26.863 1.00 22.12 331 VAL A O 1
ATOM 2619 N N . GLU A 1 332 ? 65.950 27.946 -27.850 1.00 22.14 332 GLU A N 1
ATOM 2620 C CA . GLU A 1 332 ? 66.429 28.265 -29.190 1.00 22.81 332 GLU A CA 1
ATOM 2621 C C . GLU A 1 332 ? 66.776 29.746 -29.318 1.00 22.70 332 GLU A C 1
ATOM 2622 O O . GLU A 1 332 ? 67.733 30.109 -30.002 1.00 21.48 332 GLU A O 1
ATOM 2628 N N . TRP A 1 333 ? 66.010 30.606 -28.648 1.00 21.50 333 TRP A N 1
ATOM 2629 C CA . TRP A 1 333 ? 66.277 32.037 -28.721 1.00 19.66 333 TRP A CA 1
ATOM 2630 C C . TRP A 1 333 ? 67.625 32.389 -28.106 1.00 20.00 333 TRP A C 1
ATOM 2631 O O . TRP A 1 333 ? 68.394 33.155 -28.684 1.00 20.24 333 TRP A O 1
ATOM 2642 N N . TYR A 1 334 ? 67.925 31.836 -26.932 1.00 20.43 334 TYR A N 1
ATOM 2643 C CA . TYR A 1 334 ? 69.199 32.148 -26.297 1.00 20.74 334 TYR A CA 1
ATOM 2644 C C . TYR A 1 334 ? 70.389 31.637 -27.094 1.00 21.36 334 TYR A C 1
ATOM 2645 O O . TYR A 1 334 ? 71.447 32.264 -27.107 1.00 22.77 334 TYR A O 1
ATOM 2654 N N . LEU A 1 335 ? 70.214 30.503 -27.763 1.00 22.31 335 LEU A N 1
ATOM 2655 C CA . LEU A 1 335 ? 71.291 29.933 -28.566 1.00 23.40 335 LEU A CA 1
ATOM 2656 C C . LEU A 1 335 ? 71.551 30.786 -29.807 1.00 24.84 335 LEU A C 1
ATOM 2657 O O . LEU A 1 335 ? 72.677 30.851 -30.304 1.00 25.60 335 LEU A O 1
ATOM 2662 N N . ALA A 1 336 ? 70.508 31.455 -30.291 1.00 25.33 336 ALA A N 1
ATOM 2663 C CA . ALA A 1 336 ? 70.611 32.292 -31.484 1.00 26.12 336 ALA A CA 1
ATOM 2664 C C . ALA A 1 336 ? 70.958 33.753 -31.207 1.00 27.75 336 ALA A C 1
ATOM 2665 O O . ALA A 1 336 ? 71.216 34.518 -32.137 1.00 29.25 336 ALA A O 1
ATOM 2667 N N . ASN A 1 337 ? 70.978 34.143 -29.937 1.00 27.89 337 ASN A N 1
ATOM 2668 C CA . ASN A 1 337 ? 71.263 35.532 -29.582 1.00 27.99 337 ASN A CA 1
ATOM 2669 C C . ASN A 1 337 ? 72.421 35.724 -28.610 1.00 28.82 337 ASN A C 1
ATOM 2670 O O . ASN A 1 337 ? 72.276 36.405 -27.599 1.00 27.75 337 ASN A O 1
ATOM 2675 N N . THR A 1 338 ? 73.580 35.146 -28.912 1.00 29.95 338 THR A N 1
ATOM 2676 C CA . THR A 1 338 ? 74.715 35.297 -28.009 1.00 30.98 338 THR A CA 1
ATOM 2677 C C . THR A 1 338 ? 75.185 36.743 -27.925 1.00 30.73 338 THR A C 1
ATOM 2678 O O . THR A 1 338 ? 75.816 37.135 -26.946 1.00 31.85 338 THR A O 1
ATOM 2682 N N . GLN A 1 339 ? 74.881 37.538 -28.946 1.00 31.04 339 GLN A N 1
ATOM 2683 C CA . GLN A 1 339 ? 75.274 38.944 -28.939 1.00 31.23 339 GLN A CA 1
ATOM 2684 C C . GLN A 1 339 ? 74.563 39.638 -27.776 1.00 29.83 339 GLN A C 1
ATOM 2685 O O . GLN A 1 339 ? 75.197 40.293 -26.944 1.00 28.38 339 GLN A O 1
ATOM 2691 N N . TRP A 1 340 ? 73.242 39.487 -27.731 1.00 28.35 340 TRP A N 1
ATOM 2692 C CA . TRP A 1 340 ? 72.434 40.086 -26.671 1.00 27.24 340 TRP A CA 1
ATOM 2693 C C . TRP A 1 340 ? 72.893 39.552 -25.317 1.00 27.76 340 TRP A C 1
ATOM 2694 O O . TRP A 1 340 ? 73.087 40.316 -24.374 1.00 27.58 340 TRP A O 1
ATOM 2705 N N . VAL A 1 341 ? 73.078 38.238 -25.226 1.00 28.86 341 VAL A N 1
ATOM 2706 C CA . VAL A 1 341 ? 73.501 37.633 -23.968 1.00 30.41 341 VAL A CA 1
ATOM 2707 C C . VAL A 1 341 ? 74.848 38.134 -23.461 1.00 32.15 341 VAL A C 1
ATOM 2708 O O . VAL A 1 341 ? 75.019 38.342 -22.263 1.00 31.95 341 VAL A O 1
ATOM 2712 N N . ASN A 1 342 ? 75.809 38.327 -24.357 1.00 34.13 342 ASN A N 1
ATOM 2713 C CA . ASN A 1 342 ? 77.114 38.802 -23.918 1.00 36.53 342 ASN A CA 1
ATOM 2714 C C . ASN A 1 342 ? 77.107 40.237 -23.450 1.00 37.59 342 ASN A C 1
ATOM 2715 O O . ASN A 1 342 ? 77.890 40.609 -22.578 1.00 38.14 342 ASN A O 1
ATOM 2720 N N . ASN A 1 343 ? 76.228 41.043 -24.031 1.00 39.41 343 ASN A N 1
ATOM 2721 C CA . ASN A 1 343 ? 76.140 42.440 -23.647 1.00 41.58 343 ASN A CA 1
ATOM 2722 C C . ASN A 1 343 ? 75.484 42.594 -22.278 1.00 43.45 343 ASN A C 1
ATOM 2723 O O . ASN A 1 343 ? 75.935 43.397 -21.463 1.00 44.12 343 ASN A O 1
ATOM 2728 N N . VAL A 1 344 ? 74.432 41.818 -22.018 1.00 44.80 344 VAL A N 1
ATOM 2729 C CA . VAL A 1 344 ? 73.732 41.908 -20.737 1.00 46.05 344 VAL A CA 1
ATOM 2730 C C . VAL A 1 344 ? 74.499 41.271 -19.585 1.00 46.72 344 VAL A C 1
ATOM 2731 O O . VAL A 1 344 ? 74.045 41.290 -18.444 1.00 48.43 344 VAL A O 1
ATOM 2735 N N . LYS A 1 345 ? 75.658 40.697 -19.873 1.00 47.68 345 LYS A N 1
ATOM 2736 C CA . LYS A 1 345 ? 76.445 40.091 -18.814 1.00 47.82 345 LYS A CA 1
ATOM 2737 C C . LYS A 1 345 ? 77.684 40.909 -18.507 1.00 46.94 345 LYS A C 1
ATOM 2738 O O . LYS A 1 345 ? 78.776 40.645 -19.009 1.00 47.56 345 LYS A O 1
ATOM 2744 N N . SER A 1 346 ? 77.477 41.912 -17.663 1.00 45.28 346 SER A N 1
ATOM 2745 C CA . SER A 1 346 ? 78.516 42.838 -17.244 1.00 43.69 346 SER A CA 1
ATOM 2746 C C . SER A 1 346 ? 79.088 42.465 -15.883 1.00 41.53 346 SER A C 1
ATOM 2747 O O . SER A 1 346 ? 78.746 41.429 -15.311 1.00 40.42 346 SER A O 1
ATOM 2750 N N . GLY A 1 347 ? 79.959 43.327 -15.369 1.00 39.82 347 GLY A N 1
ATOM 2751 C CA . GLY A 1 347 ? 80.556 43.086 -14.071 1.00 37.52 347 GLY A CA 1
ATOM 2752 C C . GLY A 1 347 ? 79.508 43.248 -12.988 1.00 36.46 347 GLY A C 1
ATOM 2753 O O . GLY A 1 347 ? 79.624 42.670 -11.908 1.00 35.90 347 GLY A O 1
ATOM 2754 N N . ALA A 1 348 ? 78.479 44.043 -13.279 1.00 34.65 348 ALA A N 1
ATOM 2755 C CA . ALA A 1 348 ? 77.398 44.274 -12.327 1.00 32.95 348 ALA A CA 1
ATOM 2756 C C . ALA A 1 348 ? 76.627 42.973 -12.139 1.00 31.72 348 ALA A C 1
ATOM 2757 O O . ALA A 1 348 ? 76.311 42.576 -11.019 1.00 31.41 348 ALA A O 1
ATOM 2759 N N . TYR A 1 349 ? 76.328 42.313 -13.251 1.00 31.17 349 TYR A N 1
ATOM 2760 C CA . TYR A 1 349 ? 75.605 41.051 -13.212 1.00 30.65 349 TYR A CA 1
ATOM 2761 C C . TYR A 1 349 ? 76.404 40.014 -12.429 1.00 30.72 349 TYR A C 1
ATOM 2762 O O . TYR A 1 349 ? 75.856 39.287 -11.599 1.00 29.60 349 TYR A O 1
ATOM 2771 N N . GLN A 1 350 ? 77.704 39.948 -12.696 1.00 31.58 350 GLN A N 1
ATOM 2772 C CA . GLN A 1 350 ? 78.557 38.989 -12.011 1.00 32.97 350 GLN A CA 1
ATOM 2773 C C . GLN A 1 350 ? 78.556 39.256 -10.509 1.00 31.92 350 GLN A C 1
ATOM 2774 O O . GLN A 1 350 ? 78.584 38.321 -9.708 1.00 32.05 350 GLN A O 1
ATOM 2780 N N . SER A 1 351 ? 78.516 40.531 -10.126 1.00 29.89 351 SER A N 1
ATOM 2781 C CA . SER A 1 351 ? 78.496 40.892 -8.711 1.00 29.25 351 SER A CA 1
ATOM 2782 C C . SER A 1 351 ? 77.226 40.377 -8.037 1.00 28.25 351 SER A C 1
ATOM 2783 O O . SER A 1 351 ? 77.259 39.955 -6.880 1.00 27.25 351 SER A O 1
ATOM 2786 N N . TRP A 1 352 ? 76.105 40.420 -8.754 1.00 27.12 352 TRP A N 1
ATOM 2787 C CA . TRP A 1 352 ? 74.848 39.929 -8.195 1.00 26.42 352 TRP A CA 1
ATOM 2788 C C . TRP A 1 352 ? 74.931 38.417 -8.011 1.00 26.64 352 TRP A C 1
ATOM 2789 O O . TRP A 1 352 ? 74.504 37.882 -6.989 1.00 27.05 352 TRP A O 1
ATOM 2800 N N . ILE A 1 353 ? 75.476 37.732 -9.011 1.00 27.84 353 ILE A N 1
ATOM 2801 C CA . ILE A 1 353 ? 75.618 36.283 -8.940 1.00 27.78 353 ILE A CA 1
ATOM 2802 C C . ILE A 1 353 ? 76.447 35.899 -7.718 1.00 28.96 353 ILE A C 1
ATOM 2803 O O . ILE A 1 353 ? 76.076 35.001 -6.962 1.00 29.33 353 ILE A O 1
ATOM 2808 N N . GLU A 1 354 ? 77.570 36.583 -7.524 1.00 29.52 354 GLU A N 1
ATOM 2809 C CA . GLU A 1 354 ? 78.430 36.300 -6.381 1.00 30.83 354 GLU A CA 1
ATOM 2810 C C . GLU A 1 354 ? 77.693 36.585 -5.078 1.00 30.43 354 GLU A C 1
ATOM 2811 O O . GLU A 1 354 ? 77.800 35.829 -4.114 1.00 30.43 354 GLU A O 1
ATOM 2817 N N . GLN A 1 355 ? 76.936 37.676 -5.059 1.00 29.39 355 GLN A N 1
ATOM 2818 C CA . GLN A 1 355 ? 76.187 38.065 -3.872 1.00 29.59 355 GLN A CA 1
ATOM 2819 C C . GLN A 1 355 ? 75.102 37.061 -3.491 1.00 28.72 355 GLN A C 1
ATOM 2820 O O . GLN A 1 355 ? 74.985 36.671 -2.329 1.00 28.47 355 GLN A O 1
ATOM 2826 N N . ASN A 1 356 ? 74.317 36.636 -4.473 1.00 26.92 356 ASN A N 1
ATOM 2827 C CA . ASN A 1 356 ? 73.220 35.717 -4.208 1.00 26.87 356 ASN A CA 1
ATOM 2828 C C . ASN A 1 356 ? 73.553 34.226 -4.226 1.00 26.92 356 ASN A C 1
ATOM 2829 O O . ASN A 1 356 ? 72.845 33.437 -3.602 1.00 26.64 356 ASN A O 1
ATOM 2834 N N . TYR A 1 357 ? 74.625 33.837 -4.913 1.00 28.27 357 TYR A N 1
ATOM 2835 C CA . TYR A 1 357 ? 74.958 32.415 -5.007 1.00 30.20 357 TYR A CA 1
ATOM 2836 C C . TYR A 1 357 ? 76.227 31.878 -4.351 1.00 34.02 357 TYR A C 1
ATOM 2837 O O . TYR A 1 357 ? 76.231 30.741 -3.878 1.00 34.22 357 TYR A O 1
ATOM 2846 N N . GLU A 1 358 ? 77.305 32.653 -4.320 1.00 37.57 358 GLU A N 1
ATOM 2847 C CA . GLU A 1 358 ? 78.521 32.132 -3.703 1.00 41.83 358 GLU A CA 1
ATOM 2848 C C . GLU A 1 358 ? 78.450 32.281 -2.188 1.00 42.88 358 GLU A C 1
ATOM 2849 O O . GLU A 1 358 ? 78.151 33.358 -1.670 1.00 43.45 358 GLU A O 1
ATOM 2855 N N . GLY A 1 359 ? 78.713 31.186 -1.480 1.00 44.68 359 GLY A N 1
ATOM 2856 C CA . GLY A 1 359 ? 78.646 31.213 -0.031 1.00 45.47 359 GLY A CA 1
ATOM 2857 C C . GLY A 1 359 ? 77.208 31.454 0.384 1.00 46.41 359 GLY A C 1
ATOM 2858 O O . GLY A 1 359 ? 76.932 31.982 1.462 1.00 47.10 359 GLY A O 1
ATOM 2859 N N . ARG A 1 360 ? 76.287 31.056 -0.488 1.00 46.37 360 ARG A N 1
ATOM 2860 C CA . ARG A 1 360 ? 74.861 31.233 -0.250 1.00 46.47 360 ARG A CA 1
ATOM 2861 C C . ARG A 1 360 ? 74.367 30.578 1.036 1.00 49.23 360 ARG A C 1
ATOM 2862 O O . ARG A 1 360 ? 74.647 29.409 1.297 1.00 50.17 360 ARG A O 1
ATOM 2870 N N . GLN A 1 361 ? 73.621 31.357 1.818 1.00 52.37 361 GLN A N 1
ATOM 2871 C CA . GLN A 1 361 ? 73.037 30.938 3.093 1.00 54.67 361 GLN A CA 1
ATOM 2872 C C . GLN A 1 361 ? 73.754 29.768 3.757 1.00 55.78 361 GLN A C 1
ATOM 2873 O O . GLN A 1 361 ? 74.450 30.008 4.768 1.00 56.26 361 GLN A O 1
ATOM 2880 N N . MET B 1 1 ? 58.563 45.463 31.404 1.00 34.46 1 MET B N 1
ATOM 2881 C CA . MET B 1 1 ? 58.835 45.464 29.940 1.00 34.18 1 MET B CA 1
ATOM 2882 C C . MET B 1 1 ? 58.991 46.880 29.400 1.00 33.15 1 MET B C 1
ATOM 2883 O O . MET B 1 1 ? 58.211 47.772 29.735 1.00 33.68 1 MET B O 1
ATOM 2888 N N . LYS B 1 2 ? 60.010 47.077 28.571 1.00 31.36 2 LYS B N 1
ATOM 2889 C CA . LYS B 1 2 ? 60.281 48.372 27.960 1.00 30.10 2 LYS B CA 1
ATOM 2890 C C . LYS B 1 2 ? 59.556 48.406 26.618 1.00 29.38 2 LYS B C 1
ATOM 2891 O O . LYS B 1 2 ? 59.842 47.601 25.732 1.00 28.60 2 LYS B O 1
ATOM 2897 N N . ILE B 1 3 ? 58.618 49.335 26.467 1.00 27.50 3 ILE B N 1
ATOM 2898 C CA . ILE B 1 3 ? 57.859 49.435 25.225 1.00 25.67 3 ILE B CA 1
ATOM 2899 C C . ILE B 1 3 ? 58.178 50.702 24.449 1.00 25.36 3 ILE B C 1
ATOM 2900 O O . ILE B 1 3 ? 58.042 51.809 24.974 1.00 24.75 3 ILE B O 1
ATOM 2905 N N . LEU B 1 4 ? 58.610 50.540 23.200 1.00 23.22 4 LEU B N 1
ATOM 2906 C CA . LEU B 1 4 ? 58.905 51.686 22.353 1.00 20.99 4 LEU B CA 1
ATOM 2907 C C . LEU B 1 4 ? 57.618 51.926 21.574 1.00 21.56 4 LEU B C 1
ATOM 2908 O O . LEU B 1 4 ? 57.120 51.036 20.880 1.00 18.98 4 LEU B O 1
ATOM 2913 N N . ILE B 1 5 ? 57.070 53.125 21.721 1.00 20.54 5 ILE B N 1
ATOM 2914 C CA . ILE B 1 5 ? 55.819 53.483 21.071 1.00 20.80 5 ILE B CA 1
ATOM 2915 C C . ILE B 1 5 ? 56.006 54.660 20.131 1.00 19.33 5 ILE B C 1
ATOM 2916 O O . ILE B 1 5 ? 56.586 55.673 20.507 1.00 20.03 5 ILE B O 1
ATOM 2921 N N . THR B 1 6 ? 55.533 54.522 18.897 1.00 18.41 6 THR B N 1
ATOM 2922 C CA . THR B 1 6 ? 55.637 55.616 17.944 1.00 16.16 6 THR B CA 1
ATOM 2923 C C . THR B 1 6 ? 54.257 56.264 17.895 1.00 15.49 6 THR B C 1
ATOM 2924 O O . THR B 1 6 ? 53.244 55.581 18.047 1.00 14.71 6 THR B O 1
ATOM 2928 N N . GLY B 1 7 ? 54.227 57.578 17.699 1.00 16.46 7 GLY B N 1
ATOM 2929 C CA . GLY B 1 7 ? 52.963 58.296 17.634 1.00 16.69 7 GLY B CA 1
ATOM 2930 C C . GLY B 1 7 ? 52.224 58.391 18.958 1.00 17.26 7 GLY B C 1
ATOM 2931 O O . GLY B 1 7 ? 51.002 58.544 18.984 1.00 16.61 7 GLY B O 1
ATOM 2932 N N . GLY B 1 8 ? 52.962 58.313 20.061 1.00 17.27 8 GLY B N 1
ATOM 2933 C CA . GLY B 1 8 ? 52.337 58.374 21.370 1.00 19.00 8 GLY B CA 1
ATOM 2934 C C . GLY B 1 8 ? 51.804 59.734 21.790 1.00 18.33 8 GLY B C 1
ATOM 2935 O O . GLY B 1 8 ? 51.156 59.839 22.830 1.00 19.62 8 GLY B O 1
ATOM 2936 N N . ALA B 1 9 ? 52.078 60.772 21.002 1.00 18.08 9 ALA B N 1
ATOM 2937 C CA . ALA B 1 9 ? 51.603 62.117 21.323 1.00 17.89 9 ALA B CA 1
ATOM 2938 C C . ALA B 1 9 ? 50.292 62.420 20.599 1.00 18.04 9 ALA B C 1
ATOM 2939 O O . ALA B 1 9 ? 49.772 63.538 20.673 1.00 18.29 9 ALA B O 1
ATOM 2941 N N . GLY B 1 10 ? 49.765 61.418 19.901 1.00 17.85 10 GLY B N 1
ATOM 2942 C CA . GLY B 1 10 ? 48.514 61.585 19.182 1.00 16.25 10 GLY B CA 1
ATOM 2943 C C . GLY B 1 10 ? 47.312 61.119 19.981 1.00 16.51 10 GLY B C 1
ATOM 2944 O O . GLY B 1 10 ? 47.409 60.841 21.176 1.00 17.92 10 GLY B O 1
ATOM 2945 N N . PHE B 1 11 ? 46.173 61.027 19.306 1.00 15.94 11 PHE B N 1
ATOM 2946 C CA . PHE B 1 11 ? 44.912 60.615 19.912 1.00 15.28 11 PHE B CA 1
ATOM 2947 C C . PHE B 1 11 ? 44.950 59.236 20.568 1.00 16.82 11 PHE B C 1
ATOM 2948 O O . PHE B 1 11 ? 44.847 59.117 21.791 1.00 17.83 11 PHE B O 1
ATOM 2956 N N . ILE B 1 12 ? 45.097 58.188 19.766 1.00 15.38 12 ILE B N 1
ATOM 2957 C CA . ILE B 1 12 ? 45.125 56.837 20.320 1.00 16.98 12 ILE B CA 1
ATOM 2958 C C . ILE B 1 12 ? 46.447 56.577 21.035 1.00 16.74 12 ILE B C 1
ATOM 2959 O O . ILE B 1 12 ? 46.481 55.938 22.089 1.00 18.94 12 ILE B O 1
ATOM 2964 N N . GLY B 1 13 ? 47.532 57.083 20.460 1.00 17.34 13 GLY B N 1
ATOM 2965 C CA . GLY B 1 13 ? 48.842 56.899 21.054 1.00 18.03 13 GLY B CA 1
ATOM 2966 C C . GLY B 1 13 ? 48.937 57.438 22.472 1.00 19.10 13 GLY B C 1
ATOM 2967 O O . GLY B 1 13 ? 49.506 56.783 23.349 1.00 17.97 13 GLY B O 1
ATOM 2968 N N . SER B 1 14 ? 48.378 58.622 22.717 1.00 20.12 14 SER B N 1
ATOM 2969 C CA . SER B 1 14 ? 48.441 59.195 24.060 1.00 20.27 14 SER B CA 1
ATOM 2970 C C . SER B 1 14 ? 47.619 58.363 25.039 1.00 20.44 14 SER B C 1
ATOM 2971 O O . SER B 1 14 ? 47.995 58.219 26.206 1.00 21.78 14 SER B O 1
ATOM 2974 N N . ALA B 1 15 ? 46.505 57.809 24.567 1.00 20.36 15 ALA B N 1
ATOM 2975 C CA . ALA B 1 15 ? 45.660 56.973 25.410 1.00 20.21 15 ALA B CA 1
ATOM 2976 C C . ALA B 1 15 ? 46.426 55.707 25.791 1.00 21.38 15 ALA B C 1
ATOM 2977 O O . ALA B 1 15 ? 46.311 55.210 26.912 1.00 20.80 15 ALA B O 1
ATOM 2979 N N . VAL B 1 16 ? 47.206 55.185 24.851 1.00 20.13 16 VAL B N 1
ATOM 2980 C CA . VAL B 1 16 ? 47.995 53.985 25.110 1.00 21.24 16 VAL B CA 1
ATOM 2981 C C . VAL B 1 16 ? 49.076 54.277 26.143 1.00 21.86 16 VAL B C 1
ATOM 2982 O O . VAL B 1 16 ? 49.263 53.511 27.093 1.00 24.47 16 VAL B O 1
ATOM 2986 N N . VAL B 1 17 ? 49.786 55.385 25.956 1.00 22.31 17 VAL B N 1
ATOM 2987 C CA . VAL B 1 17 ? 50.848 55.776 26.877 1.00 23.42 17 VAL B CA 1
ATOM 2988 C C . VAL B 1 17 ? 50.285 56.019 28.276 1.00 25.36 17 VAL B C 1
ATOM 2989 O O . VAL B 1 17 ? 50.822 55.509 29.263 1.00 25.77 17 VAL B O 1
ATOM 2993 N N . ARG B 1 18 ? 49.201 56.787 28.362 1.00 24.90 18 ARG B N 1
ATOM 2994 C CA . ARG B 1 18 ? 48.592 57.070 29.659 1.00 26.03 18 ARG B CA 1
ATOM 2995 C C . ARG B 1 18 ? 48.169 55.779 30.357 1.00 27.09 18 ARG B C 1
ATOM 2996 O O . ARG B 1 18 ? 48.361 55.626 31.565 1.00 27.98 18 ARG B O 1
ATOM 3004 N N . HIS B 1 19 ? 47.595 54.853 29.596 1.00 27.21 19 HIS B N 1
ATOM 3005 C CA . HIS B 1 19 ? 47.147 53.580 30.149 1.00 28.41 19 HIS B CA 1
ATOM 3006 C C . HIS B 1 19 ? 48.303 52.761 30.716 1.00 29.92 19 HIS B C 1
ATOM 3007 O O . HIS B 1 19 ? 48.201 52.193 31.805 1.00 29.49 19 HIS B O 1
ATOM 3014 N N . ILE B 1 20 ? 49.395 52.693 29.962 1.00 29.54 20 ILE B N 1
ATOM 3015 C CA . ILE B 1 20 ? 50.572 51.938 30.375 1.00 30.66 20 ILE B CA 1
ATOM 3016 C C . ILE B 1 20 ? 51.212 52.491 31.647 1.00 31.81 20 ILE B C 1
ATOM 3017 O O . ILE B 1 20 ? 51.561 51.735 32.555 1.00 32.43 20 ILE B O 1
ATOM 3022 N N . ILE B 1 21 ? 51.372 53.807 31.710 1.00 32.17 21 ILE B N 1
ATOM 3023 C CA . ILE B 1 21 ? 51.979 54.432 32.878 1.00 32.59 21 ILE B CA 1
ATOM 3024 C C . ILE B 1 21 ? 51.064 54.350 34.094 1.00 33.71 21 ILE B C 1
ATOM 3025 O O . ILE B 1 21 ? 51.516 54.078 35.205 1.00 33.64 21 ILE B O 1
ATOM 3030 N N . LYS B 1 22 ? 49.773 54.565 33.874 1.00 33.14 22 LYS B N 1
ATOM 3031 C CA . LYS B 1 22 ? 48.798 54.546 34.957 1.00 33.68 22 LYS B CA 1
ATOM 3032 C C . LYS B 1 22 ? 48.337 53.178 35.443 1.00 33.82 22 LYS B C 1
ATOM 3033 O O . LYS B 1 22 ? 48.050 53.012 36.630 1.00 34.20 22 LYS B O 1
ATOM 3039 N N . ASN B 1 23 ? 48.265 52.197 34.550 1.00 32.60 23 ASN B N 1
ATOM 3040 C CA . ASN B 1 23 ? 47.755 50.893 34.954 1.00 32.27 23 ASN B CA 1
ATOM 3041 C C . ASN B 1 23 ? 48.634 49.657 34.772 1.00 31.45 23 ASN B C 1
ATOM 3042 O O . ASN B 1 23 ? 48.147 48.536 34.909 1.00 31.79 23 ASN B O 1
ATOM 3047 N N . THR B 1 24 ? 49.913 49.841 34.466 1.00 31.13 24 THR B N 1
ATOM 3048 C CA . THR B 1 24 ? 50.798 48.691 34.297 1.00 31.28 24 THR B CA 1
ATOM 3049 C C . THR B 1 24 ? 52.169 48.968 34.892 1.00 32.05 24 THR B C 1
ATOM 3050 O O . THR B 1 24 ? 52.455 50.082 35.336 1.00 31.98 24 THR B O 1
ATOM 3054 N N . GLN B 1 25 ? 53.017 47.945 34.883 1.00 33.48 25 GLN B N 1
ATOM 3055 C CA . GLN B 1 25 ? 54.366 48.066 35.412 1.00 35.24 25 GLN B CA 1
ATOM 3056 C C . GLN B 1 25 ? 55.383 48.201 34.286 1.00 34.69 25 GLN B C 1
ATOM 3057 O O . GLN B 1 25 ? 56.588 48.116 34.518 1.00 34.35 25 GLN B O 1
ATOM 3063 N N . ASP B 1 26 ? 54.897 48.411 33.065 1.00 33.72 26 ASP B N 1
ATOM 3064 C CA . ASP B 1 26 ? 55.786 48.560 31.919 1.00 32.07 26 ASP B CA 1
ATOM 3065 C C . ASP B 1 26 ? 56.279 49.992 31.781 1.00 31.85 26 ASP B C 1
ATOM 3066 O O . ASP B 1 26 ? 55.641 50.930 32.264 1.00 32.52 26 ASP B O 1
ATOM 3071 N N . THR B 1 27 ? 57.422 50.153 31.126 1.00 30.24 27 THR B N 1
ATOM 3072 C CA . THR B 1 27 ? 57.994 51.471 30.905 1.00 29.83 27 THR B CA 1
ATOM 3073 C C . THR B 1 27 ? 57.733 51.868 29.456 1.00 29.50 27 THR B C 1
ATOM 3074 O O . THR B 1 27 ? 57.388 51.021 28.629 1.00 29.84 27 THR B O 1
ATOM 3078 N N . VAL B 1 28 ? 57.906 53.149 29.147 1.00 27.97 28 VAL B N 1
ATOM 3079 C CA . VAL B 1 28 ? 57.639 53.635 27.801 1.00 26.19 28 VAL B CA 1
ATOM 3080 C C . VAL B 1 28 ? 58.610 54.672 27.261 1.00 25.91 28 VAL B C 1
ATOM 3081 O O . VAL B 1 28 ? 59.030 55.592 27.972 1.00 25.55 28 VAL B O 1
ATOM 3085 N N . VAL B 1 29 ? 58.980 54.502 25.996 1.00 23.67 29 VAL B N 1
ATOM 3086 C CA . VAL B 1 29 ? 59.818 55.471 25.314 1.00 23.39 29 VAL B CA 1
ATOM 3087 C C . VAL B 1 29 ? 58.955 55.868 24.115 1.00 24.02 29 VAL B C 1
ATOM 3088 O O . VAL B 1 29 ? 58.695 55.067 23.217 1.00 23.21 29 VAL B O 1
ATOM 3092 N N . ASN B 1 30 ? 58.482 57.108 24.144 1.00 23.46 30 ASN B N 1
ATOM 3093 C CA . ASN B 1 30 ? 57.599 57.651 23.117 1.00 22.79 30 ASN B CA 1
ATOM 3094 C C . ASN B 1 30 ? 58.343 58.413 22.028 1.00 21.91 30 ASN B C 1
ATOM 3095 O O . ASN B 1 30 ? 59.013 59.405 22.304 1.00 22.51 30 ASN B O 1
ATOM 3100 N N . ILE B 1 31 ? 58.228 57.940 20.788 1.00 19.98 31 ILE B N 1
ATOM 3101 C CA . ILE B 1 31 ? 58.863 58.604 19.653 1.00 19.26 31 ILE B CA 1
ATOM 3102 C C . ILE B 1 31 ? 57.752 59.283 18.853 1.00 19.00 31 ILE B C 1
ATOM 3103 O O . ILE B 1 31 ? 56.848 58.614 18.358 1.00 18.25 31 ILE B O 1
ATOM 3108 N N . ASP B 1 32 ? 57.818 60.602 18.726 1.00 18.78 32 ASP B N 1
ATOM 3109 C CA . ASP B 1 32 ? 56.793 61.328 17.984 1.00 18.48 32 ASP B CA 1
ATOM 3110 C C . ASP B 1 32 ? 57.390 62.559 17.319 1.00 18.65 32 ASP B C 1
ATOM 3111 O O . ASP B 1 32 ? 58.166 63.297 17.926 1.00 19.04 32 ASP B O 1
ATOM 3116 N N . LYS B 1 33 ? 57.016 62.765 16.060 1.00 17.35 33 LYS B N 1
ATOM 3117 C CA . LYS B 1 33 ? 57.495 63.877 15.252 1.00 17.71 33 LYS B CA 1
ATOM 3118 C C . LYS B 1 33 ? 56.794 65.186 15.613 1.00 16.99 33 LYS B C 1
ATOM 3119 O O . LYS B 1 33 ? 57.264 66.266 15.260 1.00 17.71 33 LYS B O 1
ATOM 3125 N N . LEU B 1 34 ? 55.676 65.068 16.320 1.00 17.61 34 LEU B N 1
ATOM 3126 C CA . LEU B 1 34 ? 54.870 66.216 16.721 1.00 17.32 34 LEU B CA 1
ATOM 3127 C C . LEU B 1 34 ? 54.403 67.016 15.510 1.00 17.45 34 LEU B C 1
ATOM 3128 O O . LEU B 1 34 ? 54.799 68.167 15.307 1.00 16.96 34 LEU B O 1
ATOM 3133 N N . THR B 1 35 ? 53.575 66.381 14.685 1.00 15.88 35 THR B N 1
ATOM 3134 C CA . THR B 1 35 ? 53.013 67.051 13.522 1.00 15.22 35 THR B CA 1
ATOM 3135 C C . THR B 1 35 ? 51.848 67.831 14.119 1.00 15.17 35 THR B C 1
ATOM 3136 O O . THR B 1 35 ? 51.750 67.966 15.338 1.00 14.82 35 THR B O 1
ATOM 3140 N N . TYR B 1 36 ? 50.957 68.326 13.271 1.00 16.73 36 TYR B N 1
ATOM 3141 C CA . TYR B 1 36 ? 49.799 69.063 13.762 1.00 16.80 36 TYR B CA 1
ATOM 3142 C C . TYR B 1 36 ? 49.039 68.168 14.745 1.00 15.78 36 TYR B C 1
ATOM 3143 O O . TYR B 1 36 ? 48.396 68.651 15.677 1.00 16.83 36 TYR B O 1
ATOM 3152 N N . ALA B 1 37 ? 49.133 66.854 14.546 1.00 15.05 37 ALA B N 1
ATOM 3153 C CA . ALA B 1 37 ? 48.417 65.900 15.387 1.00 14.41 37 ALA B CA 1
ATOM 3154 C C . ALA B 1 37 ? 49.110 65.471 16.677 1.00 14.50 37 ALA B C 1
ATOM 3155 O O . ALA B 1 37 ? 48.474 64.879 17.548 1.00 15.62 37 ALA B O 1
ATOM 3157 N N . GLY B 1 38 ? 50.403 65.750 16.796 1.00 15.97 38 GLY B N 1
ATOM 3158 C CA . GLY B 1 38 ? 51.121 65.378 18.006 1.00 16.77 38 GLY B CA 1
ATOM 3159 C C . GLY B 1 38 ? 51.217 66.564 18.952 1.00 16.64 38 GLY B C 1
ATOM 3160 O O . GLY B 1 38 ? 51.758 67.602 18.579 1.00 17.43 38 GLY B O 1
ATOM 3161 N N . ASN B 1 39 ? 50.695 66.410 20.166 1.00 19.24 39 ASN B N 1
ATOM 3162 C CA . ASN B 1 39 ? 50.710 67.482 21.170 1.00 21.80 39 ASN B CA 1
ATOM 3163 C C . ASN B 1 39 ? 51.126 66.914 22.519 1.00 19.41 39 ASN B C 1
ATOM 3164 O O . ASN B 1 39 ? 50.438 66.065 23.074 1.00 18.43 39 ASN B O 1
ATOM 3169 N N . LEU B 1 40 ? 52.239 67.395 23.056 1.00 21.47 40 LEU B N 1
ATOM 3170 C CA . LEU B 1 40 ? 52.714 66.897 24.338 1.00 22.31 40 LEU B CA 1
ATOM 3171 C C . LEU B 1 40 ? 51.720 67.164 25.459 1.00 23.44 40 LEU B C 1
ATOM 3172 O O . LEU B 1 40 ? 51.741 66.503 26.496 1.00 22.57 40 LEU B O 1
ATOM 3177 N N . GLU B 1 41 ? 50.830 68.125 25.246 1.00 24.42 41 GLU B N 1
ATOM 3178 C CA . GLU B 1 41 ? 49.839 68.445 26.258 1.00 24.99 41 GLU B CA 1
ATOM 3179 C C . GLU B 1 41 ? 48.863 67.294 26.465 1.00 24.20 41 GLU B C 1
ATOM 3180 O O . GLU B 1 41 ? 48.190 67.213 27.489 1.00 24.39 41 GLU B O 1
ATOM 3186 N N . SER B 1 42 ? 48.811 66.383 25.498 1.00 21.50 42 SER B N 1
ATOM 3187 C CA . SER B 1 42 ? 47.935 65.228 25.606 1.00 20.33 42 SER B CA 1
ATOM 3188 C C . SER B 1 42 ? 48.549 64.208 26.565 1.00 20.18 42 SER B C 1
ATOM 3189 O O . SER B 1 42 ? 47.887 63.261 26.986 1.00 19.71 42 SER B O 1
ATOM 3192 N N . LEU B 1 43 ? 49.814 64.421 26.914 1.00 21.45 43 LEU B N 1
ATOM 3193 C CA . LEU B 1 43 ? 50.533 63.512 27.804 1.00 24.07 43 LEU B CA 1
ATOM 3194 C C . LEU B 1 43 ? 50.915 64.162 29.132 1.00 26.34 43 LEU B C 1
ATOM 3195 O O . LEU B 1 43 ? 51.733 63.624 29.879 1.00 26.14 43 LEU B O 1
ATOM 3200 N N . SER B 1 44 ? 50.314 65.312 29.420 1.00 28.36 44 SER B N 1
ATOM 3201 C CA . SER B 1 44 ? 50.590 66.044 30.655 1.00 31.07 44 SER B CA 1
ATOM 3202 C C . SER B 1 44 ? 50.421 65.204 31.914 1.00 31.45 44 SER B C 1
ATOM 3203 O O . SER B 1 44 ? 51.166 65.368 32.879 1.00 33.59 44 SER B O 1
ATOM 3206 N N . ASP B 1 45 ? 49.441 64.309 31.905 1.00 32.20 45 ASP B N 1
ATOM 3207 C CA . ASP B 1 45 ? 49.174 63.456 33.056 1.00 33.99 45 ASP B CA 1
ATOM 3208 C C . ASP B 1 45 ? 50.329 62.542 33.463 1.00 33.91 45 ASP B C 1
ATOM 3209 O O . ASP B 1 45 ? 50.398 62.115 34.614 1.00 34.07 45 ASP B O 1
ATOM 3214 N N . ILE B 1 46 ? 51.238 62.248 32.536 1.00 33.15 46 ILE B N 1
ATOM 3215 C CA . ILE B 1 46 ? 52.334 61.331 32.842 1.00 32.09 46 ILE B CA 1
ATOM 3216 C C . ILE B 1 46 ? 53.741 61.725 32.397 1.00 33.55 46 ILE B C 1
ATOM 3217 O O . ILE B 1 46 ? 54.688 60.966 32.600 1.00 33.22 46 ILE B O 1
ATOM 3222 N N . SER B 1 47 ? 53.887 62.900 31.800 1.00 34.59 47 SER B N 1
ATOM 3223 C CA . SER B 1 47 ? 55.187 63.341 31.305 1.00 37.21 47 SER B CA 1
ATOM 3224 C C . SER B 1 47 ? 56.337 63.382 32.310 1.00 37.68 47 SER B C 1
ATOM 3225 O O . SER B 1 47 ? 57.500 63.401 31.909 1.00 37.07 47 SER B O 1
ATOM 3228 N N . GLU B 1 48 ? 56.025 63.392 33.602 1.00 39.00 48 GLU B N 1
ATOM 3229 C CA . GLU B 1 48 ? 57.072 63.454 34.621 1.00 40.00 48 GLU B CA 1
ATOM 3230 C C . GLU B 1 48 ? 57.495 62.102 35.183 1.00 39.77 48 GLU B C 1
ATOM 3231 O O . GLU B 1 48 ? 58.498 62.011 35.894 1.00 39.82 48 GLU B O 1
ATOM 3237 N N . SER B 1 49 ? 56.735 61.057 34.873 1.00 38.75 49 SER B N 1
ATOM 3238 C CA . SER B 1 49 ? 57.048 59.720 35.364 1.00 38.93 49 SER B CA 1
ATOM 3239 C C . SER B 1 49 ? 58.451 59.279 34.964 1.00 39.22 49 SER B C 1
ATOM 3240 O O . SER B 1 49 ? 58.894 59.524 33.840 1.00 39.06 49 SER B O 1
ATOM 3243 N N . ASN B 1 50 ? 59.148 58.630 35.895 1.00 38.83 50 ASN B N 1
ATOM 3244 C CA . ASN B 1 50 ? 60.500 58.146 35.638 1.00 38.67 50 ASN B CA 1
ATOM 3245 C C . ASN B 1 50 ? 60.435 56.944 34.699 1.00 37.21 50 ASN B C 1
ATOM 3246 O O . ASN B 1 50 ? 61.458 56.498 34.173 1.00 37.20 50 ASN B O 1
ATOM 3251 N N . ARG B 1 51 ? 59.226 56.426 34.500 1.00 34.68 51 ARG B N 1
ATOM 3252 C CA . ARG B 1 51 ? 59.001 55.282 33.623 1.00 33.48 51 ARG B CA 1
ATOM 3253 C C . ARG B 1 51 ? 58.616 55.725 32.215 1.00 32.64 51 ARG B C 1
ATOM 3254 O O . ARG B 1 51 ? 58.293 54.898 31.360 1.00 32.01 51 ARG B O 1
ATOM 3262 N N . TYR B 1 52 ? 58.647 57.032 31.983 1.00 30.54 52 TYR B N 1
ATOM 3263 C CA . TYR B 1 52 ? 58.298 57.582 30.680 1.00 28.83 52 TYR B CA 1
ATOM 3264 C C . TYR B 1 52 ? 59.418 58.454 30.148 1.00 28.08 52 TYR B C 1
ATOM 3265 O O . TYR B 1 52 ? 60.036 59.218 30.889 1.00 29.08 52 TYR B O 1
ATOM 3274 N N . ASN B 1 53 ? 59.680 58.331 28.854 1.00 25.50 53 ASN B N 1
ATOM 3275 C CA . ASN B 1 53 ? 60.704 59.127 28.204 1.00 25.44 53 ASN B CA 1
ATOM 3276 C C . ASN B 1 53 ? 60.192 59.532 26.833 1.00 25.14 53 ASN B C 1
ATOM 3277 O O . ASN B 1 53 ? 59.573 58.731 26.136 1.00 25.45 53 ASN B O 1
ATOM 3282 N N . PHE B 1 54 ? 60.440 60.779 26.457 1.00 24.74 54 PHE B N 1
ATOM 3283 C CA . PHE B 1 54 ? 59.995 61.271 25.163 1.00 24.34 54 PHE B CA 1
ATOM 3284 C C . PHE B 1 54 ? 61.152 61.570 24.226 1.00 25.03 54 PHE B C 1
ATOM 3285 O O . PHE B 1 54 ? 62.156 62.168 24.622 1.00 24.71 54 PHE B O 1
ATOM 3293 N N . GLU B 1 55 ? 61.006 61.140 22.978 1.00 23.28 55 GLU B N 1
ATOM 3294 C CA . GLU B 1 55 ? 62.012 61.387 21.958 1.00 24.01 55 GLU B CA 1
ATOM 3295 C C . GLU B 1 55 ? 61.322 62.063 20.781 1.00 23.88 55 GLU B C 1
ATOM 3296 O O . GLU B 1 55 ? 60.438 61.477 20.154 1.00 23.88 55 GLU B O 1
ATOM 3302 N N . HIS B 1 56 ? 61.721 63.297 20.495 1.00 23.81 56 HIS B N 1
ATOM 3303 C CA . HIS B 1 56 ? 61.156 64.050 19.384 1.00 23.66 56 HIS B CA 1
ATOM 3304 C C . HIS B 1 56 ? 61.902 63.619 18.125 1.00 23.79 56 HIS B C 1
ATOM 3305 O O . HIS B 1 56 ? 63.013 64.085 17.861 1.00 24.99 56 HIS B O 1
ATOM 3312 N N . ALA B 1 57 ? 61.293 62.724 17.351 1.00 22.18 57 ALA B N 1
ATOM 3313 C CA . ALA B 1 57 ? 61.926 62.232 16.134 1.00 20.91 57 ALA B CA 1
ATOM 3314 C C . ALA B 1 57 ? 60.916 61.742 15.100 1.00 19.83 57 ALA B C 1
ATOM 3315 O O . ALA B 1 57 ? 59.767 61.454 15.425 1.00 19.39 57 ALA B O 1
ATOM 3317 N N . ASP B 1 58 ? 61.386 61.646 13.859 1.00 19.88 58 ASP B N 1
ATOM 3318 C CA . ASP B 1 58 ? 60.603 61.202 12.705 1.00 19.57 58 ASP B CA 1
ATOM 3319 C C . ASP B 1 58 ? 60.965 59.734 12.458 1.00 19.95 58 ASP B C 1
ATOM 3320 O O . ASP B 1 58 ? 62.148 59.400 12.415 1.00 18.83 58 ASP B O 1
ATOM 3325 N N . ILE B 1 59 ? 59.971 58.862 12.292 1.00 18.41 59 ILE B N 1
ATOM 3326 C CA . ILE B 1 59 ? 60.272 57.449 12.052 1.00 17.94 59 ILE B CA 1
ATOM 3327 C C . ILE B 1 59 ? 61.060 57.245 10.760 1.00 19.24 59 ILE B C 1
ATOM 3328 O O . ILE B 1 59 ? 61.651 56.179 10.547 1.00 20.01 59 ILE B O 1
ATOM 3333 N N . CYS B 1 60 ? 61.073 58.256 9.897 1.00 19.27 60 CYS B N 1
ATOM 3334 C CA . CYS B 1 60 ? 61.809 58.158 8.637 1.00 21.11 60 CYS B CA 1
ATOM 3335 C C . CYS B 1 60 ? 63.305 58.409 8.840 1.00 21.72 60 CYS B C 1
ATOM 3336 O O . CYS B 1 60 ? 64.119 58.088 7.977 1.00 21.65 60 CYS B O 1
ATOM 3339 N N . ASP B 1 61 ? 63.650 58.987 9.986 1.00 21.85 61 ASP B N 1
ATOM 3340 C CA . ASP B 1 61 ? 65.039 59.295 10.338 1.00 23.13 61 ASP B CA 1
ATOM 3341 C C . ASP B 1 61 ? 65.695 58.027 10.891 1.00 23.24 61 ASP B C 1
ATOM 3342 O O . ASP B 1 61 ? 65.850 57.875 12.104 1.00 23.64 61 ASP B O 1
ATOM 3347 N N . SER B 1 62 ? 66.077 57.118 9.999 1.00 22.22 62 SER B N 1
ATOM 3348 C CA . SER B 1 62 ? 66.683 55.855 10.407 1.00 22.96 62 SER B CA 1
ATOM 3349 C C . SER B 1 62 ? 67.844 55.963 11.398 1.00 22.24 62 SER B C 1
ATOM 3350 O O . SER B 1 62 ? 67.893 55.221 12.380 1.00 22.52 62 SER B O 1
ATOM 3353 N N . ALA B 1 63 ? 68.770 56.879 11.144 1.00 22.08 63 ALA B N 1
ATOM 3354 C CA . ALA B 1 63 ? 69.925 57.046 12.024 1.00 22.58 63 ALA B CA 1
ATOM 3355 C C . ALA B 1 63 ? 69.514 57.338 13.464 1.00 23.25 63 ALA B C 1
ATOM 3356 O O . ALA B 1 63 ? 70.058 56.755 14.404 1.00 22.62 63 ALA B O 1
ATOM 3358 N N . GLU B 1 64 ? 68.547 58.236 13.639 1.00 23.20 64 GLU B N 1
ATOM 3359 C CA . GLU B 1 64 ? 68.085 58.596 14.974 1.00 22.51 64 GLU B CA 1
ATOM 3360 C C . GLU B 1 64 ? 67.257 57.487 15.610 1.00 21.21 64 GLU B C 1
ATOM 3361 O O . GLU B 1 64 ? 67.402 57.204 16.793 1.00 22.75 64 GLU B O 1
ATOM 3367 N N . ILE B 1 65 ? 66.388 56.852 14.829 1.00 20.78 65 ILE B N 1
ATOM 3368 C CA . ILE B 1 65 ? 65.567 55.775 15.364 1.00 19.80 65 ILE B CA 1
ATOM 3369 C C . ILE B 1 65 ? 66.466 54.616 15.808 1.00 20.59 65 ILE B C 1
ATOM 3370 O O . ILE B 1 65 ? 66.209 53.969 16.823 1.00 20.32 65 ILE B O 1
ATOM 3375 N N . THR B 1 66 ? 67.522 54.363 15.042 1.00 21.46 66 THR B N 1
ATOM 3376 C CA . THR B 1 66 ? 68.454 53.290 15.379 1.00 22.84 66 THR B CA 1
ATOM 3377 C C . THR B 1 66 ? 69.079 53.589 16.741 1.00 23.35 66 THR B C 1
ATOM 3378 O O . THR B 1 66 ? 69.114 52.732 17.629 1.00 23.55 66 THR B O 1
ATOM 3382 N N . ARG B 1 67 ? 69.549 54.821 16.904 1.00 24.52 67 ARG B N 1
ATOM 3383 C CA . ARG B 1 67 ? 70.177 55.248 18.149 1.00 25.25 67 ARG B CA 1
ATOM 3384 C C . ARG B 1 67 ? 69.224 55.119 19.334 1.00 25.58 67 ARG B C 1
ATOM 3385 O O . ARG B 1 67 ? 69.639 54.782 20.442 1.00 24.71 67 ARG B O 1
ATOM 3393 N N . ILE B 1 68 ? 67.942 55.390 19.100 1.00 25.20 68 ILE B N 1
ATOM 3394 C CA . ILE B 1 68 ? 66.949 55.292 20.160 1.00 23.74 68 ILE B CA 1
ATOM 3395 C C . ILE B 1 68 ? 66.725 53.837 20.560 1.00 23.91 68 ILE B C 1
ATOM 3396 O O . ILE B 1 68 ? 66.644 53.524 21.746 1.00 25.58 68 ILE B O 1
ATOM 3401 N N . PHE B 1 69 ? 66.628 52.943 19.578 1.00 23.18 69 PHE B N 1
ATOM 3402 C CA . PHE B 1 69 ? 66.436 51.525 19.875 1.00 22.82 69 PHE B CA 1
ATOM 3403 C C . PHE B 1 69 ? 67.593 51.010 20.730 1.00 23.81 69 PHE B C 1
ATOM 3404 O O . PHE B 1 69 ? 67.387 50.278 21.698 1.00 24.35 69 PHE B O 1
ATOM 3412 N N . GLU B 1 70 ? 68.808 51.391 20.357 1.00 25.87 70 GLU B N 1
ATOM 3413 C CA . GLU B 1 70 ? 69.995 50.949 21.082 1.00 28.49 70 GLU B CA 1
ATOM 3414 C C . GLU B 1 70 ? 70.077 51.508 22.496 1.00 29.33 70 GLU B C 1
ATOM 3415 O O . GLU B 1 70 ? 70.527 50.820 23.413 1.00 29.94 70 GLU B O 1
ATOM 3421 N N . GLN B 1 71 ? 69.639 52.750 22.679 1.00 29.54 71 GLN B N 1
ATOM 3422 C CA . GLN B 1 71 ? 69.688 53.374 23.998 1.00 29.55 71 GLN B CA 1
ATOM 3423 C C . GLN B 1 71 ? 68.683 52.774 24.976 1.00 30.22 71 GLN B C 1
ATOM 3424 O O . GLN B 1 71 ? 69.036 52.435 26.107 1.00 30.39 71 GLN B O 1
ATOM 3430 N N . TYR B 1 72 ? 67.434 52.634 24.540 1.00 27.77 72 TYR B N 1
ATOM 3431 C CA . TYR B 1 72 ? 66.388 52.112 25.409 1.00 27.45 72 TYR B CA 1
ATOM 3432 C C . TYR B 1 72 ? 66.207 50.598 25.434 1.00 26.50 72 TYR B C 1
ATOM 3433 O O . TYR B 1 72 ? 65.569 50.072 26.342 1.00 26.72 72 TYR B O 1
ATOM 3442 N N . GLN B 1 73 ? 66.761 49.899 24.446 1.00 27.56 73 GLN B N 1
ATOM 3443 C CA . GLN B 1 73 ? 66.659 48.439 24.393 1.00 26.88 73 GLN B CA 1
ATOM 3444 C C . GLN B 1 73 ? 65.242 47.937 24.659 1.00 26.43 73 GLN B C 1
ATOM 3445 O O . GLN B 1 73 ? 65.008 47.176 25.601 1.00 26.39 73 GLN B O 1
ATOM 3451 N N . PRO B 1 74 ? 64.276 48.337 23.817 1.00 25.28 74 PRO B N 1
ATOM 3452 C CA . PRO B 1 74 ? 62.884 47.918 23.986 1.00 24.99 74 PRO B CA 1
ATOM 3453 C C . PRO B 1 74 ? 62.639 46.420 23.866 1.00 24.59 74 PRO B C 1
ATOM 3454 O O . PRO B 1 74 ? 63.343 45.720 23.141 1.00 25.94 74 PRO B O 1
ATOM 3458 N N . ASP B 1 75 ? 61.626 45.946 24.582 1.00 24.32 75 ASP B N 1
ATOM 3459 C CA . ASP B 1 75 ? 61.234 44.543 24.558 1.00 25.04 75 ASP B CA 1
ATOM 3460 C C . ASP B 1 75 ? 60.130 44.369 23.526 1.00 25.66 75 ASP B C 1
ATOM 3461 O O . ASP B 1 75 ? 59.879 43.266 23.037 1.00 25.35 75 ASP B O 1
ATOM 3466 N N . ALA B 1 76 ? 59.462 45.473 23.208 1.00 24.41 76 ALA B N 1
ATOM 3467 C CA . ALA B 1 76 ? 58.380 45.449 22.240 1.00 23.50 76 ALA B CA 1
ATOM 3468 C C . ALA B 1 76 ? 58.224 46.812 21.592 1.00 22.59 76 ALA B C 1
ATOM 3469 O O . ALA B 1 76 ? 58.728 47.817 22.095 1.00 22.06 76 ALA B O 1
ATOM 3471 N N . VAL B 1 77 ? 57.535 46.826 20.458 1.00 21.70 77 VAL B N 1
ATOM 3472 C CA . VAL B 1 77 ? 57.275 48.052 19.720 1.00 20.53 77 VAL B CA 1
ATOM 3473 C C . VAL B 1 77 ? 55.780 48.116 19.438 1.00 20.29 77 VAL B C 1
ATOM 3474 O O . VAL B 1 77 ? 55.155 47.098 19.133 1.00 20.17 77 VAL B O 1
ATOM 3478 N N . MET B 1 78 ? 55.213 49.311 19.577 1.00 19.34 78 MET B N 1
ATOM 3479 C CA . MET B 1 78 ? 53.801 49.561 19.298 1.00 19.12 78 MET B CA 1
ATOM 3480 C C . MET B 1 78 ? 53.855 50.741 18.336 1.00 19.37 78 MET B C 1
ATOM 3481 O O . MET B 1 78 ? 54.158 51.867 18.724 1.00 19.39 78 MET B O 1
ATOM 3486 N N . HIS B 1 79 ? 53.577 50.456 17.069 1.00 18.03 79 HIS B N 1
ATOM 3487 C CA . HIS B 1 79 ? 53.652 51.447 16.010 1.00 16.88 79 HIS B CA 1
ATOM 3488 C C . HIS B 1 79 ? 52.311 52.095 15.673 1.00 16.69 79 HIS B C 1
ATOM 3489 O O . HIS B 1 79 ? 51.481 51.501 14.986 1.00 14.50 79 HIS B O 1
ATOM 3496 N N . LEU B 1 80 ? 52.110 53.315 16.173 1.00 16.35 80 LEU B N 1
ATOM 3497 C CA . LEU B 1 80 ? 50.878 54.064 15.918 1.00 16.84 80 LEU B CA 1
ATOM 3498 C C . LEU B 1 80 ? 51.115 55.331 15.102 1.00 16.09 80 LEU B C 1
ATOM 3499 O O . LEU B 1 80 ? 50.160 55.945 14.633 1.00 17.48 80 LEU B O 1
ATOM 3504 N N . ALA B 1 81 ? 52.375 55.724 14.933 1.00 16.49 81 ALA B N 1
ATOM 3505 C CA . ALA B 1 81 ? 52.701 56.933 14.173 1.00 15.51 81 ALA B CA 1
ATOM 3506 C C . ALA B 1 81 ? 52.167 56.861 12.748 1.00 17.05 81 ALA B C 1
ATOM 3507 O O . ALA B 1 81 ? 52.429 55.899 12.026 1.00 16.47 81 ALA B O 1
ATOM 3509 N N . ALA B 1 82 ? 51.431 57.889 12.337 1.00 15.84 82 ALA B N 1
ATOM 3510 C CA . ALA B 1 82 ? 50.870 57.910 10.993 1.00 14.72 82 ALA B CA 1
ATOM 3511 C C . ALA B 1 82 ? 50.087 59.178 10.717 1.00 15.43 82 ALA B C 1
ATOM 3512 O O . ALA B 1 82 ? 49.789 59.942 11.633 1.00 15.95 82 ALA B O 1
ATOM 3514 N N . GLU B 1 83 ? 49.788 59.401 9.441 1.00 13.24 83 GLU B N 1
ATOM 3515 C CA . GLU B 1 83 ? 48.936 60.512 9.023 1.00 13.02 83 GLU B CA 1
ATOM 3516 C C . GLU B 1 83 ? 47.608 59.759 9.027 1.00 13.17 83 GLU B C 1
ATOM 3517 O O . GLU B 1 83 ? 47.482 58.718 8.374 1.00 12.41 83 GLU B O 1
ATOM 3523 N N . SER B 1 84 ? 46.614 60.274 9.744 1.00 12.81 84 SER B N 1
ATOM 3524 C CA . SER B 1 84 ? 45.360 59.546 9.901 1.00 12.23 84 SER B CA 1
ATOM 3525 C C . SER B 1 84 ? 44.072 60.096 9.325 1.00 11.21 84 SER B C 1
ATOM 3526 O O . SER B 1 84 ? 43.029 59.464 9.485 1.00 10.44 84 SER B O 1
ATOM 3529 N N . HIS B 1 85 ? 44.115 61.243 8.659 1.00 11.33 85 HIS B N 1
ATOM 3530 C CA . HIS B 1 85 ? 42.869 61.830 8.155 1.00 11.75 85 HIS B CA 1
ATOM 3531 C C . HIS B 1 85 ? 42.589 61.608 6.681 1.00 10.48 85 HIS B C 1
ATOM 3532 O O . HIS B 1 85 ? 43.297 62.122 5.825 1.00 11.05 85 HIS B O 1
ATOM 3539 N N . VAL B 1 86 ? 41.534 60.853 6.393 1.00 10.35 86 VAL B N 1
ATOM 3540 C CA . VAL B 1 86 ? 41.152 60.567 5.016 1.00 10.47 86 VAL B CA 1
ATOM 3541 C C . VAL B 1 86 ? 41.029 61.843 4.187 1.00 11.50 86 VAL B C 1
ATOM 3542 O O . VAL B 1 86 ? 41.538 61.915 3.071 1.00 10.17 86 VAL B O 1
ATOM 3546 N N . ASP B 1 87 ? 40.364 62.858 4.731 1.00 11.07 87 ASP B N 1
ATOM 3547 C CA . ASP B 1 87 ? 40.207 64.094 3.972 1.00 10.58 87 ASP B CA 1
ATOM 3548 C C . ASP B 1 87 ? 41.528 64.766 3.621 1.00 10.22 87 ASP B C 1
ATOM 3549 O O . ASP B 1 87 ? 41.668 65.333 2.534 1.00 10.72 87 ASP B O 1
ATOM 3554 N N . ARG B 1 88 ? 42.501 64.717 4.525 1.00 10.49 88 ARG B N 1
ATOM 3555 C CA . ARG B 1 88 ? 43.792 65.320 4.215 1.00 10.73 88 ARG B CA 1
ATOM 3556 C C . ARG B 1 88 ? 44.496 64.488 3.144 1.00 11.17 88 ARG B C 1
ATOM 3557 O O . ARG B 1 88 ? 45.226 65.025 2.310 1.00 11.67 88 ARG B O 1
ATOM 3565 N N . SER B 1 89 ? 44.266 63.178 3.156 1.00 11.07 89 SER B N 1
ATOM 3566 C CA . SER B 1 89 ? 44.916 62.305 2.177 1.00 11.10 89 SER B CA 1
ATOM 3567 C C . SER B 1 89 ? 44.385 62.525 0.765 1.00 12.05 89 SER B C 1
ATOM 3568 O O . SER B 1 89 ? 45.076 62.251 -0.214 1.00 10.09 89 SER B O 1
ATOM 3571 N N . ILE B 1 90 ? 43.158 63.027 0.651 1.00 12.54 90 ILE B N 1
ATOM 3572 C CA . ILE B 1 90 ? 42.583 63.266 -0.667 1.00 12.52 90 ILE B CA 1
ATOM 3573 C C . ILE B 1 90 ? 43.244 64.462 -1.351 1.00 13.47 90 ILE B C 1
ATOM 3574 O O . ILE B 1 90 ? 43.521 64.422 -2.548 1.00 14.82 90 ILE B O 1
ATOM 3579 N N . THR B 1 91 ? 43.525 65.515 -0.590 1.00 13.47 91 THR B N 1
ATOM 3580 C CA . THR B 1 91 ? 44.153 66.703 -1.162 1.00 16.39 91 THR B CA 1
ATOM 3581 C C . THR B 1 91 ? 45.675 66.744 -1.014 1.00 15.54 91 THR B C 1
ATOM 3582 O O . THR B 1 91 ? 46.348 67.472 -1.749 1.00 16.43 91 THR B O 1
ATOM 3586 N N . GLY B 1 92 ? 46.212 65.970 -0.072 1.00 13.75 92 GLY B N 1
ATOM 3587 C CA . GLY B 1 92 ? 47.654 65.946 0.147 1.00 12.36 92 GLY B CA 1
ATOM 3588 C C . GLY B 1 92 ? 48.115 64.531 0.460 1.00 11.49 92 GLY B C 1
ATOM 3589 O O . GLY B 1 92 ? 48.535 64.232 1.581 1.00 12.57 92 GLY B O 1
ATOM 3590 N N . PRO B 1 93 ? 48.060 63.634 -0.528 1.00 11.80 93 PRO B N 1
ATOM 3591 C CA . PRO B 1 93 ? 48.469 62.241 -0.326 1.00 12.10 93 PRO B CA 1
ATOM 3592 C C . PRO B 1 93 ? 49.944 61.964 -0.025 1.00 13.13 93 PRO B C 1
ATOM 3593 O O . PRO B 1 93 ? 50.266 60.963 0.624 1.00 12.39 93 PRO B O 1
ATOM 3597 N N . ALA B 1 94 ? 50.835 62.839 -0.478 1.00 13.62 94 ALA B N 1
ATOM 3598 C CA . ALA B 1 94 ? 52.272 62.627 -0.268 1.00 15.50 94 ALA B CA 1
ATOM 3599 C C . ALA B 1 94 ? 52.651 62.286 1.170 1.00 15.70 94 ALA B C 1
ATOM 3600 O O . ALA B 1 94 ? 53.390 61.328 1.412 1.00 16.63 94 ALA B O 1
ATOM 3602 N N . ALA B 1 95 ? 52.154 63.067 2.123 1.00 15.82 95 ALA B N 1
ATOM 3603 C CA . ALA B 1 95 ? 52.469 62.833 3.531 1.00 14.27 95 ALA B CA 1
ATOM 3604 C C . ALA B 1 95 ? 52.074 61.429 3.982 1.00 14.00 95 ALA B C 1
ATOM 3605 O O . ALA B 1 95 ? 52.707 60.851 4.865 1.00 13.71 95 ALA B O 1
ATOM 3607 N N . PHE B 1 96 ? 51.017 60.889 3.389 1.00 12.50 96 PHE B N 1
ATOM 3608 C CA . PHE B 1 96 ? 50.563 59.554 3.747 1.00 12.90 96 PHE B CA 1
ATOM 3609 C C . PHE B 1 96 ? 51.483 58.486 3.166 1.00 13.53 96 PHE B C 1
ATOM 3610 O O . PHE B 1 96 ? 51.810 57.509 3.841 1.00 12.60 96 PHE B O 1
ATOM 3618 N N . ILE B 1 97 ? 51.894 58.667 1.915 1.00 13.06 97 ILE B N 1
ATOM 3619 C CA . ILE B 1 97 ? 52.807 57.715 1.281 1.00 13.97 97 ILE B CA 1
ATOM 3620 C C . ILE B 1 97 ? 54.104 57.710 2.080 1.00 14.98 97 ILE B C 1
ATOM 3621 O O . ILE B 1 97 ? 54.630 56.653 2.442 1.00 15.53 97 ILE B O 1
ATOM 3626 N N . GLU B 1 98 ? 54.608 58.907 2.356 1.00 15.21 98 GLU B N 1
ATOM 3627 C CA . GLU B 1 98 ? 55.861 59.081 3.083 1.00 17.30 98 GLU B CA 1
ATOM 3628 C C . GLU B 1 98 ? 55.870 58.517 4.499 1.00 17.09 98 GLU B C 1
ATOM 3629 O O . GLU B 1 98 ? 56.727 57.698 4.843 1.00 16.66 98 GLU B O 1
ATOM 3635 N N . THR B 1 99 ? 54.926 58.952 5.325 1.00 15.12 99 THR B N 1
ATOM 3636 C CA . THR B 1 99 ? 54.883 58.492 6.707 1.00 13.76 99 THR B CA 1
ATOM 3637 C C . THR B 1 99 ? 54.320 57.095 6.930 1.00 14.59 99 THR B C 1
ATOM 3638 O O . THR B 1 99 ? 54.914 56.294 7.652 1.00 13.52 99 THR B O 1
ATOM 3642 N N . ASN B 1 100 ? 53.185 56.797 6.310 1.00 12.33 100 ASN B N 1
ATOM 3643 C CA . ASN B 1 100 ? 52.542 55.509 6.523 1.00 12.07 100 ASN B CA 1
ATOM 3644 C C . ASN B 1 100 ? 53.209 54.322 5.851 1.00 13.00 100 ASN B C 1
ATOM 3645 O O . ASN B 1 100 ? 53.279 53.243 6.437 1.00 14.11 100 ASN B O 1
ATOM 3650 N N . ILE B 1 101 ? 53.693 54.516 4.629 1.00 12.43 101 ILE B N 1
ATOM 3651 C CA . ILE B 1 101 ? 54.336 53.422 3.915 1.00 12.04 101 ILE B CA 1
ATOM 3652 C C . ILE B 1 101 ? 55.851 53.433 4.096 1.00 13.08 101 ILE B C 1
ATOM 3653 O O . ILE B 1 101 ? 56.412 52.513 4.695 1.00 13.30 101 ILE B O 1
ATOM 3658 N N . VAL B 1 102 ? 56.510 54.477 3.607 1.00 12.73 102 VAL B N 1
ATOM 3659 C C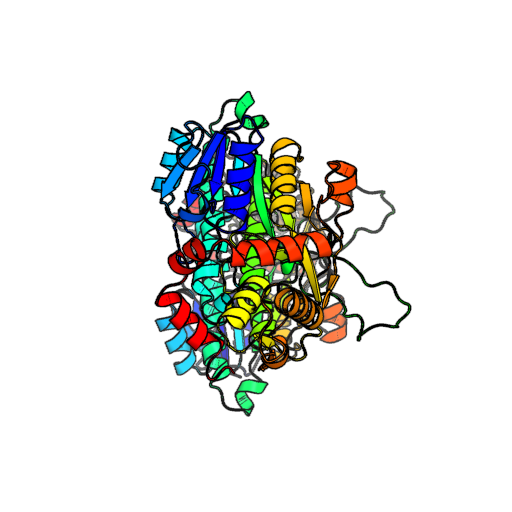A . VAL B 1 102 ? 57.968 54.540 3.715 1.00 14.72 102 VAL B CA 1
ATOM 3660 C C . VAL B 1 102 ? 58.441 54.594 5.167 1.00 15.28 102 VAL B C 1
ATOM 3661 O O . VAL B 1 102 ? 59.481 54.027 5.508 1.00 14.19 102 VAL B O 1
ATOM 3665 N N . GLY B 1 103 ? 57.673 55.265 6.021 1.00 13.20 103 GLY B N 1
ATOM 3666 C CA . GLY B 1 103 ? 58.039 55.351 7.423 1.00 13.10 103 GLY B CA 1
ATOM 3667 C C . GLY B 1 103 ? 57.949 53.995 8.102 1.00 14.11 103 GLY B C 1
ATOM 3668 O O . GLY B 1 103 ? 58.803 53.645 8.922 1.00 14.45 103 GLY B O 1
ATOM 3669 N N . THR B 1 104 ? 56.915 53.226 7.774 1.00 12.85 104 THR B N 1
ATOM 3670 C CA . THR B 1 104 ? 56.753 51.904 8.369 1.00 14.86 104 THR B CA 1
ATOM 3671 C C . THR B 1 104 ? 57.910 51.023 7.899 1.00 15.07 104 THR B C 1
ATOM 3672 O O . THR B 1 104 ? 58.467 50.243 8.675 1.00 16.25 104 THR B O 1
ATOM 3676 N N . TYR B 1 105 ? 58.269 51.158 6.626 1.00 15.31 105 TYR B N 1
ATOM 3677 C CA . TYR B 1 105 ? 59.387 50.395 6.070 1.00 15.58 105 TYR B CA 1
ATOM 3678 C C . TYR B 1 105 ? 60.664 50.748 6.841 1.00 16.72 105 TYR B C 1
ATOM 3679 O O . TYR B 1 105 ? 61.405 49.867 7.291 1.00 16.97 105 TYR B O 1
ATOM 3688 N N . ALA B 1 106 ? 60.917 52.044 6.997 1.00 15.32 106 ALA B N 1
ATOM 3689 C CA . ALA B 1 106 ? 62.111 52.492 7.703 1.00 16.53 106 ALA B CA 1
ATOM 3690 C C . ALA B 1 106 ? 62.164 51.947 9.126 1.00 16.93 106 ALA B C 1
ATOM 3691 O O . ALA B 1 106 ? 63.224 51.528 9.592 1.00 17.89 106 ALA B O 1
ATOM 3693 N N . LEU B 1 107 ? 61.022 51.954 9.812 1.00 16.72 107 LEU B N 1
ATOM 3694 C CA . LEU B 1 107 ? 60.948 51.454 11.184 1.00 16.63 107 LEU B CA 1
ATOM 3695 C C . LEU B 1 107 ? 61.161 49.938 11.217 1.00 18.01 107 LEU B C 1
ATOM 3696 O O . LEU B 1 107 ? 61.861 49.417 12.090 1.00 18.03 107 LEU B O 1
ATOM 3701 N N . LEU B 1 108 ? 60.556 49.236 10.264 1.00 16.03 108 LEU B N 1
ATOM 3702 C CA . LEU B 1 108 ? 60.699 47.787 10.176 1.00 16.66 108 LEU B CA 1
ATOM 3703 C C . LEU B 1 108 ? 62.163 47.386 10.005 1.00 16.35 108 LEU B C 1
ATOM 3704 O O . LEU B 1 108 ? 62.610 46.395 10.592 1.00 18.06 108 LEU B O 1
ATOM 3709 N N . GLU B 1 109 ? 62.911 48.147 9.210 1.00 15.85 109 GLU B N 1
ATOM 3710 C CA . GLU B 1 109 ? 64.321 47.826 8.991 1.00 18.02 109 GLU B CA 1
ATOM 3711 C C . GLU B 1 109 ? 65.169 48.059 10.234 1.00 19.89 109 GLU B C 1
ATOM 3712 O O . GLU B 1 109 ? 66.082 47.279 10.522 1.00 20.45 109 GLU B O 1
ATOM 3718 N N . VAL B 1 110 ? 64.877 49.122 10.975 1.00 19.27 110 VAL B N 1
ATOM 3719 C CA . VAL B 1 110 ? 65.625 49.388 12.198 1.00 19.64 110 VAL B CA 1
ATOM 3720 C C . VAL B 1 110 ? 65.303 48.285 13.200 1.00 20.47 110 VAL B C 1
ATOM 3721 O O . VAL B 1 110 ? 66.195 47.751 13.860 1.00 23.18 110 VAL B O 1
ATOM 3725 N N . ALA B 1 111 ? 64.024 47.937 13.299 1.00 19.57 111 ALA B N 1
ATOM 3726 C CA . ALA B 1 111 ? 63.581 46.904 14.223 1.00 20.13 111 ALA B CA 1
ATOM 3727 C C . ALA B 1 111 ? 64.146 45.533 13.856 1.00 21.50 111 ALA B C 1
ATOM 3728 O O . ALA B 1 111 ? 64.514 44.749 14.735 1.00 20.33 111 ALA B O 1
ATOM 3730 N N . ARG B 1 112 ? 64.207 45.240 12.560 1.00 21.12 112 ARG B N 1
ATOM 3731 C CA . ARG B 1 112 ? 64.729 43.952 12.110 1.00 22.28 112 ARG B CA 1
ATOM 3732 C C . ARG B 1 112 ? 66.190 43.796 12.520 1.00 22.07 112 ARG B C 1
ATOM 3733 O O . ARG B 1 112 ? 66.574 42.790 13.115 1.00 24.27 112 ARG B O 1
ATOM 3741 N N . LYS B 1 113 ? 67.002 44.794 12.195 1.00 22.71 113 LYS B N 1
ATOM 3742 C CA . LYS B 1 113 ? 68.420 44.759 12.528 1.00 24.00 113 LYS B CA 1
ATOM 3743 C C . LYS B 1 113 ? 68.628 44.677 14.036 1.00 25.46 113 LYS B C 1
ATOM 3744 O O . LYS B 1 113 ? 69.548 44.009 14.510 1.00 24.03 113 LYS B O 1
ATOM 3750 N N . TYR B 1 114 ? 67.767 45.360 14.785 1.00 24.53 114 TYR B N 1
ATOM 3751 C CA . TYR B 1 114 ? 67.842 45.347 16.241 1.00 24.46 114 TYR B CA 1
ATOM 3752 C C . TYR B 1 114 ? 67.504 43.950 16.754 1.00 24.76 114 TYR B C 1
ATOM 3753 O O . TYR B 1 114 ? 68.264 43.356 17.525 1.00 25.59 114 TYR B O 1
ATOM 3762 N N . TRP B 1 115 ? 66.359 43.436 16.315 1.00 23.81 115 TRP B N 1
ATOM 3763 C CA . TRP B 1 115 ? 65.872 42.115 16.707 1.00 25.09 115 TRP B CA 1
ATOM 3764 C C . TRP B 1 115 ? 66.849 40.992 16.354 1.00 26.73 115 TRP B C 1
ATOM 3765 O O . TRP B 1 115 ? 67.045 40.059 17.137 1.00 27.08 115 TRP B O 1
ATOM 3776 N N . SER B 1 116 ? 67.456 41.081 15.176 1.00 27.63 116 SER B N 1
ATOM 3777 C CA . SER B 1 116 ? 68.395 40.056 14.729 1.00 30.02 116 SER B CA 1
ATOM 3778 C C . SER B 1 116 ? 69.638 39.952 15.602 1.00 31.21 116 SER B C 1
ATOM 3779 O O . SER B 1 116 ? 70.207 38.871 15.745 1.00 31.17 116 SER B O 1
ATOM 3782 N N . ALA B 1 117 ? 70.055 41.070 16.188 1.00 32.26 117 ALA B N 1
ATOM 3783 C CA . ALA B 1 117 ? 71.246 41.087 17.032 1.00 33.21 117 ALA B CA 1
ATOM 3784 C C . ALA B 1 117 ? 70.966 40.827 18.510 1.00 33.46 117 ALA B C 1
ATOM 3785 O O . ALA B 1 117 ? 71.877 40.899 19.335 1.00 33.85 117 ALA B O 1
ATOM 3787 N N . LEU B 1 118 ? 69.718 40.517 18.846 1.00 33.95 118 LEU B N 1
ATOM 3788 C CA . LEU B 1 118 ? 69.352 40.258 20.237 1.00 34.97 118 LEU B CA 1
ATOM 3789 C C . LEU B 1 118 ? 69.736 38.860 20.710 1.00 36.88 118 LEU B C 1
ATOM 3790 O O . LEU B 1 118 ? 69.847 37.927 19.913 1.00 36.99 118 LEU B O 1
ATOM 3795 N N . GLY B 1 119 ? 69.930 38.723 22.019 1.00 38.72 119 GLY B N 1
ATOM 3796 C CA . GLY B 1 119 ? 70.271 37.431 22.580 1.00 40.06 119 GLY B CA 1
ATOM 3797 C C . GLY B 1 119 ? 69.097 36.486 22.414 1.00 41.62 119 GLY B C 1
ATOM 3798 O O . GLY B 1 119 ? 67.965 36.927 22.222 1.00 41.82 119 GLY B O 1
ATOM 3799 N N . GLU B 1 120 ? 69.364 35.188 22.491 1.00 42.45 120 GLU B N 1
ATOM 3800 C CA . GLU B 1 120 ? 68.331 34.169 22.332 1.00 43.80 120 GLU B CA 1
ATOM 3801 C C . GLU B 1 120 ? 67.021 34.476 23.053 1.00 44.12 120 GLU B C 1
ATOM 3802 O O . GLU B 1 120 ? 65.945 34.420 22.456 1.00 44.00 120 GLU B O 1
ATOM 3808 N N . ASP B 1 121 ? 67.120 34.788 24.340 1.00 44.27 121 ASP B N 1
ATOM 3809 C CA . ASP B 1 121 ? 65.951 35.088 25.158 1.00 44.87 121 ASP B CA 1
ATOM 3810 C C . ASP B 1 121 ? 65.155 36.304 24.688 1.00 44.26 121 ASP B C 1
ATOM 3811 O O . ASP B 1 121 ? 63.983 36.189 24.324 1.00 43.41 121 ASP B O 1
ATOM 3816 N N . LYS B 1 122 ? 65.798 37.466 24.701 1.00 43.80 122 LYS B N 1
ATOM 3817 C CA . LYS B 1 122 ? 65.155 38.710 24.300 1.00 43.32 122 LYS B CA 1
ATOM 3818 C C . LYS B 1 122 ? 64.666 38.657 22.850 1.00 42.68 122 LYS B C 1
ATOM 3819 O O . LYS B 1 122 ? 63.688 39.314 22.495 1.00 42.71 122 LYS B O 1
ATOM 3825 N N . LYS B 1 123 ? 65.334 37.862 22.019 1.00 41.39 123 LYS B N 1
ATOM 3826 C CA . LYS B 1 123 ? 64.957 37.749 20.614 1.00 40.47 123 LYS B CA 1
ATOM 3827 C C . LYS B 1 123 ? 63.669 36.953 20.400 1.00 40.49 123 LYS B C 1
ATOM 3828 O O . LYS B 1 123 ? 62.882 37.264 19.504 1.00 40.71 123 LYS B O 1
ATOM 3834 N N . ASN B 1 124 ? 63.453 35.930 21.221 1.00 39.29 124 ASN B N 1
ATOM 3835 C CA . ASN B 1 124 ? 62.254 35.107 21.107 1.00 37.76 124 ASN B CA 1
ATOM 3836 C C . ASN B 1 124 ? 61.017 35.813 21.646 1.00 36.07 124 ASN B C 1
ATOM 3837 O O . ASN B 1 124 ? 59.909 35.590 21.163 1.00 34.98 124 ASN B O 1
ATOM 3842 N N . ASN B 1 125 ? 61.207 36.663 22.649 1.00 34.52 125 ASN B N 1
ATOM 3843 C CA . ASN B 1 125 ? 60.084 37.366 23.255 1.00 33.17 125 ASN B CA 1
ATOM 3844 C C . ASN B 1 125 ? 59.753 38.709 22.615 1.00 30.65 125 ASN B C 1
ATOM 3845 O O . ASN B 1 125 ? 58.687 39.267 22.868 1.00 30.85 125 ASN B O 1
ATOM 3850 N N . PHE B 1 126 ? 60.656 39.228 21.791 1.00 28.42 126 PHE B N 1
ATOM 3851 C CA . PHE B 1 126 ? 60.423 40.512 21.135 1.00 26.16 126 PHE B CA 1
ATOM 3852 C C . PHE B 1 126 ? 59.131 40.481 20.324 1.00 25.58 126 PHE B C 1
ATOM 3853 O O . PHE B 1 126 ? 58.741 39.441 19.792 1.00 23.42 126 PHE B O 1
ATOM 3861 N N . ARG B 1 127 ? 58.467 41.630 20.232 1.00 24.24 127 ARG B N 1
ATOM 3862 C CA . ARG B 1 127 ? 57.224 41.729 19.480 1.00 24.37 127 ARG B CA 1
ATOM 3863 C C . ARG B 1 127 ? 57.134 43.094 18.811 1.00 23.66 127 ARG B C 1
ATOM 3864 O O . ARG B 1 127 ? 57.477 44.112 19.417 1.00 22.62 127 ARG B O 1
ATOM 3872 N N . PHE B 1 128 ? 56.701 43.103 17.553 1.00 22.57 128 PHE B N 1
ATOM 3873 C CA . PHE B 1 128 ? 56.521 44.343 16.800 1.00 21.48 128 PHE B CA 1
ATOM 3874 C C . PHE B 1 128 ? 55.028 44.406 16.501 1.00 20.71 128 PHE B C 1
ATOM 3875 O O . PHE B 1 128 ? 54.525 43.710 15.619 1.00 21.33 128 PHE B O 1
ATOM 3883 N N . HIS B 1 129 ? 54.325 45.237 17.263 1.00 19.15 129 HIS B N 1
ATOM 3884 C CA . HIS B 1 129 ? 52.885 45.395 17.138 1.00 17.62 129 HIS B CA 1
ATOM 3885 C C . HIS B 1 129 ? 52.552 46.574 16.229 1.00 17.34 129 HIS B C 1
ATOM 3886 O O . HIS B 1 129 ? 52.846 47.720 16.551 1.00 17.24 129 HIS B O 1
ATOM 3893 N N . HIS B 1 130 ? 51.940 46.270 15.091 1.00 15.95 130 HIS B N 1
ATOM 3894 C CA . HIS B 1 130 ? 51.559 47.282 14.117 1.00 14.58 130 HIS B CA 1
ATOM 3895 C C . HIS B 1 130 ? 50.093 47.635 14.326 1.00 13.13 130 HIS B C 1
ATOM 3896 O O . HIS B 1 130 ? 49.219 46.779 14.215 1.00 14.74 130 HIS B O 1
ATOM 3903 N N . ILE B 1 131 ? 49.819 48.896 14.649 1.00 15.40 131 ILE B N 1
ATOM 3904 C CA . ILE B 1 131 ? 48.445 49.327 14.861 1.00 14.60 131 ILE B CA 1
ATOM 3905 C C . ILE B 1 131 ? 47.865 49.822 13.547 1.00 15.07 131 ILE B C 1
ATOM 3906 O O . ILE B 1 131 ? 48.416 50.725 12.912 1.00 15.67 131 ILE B O 1
ATOM 3911 N N . SER B 1 132 ? 46.749 49.232 13.141 1.00 14.25 132 SER B N 1
ATOM 3912 C CA . SER B 1 132 ? 46.144 49.624 11.887 1.00 14.73 132 SER B CA 1
ATOM 3913 C C . SER B 1 132 ? 44.643 49.854 11.967 1.00 15.23 132 SER B C 1
ATOM 3914 O O . SER B 1 132 ? 44.048 49.829 13.051 1.00 16.89 132 SER B O 1
ATOM 3917 N N . THR B 1 133 ? 44.038 50.045 10.802 1.00 13.49 133 THR B N 1
ATOM 3918 C CA . THR B 1 133 ? 42.630 50.387 10.693 1.00 14.33 133 THR B CA 1
ATOM 3919 C C . THR B 1 133 ? 41.751 49.429 9.907 1.00 14.88 133 THR B C 1
ATOM 3920 O O . THR B 1 133 ? 42.228 48.692 9.043 1.00 15.87 133 THR B O 1
ATOM 3924 N N . ASP B 1 134 ? 40.455 49.469 10.199 1.00 15.52 134 ASP B N 1
ATOM 3925 C CA . ASP B 1 134 ? 39.490 48.625 9.510 1.00 15.03 134 ASP B CA 1
ATOM 3926 C C . ASP B 1 134 ? 39.297 49.092 8.072 1.00 14.68 134 ASP B C 1
ATOM 3927 O O . ASP B 1 134 ? 38.797 48.350 7.234 1.00 15.04 134 ASP B O 1
ATOM 3932 N N . GLU B 1 135 ? 39.729 50.313 7.777 1.00 13.33 135 GLU B N 1
ATOM 3933 C CA . GLU B 1 135 ? 39.559 50.859 6.435 1.00 13.05 135 GLU B CA 1
ATOM 3934 C C . GLU B 1 135 ? 40.321 50.109 5.340 1.00 12.33 135 GLU B C 1
ATOM 3935 O O . GLU B 1 135 ? 40.000 50.240 4.157 1.00 13.11 135 GLU B O 1
ATOM 3941 N N . VAL B 1 136 ? 41.313 49.309 5.726 1.00 13.81 136 VAL B N 1
ATOM 3942 C CA . VAL B 1 136 ? 42.078 48.539 4.744 1.00 13.57 136 VAL B CA 1
ATOM 3943 C C . VAL B 1 136 ? 41.185 47.522 4.029 1.00 13.72 136 VAL B C 1
ATOM 3944 O O . VAL B 1 136 ? 41.481 47.108 2.904 1.00 13.08 136 VAL B O 1
ATOM 3948 N N . TYR B 1 137 ? 40.086 47.138 4.675 1.00 14.16 137 TYR B N 1
ATOM 3949 C CA . TYR B 1 137 ? 39.153 46.157 4.117 1.00 14.76 137 TYR B CA 1
ATOM 3950 C C . TYR B 1 137 ? 38.200 46.727 3.070 1.00 14.84 137 TYR B C 1
ATOM 3951 O O . TYR B 1 137 ? 37.460 45.984 2.421 1.00 15.47 137 TYR B O 1
ATOM 3960 N N . GLY B 1 138 ? 38.205 48.045 2.906 1.00 15.07 138 GLY B N 1
ATOM 3961 C CA . GLY B 1 138 ? 37.314 48.644 1.932 1.00 15.39 138 GLY B CA 1
ATOM 3962 C C . GLY B 1 138 ? 35.943 48.947 2.506 1.00 17.18 138 GLY B C 1
ATOM 3963 O O . GLY B 1 138 ? 35.804 49.187 3.706 1.00 19.04 138 GLY B O 1
ATOM 3964 N N . ASP B 1 139 ? 34.929 48.921 1.648 1.00 16.19 139 ASP B N 1
ATOM 3965 C CA . ASP B 1 139 ? 33.556 49.225 2.043 1.00 17.01 139 ASP B CA 1
ATOM 3966 C C . ASP B 1 139 ? 32.700 47.964 2.179 1.00 18.28 139 ASP B C 1
ATOM 3967 O O . ASP B 1 139 ? 33.000 46.930 1.581 1.00 18.03 139 ASP B O 1
ATOM 3972 N N . LEU B 1 140 ? 31.633 48.055 2.967 1.00 18.20 140 LEU B N 1
ATOM 3973 C CA . LEU B 1 140 ? 30.720 46.926 3.167 1.00 18.47 140 LEU B CA 1
ATOM 3974 C C . LEU B 1 140 ? 29.337 47.271 2.636 1.00 19.68 140 LEU B C 1
ATOM 3975 O O . LEU B 1 140 ? 28.973 48.443 2.555 1.00 18.96 140 LEU B O 1
ATOM 3980 N N . PRO B 1 141 ? 28.544 46.251 2.262 1.00 20.67 141 PRO B N 1
ATOM 3981 C CA . PRO B 1 141 ? 27.195 46.513 1.755 1.00 21.23 141 PRO B CA 1
ATOM 3982 C C . PRO B 1 141 ? 26.435 47.340 2.795 1.00 21.71 141 PRO B C 1
ATOM 3983 O O . PRO B 1 141 ? 26.554 47.093 3.993 1.00 21.27 141 PRO B O 1
ATOM 3987 N N . HIS B 1 142 ? 25.661 48.314 2.330 1.00 22.05 142 HIS B N 1
ATOM 3988 C CA . HIS B 1 142 ? 24.901 49.196 3.210 1.00 23.98 142 HIS B CA 1
ATOM 3989 C C . HIS B 1 142 ? 23.464 48.694 3.374 1.00 25.25 142 HIS B C 1
ATOM 3990 O O . HIS B 1 142 ? 22.906 48.099 2.457 1.00 23.99 142 HIS B O 1
ATOM 3997 N N . PRO B 1 143 ? 22.853 48.922 4.551 1.00 27.57 143 PRO B N 1
ATOM 3998 C CA . PRO B 1 143 ? 21.476 48.484 4.812 1.00 29.81 143 PRO B CA 1
ATOM 3999 C C . PRO B 1 143 ? 20.483 48.818 3.697 1.00 31.71 143 PRO B C 1
ATOM 4000 O O . PRO B 1 143 ? 19.574 48.033 3.419 1.00 31.86 143 PRO B O 1
ATOM 4004 N N . ASP B 1 144 ? 20.647 49.974 3.060 1.00 33.29 144 ASP B N 1
ATOM 4005 C CA . ASP B 1 144 ? 19.732 50.368 1.991 1.00 37.05 144 ASP B CA 1
ATOM 4006 C C . ASP B 1 144 ? 20.049 49.731 0.640 1.00 39.43 144 ASP B C 1
ATOM 4007 O O . ASP B 1 144 ? 19.476 50.114 -0.380 1.00 39.12 144 ASP B O 1
ATOM 4012 N N . GLU B 1 145 ? 20.957 48.760 0.628 1.00 42.80 145 GLU B N 1
ATOM 4013 C CA . GLU B 1 145 ? 21.326 48.093 -0.616 1.00 47.07 145 GLU B CA 1
ATOM 4014 C C . GLU B 1 145 ? 20.912 46.629 -0.612 1.00 49.84 145 GLU B C 1
ATOM 4015 O O . GLU B 1 145 ? 20.963 45.962 -1.644 1.00 50.64 145 GLU B O 1
ATOM 4021 N N . VAL B 1 146 ? 20.505 46.129 0.549 1.00 53.00 146 VAL B N 1
ATOM 4022 C CA . VAL B 1 146 ? 20.109 44.732 0.665 1.00 56.54 146 VAL B CA 1
ATOM 4023 C C . VAL B 1 146 ? 18.714 44.556 1.248 1.00 58.87 146 VAL B C 1
ATOM 4024 O O . VAL B 1 146 ? 18.121 45.500 1.772 1.00 59.10 146 VAL B O 1
ATOM 4028 N N . GLU B 1 147 ? 18.200 43.333 1.149 1.00 61.72 147 GLU B N 1
ATOM 4029 C CA . GLU B 1 147 ? 16.880 43.000 1.670 1.00 64.17 147 GLU B CA 1
ATOM 4030 C C . GLU B 1 147 ? 16.850 43.280 3.167 1.00 64.61 147 GLU B C 1
ATOM 4031 O O . GLU B 1 147 ? 17.797 42.964 3.886 1.00 64.47 147 GLU B O 1
ATOM 4037 N N . ASN B 1 148 ? 15.756 43.873 3.630 1.00 65.45 148 ASN B N 1
ATOM 4038 C CA . ASN B 1 148 ? 15.594 44.207 5.040 1.00 66.39 148 ASN B CA 1
ATOM 4039 C C . ASN B 1 148 ? 15.601 42.979 5.946 1.00 66.10 148 ASN B C 1
ATOM 4040 O O . ASN B 1 148 ? 15.350 43.086 7.147 1.00 66.78 148 ASN B O 1
ATOM 4045 N N . SER B 1 149 ? 15.899 41.817 5.372 1.00 65.24 149 SER B N 1
ATOM 4046 C CA . SER B 1 149 ? 15.927 40.573 6.134 1.00 64.20 149 SER B CA 1
ATOM 4047 C C . SER B 1 149 ? 17.319 39.949 6.198 1.00 62.91 149 SER B C 1
ATOM 4048 O O . SER B 1 149 ? 17.701 39.372 7.217 1.00 63.16 149 SER B O 1
ATOM 4051 N N . VAL B 1 150 ? 18.073 40.064 5.109 1.00 60.63 150 VAL B N 1
ATOM 4052 C CA . VAL B 1 150 ? 19.417 39.500 5.044 1.00 57.77 150 VAL B CA 1
ATOM 4053 C C . VAL B 1 150 ? 20.354 40.097 6.091 1.00 55.04 150 VAL B C 1
ATOM 4054 O O . VAL B 1 150 ? 20.259 41.278 6.427 1.00 54.98 150 VAL B O 1
ATOM 4058 N N . THR B 1 151 ? 21.255 39.267 6.607 1.00 51.55 151 THR B N 1
ATOM 4059 C CA . THR B 1 151 ? 22.217 39.704 7.612 1.00 47.71 151 THR B CA 1
ATOM 4060 C C . THR B 1 151 ? 23.393 40.389 6.924 1.00 44.18 151 THR B C 1
ATOM 4061 O O . THR B 1 151 ? 23.985 39.841 5.994 1.00 43.60 151 THR B O 1
ATOM 4065 N N . LEU B 1 152 ? 23.725 41.589 7.384 1.00 40.45 152 LEU B N 1
ATOM 4066 C CA . LEU B 1 152 ? 24.824 42.352 6.804 1.00 35.68 152 LEU B CA 1
ATOM 4067 C C . LEU B 1 152 ? 26.185 41.785 7.182 1.00 31.49 152 LEU B C 1
ATOM 4068 O O . LEU B 1 152 ? 26.420 41.415 8.329 1.00 30.44 152 LEU B O 1
ATOM 4073 N N . PRO B 1 153 ? 27.106 41.714 6.214 1.00 29.03 153 PRO B N 1
ATOM 4074 C CA . PRO B 1 153 ? 28.437 41.183 6.514 1.00 27.01 153 PRO B CA 1
ATOM 4075 C C . PRO B 1 153 ? 29.246 42.144 7.383 1.00 25.50 153 PRO B C 1
ATOM 4076 O O . PRO B 1 153 ? 28.928 43.331 7.481 1.00 24.58 153 PRO B O 1
ATOM 4080 N N . LEU B 1 154 ? 30.282 41.612 8.021 1.00 23.07 154 LEU B N 1
ATOM 4081 C CA . LEU B 1 154 ? 31.166 42.390 8.877 1.00 22.76 154 LEU B CA 1
ATOM 4082 C C . LEU B 1 154 ? 32.597 42.128 8.423 1.00 22.03 154 LEU B C 1
ATOM 4083 O O . LEU B 1 154 ? 32.848 41.183 7.675 1.00 22.75 154 LEU B O 1
ATOM 4088 N N . PHE B 1 155 ? 33.529 42.959 8.883 1.00 20.99 155 PHE B N 1
ATOM 4089 C CA . PHE B 1 155 ? 34.944 42.791 8.553 1.00 20.66 155 PHE B CA 1
ATOM 4090 C C . PHE B 1 155 ? 35.530 41.733 9.485 1.00 21.06 155 PHE B C 1
ATOM 4091 O O . PHE B 1 155 ? 35.417 41.861 10.704 1.00 21.03 155 PHE B O 1
ATOM 4099 N N . THR B 1 156 ? 36.155 40.698 8.928 1.00 21.13 156 THR B N 1
ATOM 4100 C CA . THR B 1 156 ? 36.799 39.680 9.754 1.00 21.32 156 THR B CA 1
ATOM 4101 C C . THR B 1 156 ? 38.276 39.711 9.376 1.00 21.21 156 THR B C 1
ATOM 4102 O O . THR B 1 156 ? 38.651 40.366 8.402 1.00 22.03 156 THR B O 1
ATOM 4106 N N . GLU B 1 157 ? 39.112 39.012 10.135 1.00 20.92 157 GLU B N 1
ATOM 4107 C CA . GLU B 1 157 ? 40.544 38.993 9.860 1.00 20.20 157 GLU B CA 1
ATOM 4108 C C . GLU B 1 157 ? 40.913 38.381 8.506 1.00 19.58 157 GLU B C 1
ATOM 4109 O O . GLU B 1 157 ? 42.051 38.515 8.054 1.00 18.62 157 GLU B O 1
ATOM 4115 N N . THR B 1 158 ? 39.963 37.715 7.855 1.00 20.09 158 THR B N 1
ATOM 4116 C CA . THR B 1 158 ? 40.238 37.108 6.556 1.00 20.57 158 THR B CA 1
ATOM 4117 C C . THR B 1 158 ? 39.599 37.875 5.402 1.00 20.50 158 THR B C 1
ATOM 4118 O O . THR B 1 158 ? 39.677 37.455 4.246 1.00 21.30 158 THR B O 1
ATOM 4122 N N . THR B 1 159 ? 38.967 39.003 5.713 1.00 19.29 159 THR B N 1
ATOM 4123 C CA . THR B 1 159 ? 38.340 39.824 4.683 1.00 17.97 159 THR B CA 1
ATOM 4124 C C . THR B 1 159 ? 39.442 40.377 3.775 1.00 15.95 159 THR B C 1
ATOM 4125 O O . THR B 1 159 ? 40.495 40.797 4.251 1.00 17.58 159 THR B O 1
ATOM 4129 N N . ALA B 1 160 ? 39.197 40.373 2.470 1.00 15.90 160 ALA B N 1
ATOM 4130 C CA . ALA B 1 160 ? 40.185 40.856 1.510 1.00 16.51 160 ALA B CA 1
ATOM 4131 C C . ALA B 1 160 ? 40.395 42.364 1.584 1.00 16.02 160 ALA B C 1
ATOM 4132 O O . ALA B 1 160 ? 39.443 43.125 1.751 1.00 14.83 160 ALA B O 1
ATOM 4134 N N . TYR B 1 161 ? 41.647 42.787 1.459 1.00 15.50 161 TYR B N 1
ATOM 4135 C CA . TYR B 1 161 ? 41.970 44.210 1.480 1.00 14.38 161 TYR B CA 1
ATOM 4136 C C . TYR B 1 161 ? 41.418 44.850 0.210 1.00 15.06 161 TYR B C 1
ATOM 4137 O O . TYR B 1 161 ? 41.497 44.269 -0.876 1.00 13.80 161 TYR B O 1
ATOM 4146 N N . ALA B 1 162 ? 40.861 46.049 0.348 1.00 13.55 162 ALA B N 1
ATOM 4147 C CA . ALA B 1 162 ? 40.308 46.776 -0.789 1.00 12.49 162 ALA B CA 1
ATOM 4148 C C . ALA B 1 162 ? 40.184 48.246 -0.392 1.00 12.61 162 ALA B C 1
ATOM 4149 O O . ALA B 1 162 ? 39.095 48.818 -0.438 1.00 12.56 162 ALA B O 1
ATOM 4151 N N . PRO B 1 163 ? 41.308 48.878 -0.014 1.00 12.26 163 PRO B N 1
ATOM 4152 C CA . PRO B 1 163 ? 41.317 50.290 0.400 1.00 12.07 163 PRO B CA 1
ATOM 4153 C C . PRO B 1 163 ? 40.772 51.261 -0.644 1.00 12.64 163 PRO B C 1
ATOM 4154 O O . PRO B 1 163 ? 41.113 51.174 -1.823 1.00 12.87 163 PRO B O 1
ATOM 4158 N N . SER B 1 164 ? 39.937 52.195 -0.194 1.00 11.63 164 SER B N 1
ATOM 4159 C CA . SER B 1 164 ? 39.311 53.177 -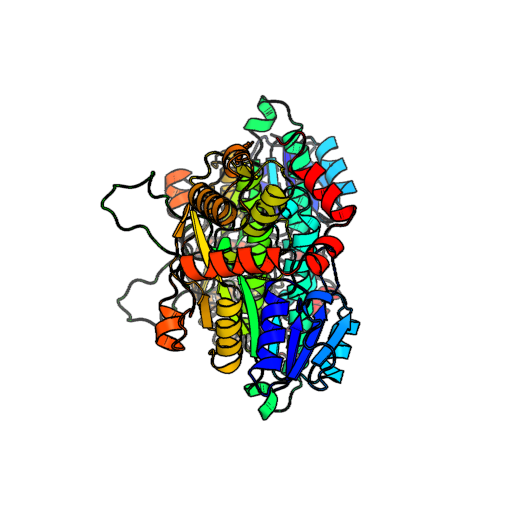1.081 1.00 11.42 164 SER B CA 1
ATOM 4160 C C . SER B 1 164 ? 40.003 54.529 -1.202 1.00 12.35 164 SER B C 1
ATOM 4161 O O . SER B 1 164 ? 39.867 55.206 -2.226 1.00 12.88 164 SER B O 1
ATOM 4164 N N . SER B 1 165 ? 40.722 54.936 -0.161 1.00 10.64 165 SER B N 1
ATOM 4165 C CA . SER B 1 165 ? 41.366 56.250 -0.160 1.00 11.57 165 SER B CA 1
ATOM 4166 C C . SER B 1 165 ? 42.881 56.198 -0.076 1.00 11.34 165 SER B C 1
ATOM 4167 O O . SER B 1 165 ? 43.454 55.154 0.214 1.00 12.44 165 SER B O 1
ATOM 4170 N N . PRO B 1 166 ? 43.551 57.337 -0.338 1.00 10.74 166 PRO B N 1
ATOM 4171 C CA . PRO B 1 166 ? 45.014 57.325 -0.249 1.00 11.34 166 PRO B CA 1
ATOM 4172 C C . PRO B 1 166 ? 45.405 56.928 1.180 1.00 10.91 166 PRO B C 1
ATOM 4173 O O . PRO B 1 166 ? 46.381 56.207 1.394 1.00 12.53 166 PRO B O 1
ATOM 4177 N N . TYR B 1 167 ? 44.641 57.401 2.164 1.00 9.71 167 TYR B N 1
ATOM 4178 C CA . TYR B 1 167 ? 44.921 57.038 3.554 1.00 10.77 167 TYR B CA 1
ATOM 4179 C C . TYR B 1 167 ? 44.810 55.527 3.770 1.00 12.32 167 TYR B C 1
ATOM 4180 O O . TYR B 1 167 ? 45.755 54.882 4.237 1.00 12.38 167 TYR B O 1
ATOM 4189 N N . SER B 1 168 ? 43.656 54.953 3.441 1.00 11.49 168 SER B N 1
ATOM 4190 C CA . SER B 1 168 ? 43.485 53.524 3.679 1.00 12.74 168 SER B CA 1
ATOM 4191 C C . SER B 1 168 ? 44.421 52.674 2.824 1.00 12.09 168 SER B C 1
ATOM 4192 O O . SER B 1 168 ? 44.837 51.595 3.251 1.00 11.92 168 SER B O 1
ATOM 4195 N N . ALA B 1 169 ? 44.775 53.161 1.637 1.00 10.89 169 ALA B N 1
ATOM 4196 C CA . ALA B 1 169 ? 45.699 52.411 0.782 1.00 12.33 169 ALA B CA 1
ATOM 4197 C C . ALA B 1 169 ? 47.074 52.445 1.435 1.00 12.32 169 ALA B C 1
ATOM 4198 O O . ALA B 1 169 ? 47.823 51.464 1.388 1.00 12.25 169 ALA B O 1
ATOM 4200 N N . SER B 1 170 ? 47.403 53.580 2.050 1.00 11.18 170 SER B N 1
ATOM 4201 C CA . SER B 1 170 ? 48.686 53.743 2.731 1.00 14.04 170 SER B CA 1
ATOM 4202 C C . SER B 1 170 ? 48.792 52.787 3.907 1.00 13.46 170 SER B C 1
ATOM 4203 O O . SER B 1 170 ? 49.844 52.181 4.134 1.00 13.35 170 SER B O 1
ATOM 4206 N N . LYS B 1 171 ? 47.701 52.651 4.657 1.00 11.97 171 LYS B N 1
ATOM 4207 C CA . LYS B 1 171 ? 47.694 51.750 5.802 1.00 12.16 171 LYS B CA 1
ATOM 4208 C C . LYS B 1 171 ? 47.699 50.291 5.358 1.00 14.10 171 LYS B C 1
ATOM 4209 O O . LYS B 1 171 ? 48.378 49.462 5.966 1.00 14.28 171 LYS B O 1
ATOM 4215 N N . ALA B 1 172 ? 46.945 49.973 4.309 1.00 12.40 172 ALA B N 1
ATOM 4216 C CA . ALA B 1 172 ? 46.916 48.599 3.808 1.00 12.37 172 ALA B CA 1
ATOM 4217 C C . ALA B 1 172 ? 48.330 48.211 3.383 1.00 13.37 172 ALA B C 1
ATOM 4218 O O . ALA B 1 172 ? 48.783 47.087 3.633 1.00 11.91 172 ALA B O 1
ATOM 4220 N N . SER B 1 173 ? 49.025 49.146 2.742 1.00 11.81 173 SER B N 1
ATOM 4221 C CA . SER B 1 173 ? 50.387 48.904 2.295 1.00 12.96 173 SER B CA 1
ATOM 4222 C C . SER B 1 173 ? 51.301 48.650 3.490 1.00 13.86 173 SER B C 1
ATOM 4223 O O . SER B 1 173 ? 52.115 47.724 3.471 1.00 12.69 173 SER B O 1
ATOM 4226 N N . SER B 1 174 ? 51.168 49.466 4.535 1.00 12.16 174 SER B N 1
ATOM 4227 C CA . SER B 1 174 ? 52.009 49.284 5.716 1.00 13.68 174 SER B CA 1
ATOM 4228 C C . SER B 1 174 ? 51.756 47.905 6.333 1.00 13.30 174 SER B C 1
ATOM 4229 O O . SER B 1 174 ? 52.696 47.253 6.796 1.00 14.15 174 SER B O 1
ATOM 4232 N N . ASP B 1 175 ? 50.500 47.457 6.326 1.00 14.07 175 ASP B N 1
ATOM 4233 C CA . ASP B 1 175 ? 50.148 46.135 6.865 1.00 13.68 175 ASP B CA 1
ATOM 4234 C C . ASP B 1 175 ? 50.896 45.044 6.088 1.00 14.91 175 ASP B C 1
ATOM 4235 O O . ASP B 1 175 ? 51.445 44.112 6.678 1.00 14.25 175 ASP B O 1
ATOM 4240 N N . HIS B 1 176 ? 50.902 45.155 4.762 1.00 13.32 176 HIS B N 1
ATOM 4241 C CA . HIS B 1 176 ? 51.579 44.157 3.927 1.00 13.09 176 HIS B CA 1
ATOM 4242 C C . HIS B 1 176 ? 53.070 44.104 4.213 1.00 13.70 176 HIS B C 1
ATOM 4243 O O . HIS B 1 176 ? 53.664 43.024 4.243 1.00 14.11 176 HIS B O 1
ATOM 4250 N N . LEU B 1 177 ? 53.683 45.268 4.405 1.00 12.82 177 LEU B N 1
ATOM 4251 C CA . LEU B 1 177 ? 55.109 45.319 4.695 1.00 13.11 177 LEU B CA 1
ATOM 4252 C C . LEU B 1 177 ? 55.397 44.589 6.003 1.00 15.05 177 LEU B C 1
ATOM 4253 O O . LEU B 1 177 ? 56.352 43.816 6.097 1.00 14.77 177 LEU B O 1
ATOM 4258 N N . VAL B 1 178 ? 54.565 44.831 7.010 1.00 14.82 178 VAL B N 1
ATOM 4259 C CA . VAL B 1 178 ? 54.742 44.183 8.305 1.00 15.19 178 VAL B CA 1
ATOM 4260 C C . VAL B 1 178 ? 54.656 42.658 8.181 1.00 16.96 178 VAL B C 1
ATOM 4261 O O . VAL B 1 178 ? 55.506 41.944 8.715 1.00 16.86 178 VAL B O 1
ATOM 4265 N N . ARG B 1 179 ? 53.645 42.161 7.472 1.00 16.07 179 ARG B N 1
ATOM 4266 C CA . ARG B 1 179 ? 53.489 40.714 7.306 1.00 16.82 179 ARG B CA 1
ATOM 4267 C C . ARG B 1 179 ? 54.573 40.102 6.425 1.00 16.86 179 ARG B C 1
ATOM 4268 O O . ARG B 1 179 ? 54.966 38.949 6.628 1.00 16.88 179 ARG B O 1
ATOM 4276 N N . ALA B 1 180 ? 55.057 40.864 5.448 1.00 15.95 180 ALA B N 1
ATOM 4277 C CA . ALA B 1 180 ? 56.113 40.373 4.562 1.00 16.35 180 ALA B CA 1
ATOM 4278 C C . ALA B 1 180 ? 57.440 40.293 5.314 1.00 17.06 180 ALA B C 1
ATOM 4279 O O . ALA B 1 180 ? 58.261 39.411 5.050 1.00 15.57 180 ALA B O 1
ATOM 4281 N N . TRP B 1 181 ? 57.655 41.214 6.252 1.00 15.04 181 TRP B N 1
ATOM 4282 C CA . TRP B 1 181 ? 58.893 41.205 7.021 1.00 15.70 181 TRP B CA 1
ATOM 4283 C C . TRP B 1 181 ? 58.897 39.983 7.933 1.00 17.25 181 TRP B C 1
ATOM 4284 O O . TRP B 1 181 ? 59.948 39.399 8.205 1.00 18.06 181 TRP B O 1
ATOM 4295 N N . ARG B 1 182 ? 57.709 39.595 8.382 1.00 17.78 182 ARG B N 1
ATOM 4296 C CA . ARG B 1 182 ? 57.537 38.422 9.234 1.00 19.39 182 ARG B CA 1
ATOM 4297 C C . ARG B 1 182 ? 57.821 37.150 8.421 1.00 19.74 182 ARG B C 1
ATOM 4298 O O . ARG B 1 182 ? 58.604 36.292 8.834 1.00 19.07 182 ARG B O 1
ATOM 4306 N N . ARG B 1 183 ? 57.191 37.038 7.258 1.00 17.90 183 ARG B N 1
ATOM 4307 C CA . ARG B 1 183 ? 57.372 35.860 6.414 1.00 17.72 183 ARG B CA 1
ATOM 4308 C C . ARG B 1 183 ? 58.792 35.726 5.861 1.00 17.99 183 ARG B C 1
ATOM 4309 O O . ARG B 1 183 ? 59.338 34.625 5.796 1.00 18.06 183 ARG B O 1
ATOM 4317 N N . THR B 1 184 ? 59.397 36.844 5.476 1.00 16.16 184 THR B N 1
ATOM 4318 C CA . THR B 1 184 ? 60.734 36.818 4.902 1.00 17.43 184 THR B CA 1
ATOM 4319 C C . THR B 1 184 ? 61.890 36.776 5.899 1.00 19.04 184 THR B C 1
ATOM 4320 O O . THR B 1 184 ? 62.837 36.007 5.718 1.00 17.91 184 THR B O 1
ATOM 4324 N N . TYR B 1 185 ? 61.808 37.581 6.954 1.00 17.69 185 TYR B N 1
ATOM 4325 C CA . TYR B 1 185 ? 62.886 37.648 7.935 1.00 18.62 185 TYR B CA 1
ATOM 4326 C C . TYR B 1 185 ? 62.611 36.981 9.278 1.00 19.86 185 TYR B C 1
ATOM 4327 O O . TYR B 1 185 ? 63.532 36.793 10.074 1.00 21.78 185 TYR B O 1
ATOM 4336 N N . GLY B 1 186 ? 61.355 36.638 9.540 1.00 20.18 186 GLY B N 1
ATOM 4337 C CA . GLY B 1 186 ? 61.021 35.996 10.799 1.00 22.21 186 GLY B CA 1
ATOM 4338 C C . GLY B 1 186 ? 60.645 36.967 11.907 1.00 23.42 186 GLY B C 1
ATOM 4339 O O . GLY B 1 186 ? 60.298 36.541 13.012 1.00 22.92 186 GLY B O 1
ATOM 4340 N N . LEU B 1 187 ? 60.709 38.266 11.623 1.00 23.31 187 LEU B N 1
ATOM 4341 C CA . LEU B 1 187 ? 60.362 39.282 12.622 1.00 22.12 187 LEU B CA 1
ATOM 4342 C C . LEU B 1 187 ? 59.009 38.951 13.254 1.00 21.49 187 LEU B C 1
ATOM 4343 O O . LEU B 1 187 ? 58.016 38.771 12.553 1.00 23.00 187 LEU B O 1
ATOM 4348 N N . PRO B 1 188 ? 58.954 38.857 14.593 1.00 21.56 188 PRO B N 1
ATOM 4349 C CA . PRO B 1 188 ? 57.699 38.541 15.282 1.00 21.10 188 PRO B CA 1
ATOM 4350 C C . PRO B 1 188 ? 56.753 39.738 15.344 1.00 22.58 188 PRO B C 1
ATOM 4351 O O . PRO B 1 188 ? 56.752 40.503 16.309 1.00 20.80 188 PRO B O 1
ATOM 4355 N N . THR B 1 189 ? 55.945 39.878 14.300 1.00 21.74 189 THR B N 1
ATOM 4356 C CA . THR B 1 189 ? 55.003 40.982 14.191 1.00 21.83 189 THR B CA 1
ATOM 4357 C C . THR B 1 189 ? 53.572 40.577 14.509 1.00 22.20 189 THR B C 1
ATOM 4358 O O . THR B 1 189 ? 53.213 39.398 14.465 1.00 23.96 189 THR B O 1
ATOM 4362 N N . ILE B 1 190 ? 52.759 41.577 14.837 1.00 19.94 190 ILE B N 1
ATOM 4363 C CA . ILE B 1 190 ? 51.348 41.383 15.142 1.00 18.16 190 ILE B CA 1
ATOM 4364 C C . ILE B 1 190 ? 50.654 42.592 14.524 1.00 16.92 190 ILE B C 1
ATOM 4365 O O . ILE B 1 190 ? 51.180 43.697 14.588 1.00 17.64 190 ILE B O 1
ATOM 4370 N N . VAL B 1 191 ? 49.496 42.375 13.918 1.00 16.57 191 VAL B N 1
ATOM 4371 C CA . VAL B 1 191 ? 48.746 43.468 13.298 1.00 17.27 191 VAL B CA 1
ATOM 4372 C C . VAL B 1 191 ? 47.334 43.554 13.868 1.00 16.77 191 VAL B C 1
ATOM 4373 O O . VAL B 1 191 ? 46.643 42.543 13.991 1.00 15.90 191 VAL B O 1
ATOM 4377 N N . THR B 1 192 ? 46.904 44.761 14.223 1.00 16.45 192 THR B N 1
ATOM 4378 C CA . THR B 1 192 ? 45.549 44.943 14.714 1.00 16.04 192 THR B CA 1
ATOM 4379 C C . THR B 1 192 ? 44.861 45.949 13.801 1.00 16.68 192 THR B C 1
ATOM 4380 O O . THR B 1 192 ? 45.496 46.884 13.309 1.00 16.85 192 THR B O 1
ATOM 4384 N N . ASN B 1 193 ? 43.575 45.729 13.557 1.00 16.14 193 ASN B N 1
ATOM 4385 C CA . ASN B 1 193 ? 42.775 46.613 12.720 1.00 17.46 193 ASN B CA 1
ATOM 4386 C C . ASN B 1 193 ? 41.515 46.939 13.506 1.00 18.97 193 ASN B C 1
ATOM 4387 O O . ASN B 1 193 ? 40.674 46.070 13.747 1.00 18.94 193 ASN B O 1
ATOM 4392 N N . CYS B 1 194 ? 41.378 48.197 13.903 1.00 20.76 194 CYS B N 1
ATOM 4393 C CA . CYS B 1 194 ? 40.219 48.585 14.690 1.00 22.58 194 CYS B CA 1
ATOM 4394 C C . CYS B 1 194 ? 39.276 49.536 13.977 1.00 20.71 194 CYS B C 1
ATOM 4395 O O . CYS B 1 194 ? 39.634 50.177 12.981 1.00 17.19 194 CYS B O 1
ATOM 4398 N N . SER B 1 195 ? 38.065 49.619 14.512 1.00 18.06 195 SER B N 1
ATOM 4399 C CA . SER B 1 195 ? 37.030 50.492 13.977 1.00 17.57 195 SER B CA 1
ATOM 4400 C C . SER B 1 195 ? 37.361 51.921 14.386 1.00 16.98 195 SER B C 1
ATOM 4401 O O . SER B 1 195 ? 38.384 52.170 15.031 1.00 16.21 195 SER B O 1
ATOM 4404 N N . ASN B 1 196 ? 36.488 52.852 14.017 1.00 16.51 196 ASN B N 1
ATOM 4405 C CA . ASN B 1 196 ? 36.675 54.260 14.353 1.00 16.80 196 ASN B CA 1
ATOM 4406 C C . ASN B 1 196 ? 36.769 54.441 15.860 1.00 16.86 196 ASN B C 1
ATOM 4407 O O . ASN B 1 196 ? 36.017 53.818 16.607 1.00 19.85 196 ASN B O 1
ATOM 4412 N N . ASN B 1 197 ? 37.695 55.289 16.298 1.00 15.77 197 ASN B N 1
ATOM 4413 C CA . ASN B 1 197 ? 37.852 55.591 17.716 1.00 16.30 197 ASN B CA 1
ATOM 4414 C C . ASN B 1 197 ? 37.261 56.982 17.961 1.00 17.23 197 ASN B C 1
ATOM 4415 O O . ASN B 1 197 ? 37.140 57.785 17.035 1.00 15.70 197 ASN B O 1
ATOM 4420 N N . TYR B 1 198 ? 36.893 57.257 19.207 1.00 16.79 198 TYR B N 1
ATOM 4421 C CA . TYR B 1 198 ? 36.378 58.576 19.588 1.00 16.77 198 TYR B CA 1
ATOM 4422 C C . TYR B 1 198 ? 36.613 58.694 21.088 1.00 17.85 198 TYR B C 1
ATOM 4423 O O . TYR B 1 198 ? 36.798 57.680 21.773 1.00 17.82 198 TYR B O 1
ATOM 4432 N N . GLY B 1 199 ? 36.629 59.924 21.591 1.00 18.33 199 GLY B N 1
ATOM 4433 C CA . GLY B 1 199 ? 36.849 60.129 23.013 1.00 17.66 199 GLY B CA 1
ATOM 4434 C C . GLY B 1 199 ? 37.785 61.283 23.305 1.00 17.13 199 GLY B C 1
ATOM 4435 O O . GLY B 1 199 ? 38.037 62.121 22.434 1.00 16.07 199 GLY B O 1
ATOM 4436 N N . PRO B 1 200 ? 38.324 61.360 24.533 1.00 17.15 200 PRO B N 1
ATOM 4437 C CA . PRO B 1 200 ? 39.241 62.427 24.939 1.00 17.51 200 PRO B CA 1
ATOM 4438 C C . PRO B 1 200 ? 40.499 62.553 24.083 1.00 16.95 200 PRO B C 1
ATOM 4439 O O . PRO B 1 200 ? 41.024 61.555 23.576 1.00 17.41 200 PRO B O 1
ATOM 4443 N N . TYR B 1 201 ? 40.968 63.791 23.943 1.00 15.71 201 TYR B N 1
ATOM 4444 C CA . TYR B 1 201 ? 42.174 64.129 23.190 1.00 16.57 201 TYR B CA 1
ATOM 4445 C C . TYR B 1 201 ? 42.122 63.799 21.704 1.00 16.70 201 TYR B C 1
ATOM 4446 O O . TYR B 1 201 ? 43.152 63.535 21.090 1.00 16.98 201 TYR B O 1
ATOM 4455 N N . HIS B 1 202 ? 40.924 63.830 21.131 1.00 16.17 202 HIS B N 1
ATOM 4456 C CA . HIS B 1 202 ? 40.732 63.547 19.710 1.00 15.88 202 HIS B CA 1
ATOM 4457 C C . HIS B 1 202 ? 40.952 64.868 18.966 1.00 16.31 202 HIS B C 1
ATOM 4458 O O . HIS B 1 202 ? 40.338 65.881 19.311 1.00 15.63 202 HIS B O 1
ATOM 4465 N N . PHE B 1 203 ? 41.826 64.885 17.962 1.00 15.51 203 PHE B N 1
ATOM 4466 C CA . PHE B 1 203 ? 42.060 66.133 17.240 1.00 15.57 203 PHE B CA 1
ATOM 4467 C C . PHE B 1 203 ? 40.768 66.550 16.540 1.00 14.65 203 PHE B C 1
ATOM 4468 O O . PHE B 1 203 ? 40.125 65.741 15.879 1.00 14.00 203 PHE B O 1
ATOM 4476 N N . PRO B 1 204 ? 40.392 67.834 16.659 1.00 16.52 204 PRO B N 1
ATOM 4477 C CA . PRO B 1 204 ? 39.177 68.422 16.077 1.00 17.70 204 PRO B CA 1
ATOM 4478 C C . PRO B 1 204 ? 38.980 68.415 14.564 1.00 17.93 204 PRO B C 1
ATOM 4479 O O . PRO B 1 204 ? 38.365 69.341 14.032 1.00 17.79 204 PRO B O 1
ATOM 4483 N N . GLU B 1 205 ? 39.492 67.407 13.862 1.00 15.82 205 GLU B N 1
ATOM 4484 C CA . GLU B 1 205 ? 39.287 67.339 12.416 1.00 14.04 205 GLU B CA 1
ATOM 4485 C C . GLU B 1 205 ? 38.421 66.124 12.096 1.00 13.06 205 GLU B C 1
ATOM 4486 O O . GLU B 1 205 ? 37.876 66.013 10.999 1.00 13.48 205 GLU B O 1
ATOM 4492 N N . LYS B 1 206 ? 38.298 65.211 13.057 1.00 12.97 206 LYS B N 1
ATOM 4493 C CA . LYS B 1 206 ? 37.480 64.018 12.862 1.00 13.07 206 LYS B CA 1
ATOM 4494 C C . LYS B 1 206 ? 36.030 64.362 13.215 1.00 13.17 206 LYS B C 1
ATOM 4495 O O . LYS B 1 206 ? 35.778 65.309 13.967 1.00 14.90 206 LYS B O 1
ATOM 4501 N N . LEU B 1 207 ? 35.086 63.594 12.678 1.00 13.67 207 LEU B N 1
ATOM 4502 C CA . LEU B 1 207 ? 33.659 63.865 12.873 1.00 13.77 207 LEU B CA 1
ATOM 4503 C C . LEU B 1 207 ? 33.183 64.305 14.253 1.00 14.74 207 LEU B C 1
ATOM 4504 O O . LEU B 1 207 ? 32.657 65.414 14.414 1.00 14.02 207 LEU B O 1
ATOM 4509 N N . ILE B 1 208 ? 33.355 63.445 15.248 1.00 13.80 208 ILE B N 1
ATOM 4510 C CA . ILE B 1 208 ? 32.860 63.763 16.576 1.00 15.35 208 ILE B CA 1
ATOM 4511 C C . ILE B 1 208 ? 33.436 65.016 17.242 1.00 15.31 208 ILE B C 1
ATOM 4512 O O . ILE B 1 208 ? 32.675 65.908 17.631 1.00 15.83 208 ILE B O 1
ATOM 4517 N N . PRO B 1 209 ? 34.768 65.120 17.371 1.00 15.10 209 PRO B N 1
ATOM 4518 C CA . PRO B 1 209 ? 35.293 66.334 18.010 1.00 15.77 209 PRO B CA 1
ATOM 4519 C C . PRO B 1 209 ? 35.014 67.612 17.207 1.00 16.04 209 PRO B C 1
ATOM 4520 O O . PRO B 1 209 ? 34.797 68.686 17.782 1.00 16.55 209 PRO B O 1
ATOM 4524 N N . LEU B 1 210 ? 35.012 67.501 15.881 1.00 13.82 210 LEU B N 1
ATOM 4525 C CA . LEU B 1 210 ? 34.734 68.657 15.036 1.00 14.56 210 LEU B CA 1
ATOM 4526 C C . LEU B 1 210 ? 33.305 69.137 15.284 1.00 14.51 210 LEU B C 1
ATOM 4527 O O . LEU B 1 210 ? 33.049 70.340 15.424 1.00 14.23 210 LEU B O 1
ATOM 4532 N N . VAL B 1 211 ? 32.376 68.191 15.346 1.00 14.06 211 VAL B N 1
ATOM 4533 C CA . VAL B 1 211 ? 30.971 68.528 15.569 1.00 15.31 211 VAL B CA 1
ATOM 4534 C C . VAL B 1 211 ? 30.741 69.134 16.952 1.00 16.01 211 VAL B C 1
ATOM 4535 O O . VAL B 1 211 ? 30.027 70.131 17.089 1.00 16.08 211 VAL B O 1
ATOM 4539 N N . ILE B 1 212 ? 31.348 68.541 17.975 1.00 16.52 212 ILE B N 1
ATOM 4540 C CA . ILE B 1 212 ? 31.198 69.055 19.337 1.00 16.67 212 ILE B CA 1
ATOM 4541 C C . ILE B 1 212 ? 31.694 70.497 19.428 1.00 17.70 212 ILE B C 1
ATOM 4542 O O . ILE B 1 212 ? 30.992 71.378 19.934 1.00 16.95 212 ILE B O 1
ATOM 4547 N N . LEU B 1 213 ? 32.902 70.740 18.932 1.00 17.56 213 LEU B N 1
ATOM 4548 C CA . LEU B 1 213 ? 33.483 72.073 18.993 1.00 17.94 213 LEU B CA 1
ATOM 4549 C C . LEU B 1 213 ? 32.778 73.091 18.097 1.00 17.52 213 LEU B C 1
ATOM 4550 O O . LEU B 1 213 ? 32.544 74.229 18.514 1.00 16.75 213 LEU B O 1
ATOM 4555 N N . ASN B 1 214 ? 32.433 72.700 16.874 1.00 14.93 214 ASN B N 1
ATOM 4556 C CA . ASN B 1 214 ? 31.735 73.628 15.990 1.00 15.18 214 ASN B CA 1
ATOM 4557 C C . ASN B 1 214 ? 30.390 74.007 16.600 1.00 14.20 214 ASN B C 1
ATOM 4558 O O . ASN B 1 214 ? 29.962 75.154 16.507 1.00 15.55 214 ASN B O 1
ATOM 4563 N N . ALA B 1 215 ? 29.730 73.047 17.237 1.00 13.79 215 ALA B N 1
ATOM 4564 C CA . ALA B 1 215 ? 28.432 73.320 17.857 1.00 15.42 215 ALA B CA 1
ATOM 4565 C C . ALA B 1 215 ? 28.578 74.389 18.938 1.00 17.10 215 ALA B C 1
ATOM 4566 O O . ALA B 1 215 ? 27.799 75.352 18.997 1.00 14.62 215 ALA B O 1
ATOM 4568 N N . LEU B 1 216 ? 29.587 74.218 19.787 1.00 16.85 216 LEU B N 1
ATOM 4569 C CA . LEU B 1 216 ? 29.834 75.147 20.886 1.00 18.88 216 LEU B CA 1
ATOM 4570 C C . LEU B 1 216 ? 30.330 76.513 20.426 1.00 18.71 216 LEU B C 1
ATOM 4571 O O . LEU B 1 216 ? 30.229 77.491 21.166 1.00 19.06 216 LEU B O 1
ATOM 4576 N N . GLU B 1 217 ? 30.867 76.584 19.211 1.00 18.61 217 GLU B N 1
ATOM 4577 C CA . GLU B 1 217 ? 31.360 77.847 18.674 1.00 20.01 217 GLU B CA 1
ATOM 4578 C C . GLU B 1 217 ? 30.351 78.502 17.734 1.00 19.01 217 GLU B C 1
ATOM 4579 O O . GLU B 1 217 ? 30.667 79.481 17.061 1.00 19.17 217 GLU B O 1
ATOM 4585 N N . GLY B 1 218 ? 29.141 77.948 17.684 1.00 17.57 218 GLY B N 1
ATOM 4586 C CA . GLY B 1 218 ? 28.099 78.505 16.833 1.00 17.99 218 GLY B CA 1
ATOM 4587 C C . GLY B 1 218 ? 28.339 78.334 15.346 1.00 19.06 218 GLY B C 1
ATOM 4588 O O . GLY B 1 218 ? 27.789 79.077 14.525 1.00 17.78 218 GLY B O 1
ATOM 4589 N N . LYS B 1 219 ? 29.153 77.341 14.994 1.00 16.57 219 LYS B N 1
ATOM 4590 C CA . LYS B 1 219 ? 29.486 77.068 13.601 1.00 16.60 219 LYS B CA 1
ATOM 4591 C C . LYS B 1 219 ? 28.676 75.912 13.017 1.00 14.96 219 LYS B C 1
ATOM 4592 O O . LYS B 1 219 ? 28.034 75.159 13.744 1.00 14.81 219 LYS B O 1
ATOM 4598 N N . PRO B 1 220 ? 28.699 75.761 11.685 1.00 14.99 220 PRO B N 1
ATOM 4599 C CA . PRO B 1 220 ? 27.955 74.678 11.035 1.00 15.13 220 PRO B CA 1
ATOM 4600 C C . PRO B 1 220 ? 28.500 73.302 11.410 1.00 15.25 220 PRO B C 1
ATOM 4601 O O . PRO B 1 220 ? 29.689 73.161 11.721 1.00 14.99 220 PRO B O 1
ATOM 4605 N N . LEU B 1 221 ? 27.623 72.298 11.390 1.00 11.95 221 LEU B N 1
ATOM 4606 C CA . LEU B 1 221 ? 28.003 70.911 11.665 1.00 13.31 221 LEU B CA 1
ATOM 4607 C C . LEU B 1 221 ? 27.882 70.305 10.265 1.00 13.76 221 LEU B C 1
ATOM 4608 O O . LEU B 1 221 ? 26.791 69.974 9.803 1.00 14.09 221 LEU B O 1
ATOM 4613 N N . PRO B 1 222 ? 29.017 70.166 9.563 1.00 14.20 222 PRO B N 1
ATOM 4614 C CA . PRO B 1 222 ? 29.068 69.631 8.202 1.00 14.04 222 PRO B CA 1
ATOM 4615 C C . PRO B 1 222 ? 28.855 68.141 7.995 1.00 15.18 222 PRO B C 1
ATOM 4616 O O . PRO B 1 222 ? 29.691 67.323 8.377 1.00 14.56 222 PRO B O 1
ATOM 4620 N N . ILE B 1 223 ? 27.738 67.805 7.356 1.00 12.54 223 ILE B N 1
ATOM 4621 C CA . ILE B 1 223 ? 27.397 66.419 7.065 1.00 13.54 223 ILE B CA 1
ATOM 4622 C C . ILE B 1 223 ? 27.691 66.110 5.596 1.00 12.61 223 ILE B C 1
ATOM 4623 O O . ILE B 1 223 ? 27.093 66.712 4.700 1.00 13.01 223 ILE B O 1
ATOM 4628 N N . TYR B 1 224 ? 28.611 65.181 5.347 1.00 12.07 224 TYR B N 1
ATOM 4629 C CA . TYR B 1 224 ? 28.949 64.796 3.974 1.00 12.86 224 TYR B CA 1
ATOM 4630 C C . TYR B 1 224 ? 27.786 63.989 3.396 1.00 13.03 224 TYR B C 1
ATOM 4631 O O . TYR B 1 224 ? 27.353 63.007 3.998 1.00 13.73 224 TYR B O 1
ATOM 4640 N N . GLY B 1 225 ? 27.288 64.395 2.232 1.00 13.34 225 GLY B N 1
ATOM 4641 C CA . GLY B 1 225 ? 26.184 63.669 1.625 1.00 14.46 225 GLY B CA 1
ATOM 4642 C C . GLY B 1 225 ? 24.938 63.749 2.484 1.00 16.40 225 GLY B C 1
ATOM 4643 O O . GLY B 1 225 ? 24.580 64.832 2.937 1.00 16.27 225 GLY B O 1
ATOM 4644 N N . LYS B 1 226 ? 24.279 62.614 2.710 1.00 15.60 226 LYS B N 1
ATOM 4645 C CA . LYS B 1 226 ? 23.063 62.591 3.523 1.00 17.45 226 LYS B CA 1
ATOM 4646 C C . LYS B 1 226 ? 23.303 62.179 4.967 1.00 16.76 226 LYS B C 1
ATOM 4647 O O . LYS B 1 226 ? 22.378 62.177 5.776 1.00 16.60 226 LYS B O 1
ATOM 4653 N N . GLY B 1 227 ? 24.541 61.825 5.297 1.00 14.92 227 GLY B N 1
ATOM 4654 C CA . GLY B 1 227 ? 24.841 61.419 6.656 1.00 15.07 227 GLY B CA 1
ATOM 4655 C C . GLY B 1 227 ? 24.280 60.050 6.989 1.00 16.41 227 GLY B C 1
ATOM 4656 O O . GLY B 1 227 ? 24.126 59.700 8.163 1.00 16.18 227 GLY B O 1
ATOM 4657 N N . ASP B 1 228 ? 23.968 59.268 5.960 1.00 16.29 228 ASP B N 1
ATOM 4658 C CA . ASP B 1 228 ? 23.435 57.937 6.192 1.00 18.15 228 ASP B CA 1
ATOM 4659 C C . ASP B 1 228 ? 24.546 56.896 6.219 1.00 17.91 228 ASP B C 1
ATOM 4660 O O . ASP B 1 228 ? 24.287 55.707 6.386 1.00 16.56 228 ASP B O 1
ATOM 4665 N N . GLN B 1 229 ? 25.788 57.359 6.069 1.00 16.41 229 GLN B N 1
ATOM 4666 C CA . GLN B 1 229 ? 26.944 56.474 6.098 1.00 15.55 229 GLN B CA 1
ATOM 4667 C C . GLN B 1 229 ? 27.122 55.927 7.513 1.00 15.84 229 GLN B C 1
ATOM 4668 O O . GLN B 1 229 ? 26.798 56.597 8.498 1.00 15.52 229 GLN B O 1
ATOM 4674 N N . ILE B 1 230 ? 27.651 54.711 7.607 1.00 14.05 230 ILE B N 1
ATOM 4675 C CA . ILE B 1 230 ? 27.821 54.039 8.889 1.00 14.90 230 ILE B CA 1
ATOM 4676 C C . ILE B 1 230 ? 29.260 53.803 9.341 1.00 15.68 230 ILE B C 1
ATOM 4677 O O . ILE B 1 230 ? 30.129 53.436 8.544 1.00 16.08 230 ILE B O 1
ATOM 4682 N N . ARG B 1 231 ? 29.493 54.015 10.633 1.00 14.77 231 ARG B N 1
ATOM 4683 C CA . ARG B 1 231 ? 30.797 53.811 11.251 1.00 15.63 231 ARG B CA 1
ATOM 4684 C C . ARG B 1 231 ? 30.596 53.028 12.545 1.00 16.37 231 ARG B C 1
ATOM 4685 O O . ARG B 1 231 ? 29.532 53.101 13.165 1.00 17.15 231 ARG B O 1
ATOM 4693 N N . ASP B 1 232 ? 31.623 52.278 12.932 1.00 17.17 232 ASP B N 1
ATOM 4694 C CA . ASP B 1 232 ? 31.623 51.436 14.131 1.00 18.92 232 ASP B CA 1
ATOM 4695 C C . ASP B 1 232 ? 32.451 52.164 15.191 1.00 18.14 232 ASP B C 1
ATOM 4696 O O . ASP B 1 232 ? 33.676 52.222 15.092 1.00 18.44 232 ASP B O 1
ATOM 4701 N N . TRP B 1 233 ? 31.787 52.694 16.217 1.00 17.71 233 TRP B N 1
ATOM 4702 C CA . TRP B 1 233 ? 32.475 53.482 17.237 1.00 17.68 233 TRP B CA 1
ATOM 4703 C C . TRP B 1 233 ? 32.968 52.803 18.507 1.00 19.02 233 TRP B C 1
ATOM 4704 O O . TRP B 1 233 ? 32.185 52.248 19.277 1.00 19.45 233 TRP B O 1
ATOM 4715 N N . LEU B 1 234 ? 34.277 52.889 18.724 1.00 18.88 234 LEU B N 1
ATOM 4716 C CA . LEU B 1 234 ? 34.921 52.315 19.898 1.00 19.81 234 LEU B CA 1
ATOM 4717 C C . LEU B 1 234 ? 35.575 53.426 20.721 1.00 19.84 234 LEU B C 1
ATOM 4718 O O . LEU B 1 234 ? 36.326 54.248 20.188 1.00 18.71 234 LEU B O 1
ATOM 4723 N N . TYR B 1 235 ? 35.291 53.451 22.020 1.00 20.21 235 TYR B N 1
ATOM 4724 C CA . TYR B 1 235 ? 35.873 54.461 22.901 1.00 19.76 235 TYR B CA 1
ATOM 4725 C C . TYR B 1 235 ? 37.389 54.269 22.918 1.00 19.86 235 TYR B C 1
ATOM 4726 O O . TYR B 1 235 ? 37.875 53.143 23.052 1.00 20.92 235 TYR B O 1
ATOM 4735 N N . VAL B 1 236 ? 38.134 55.364 22.796 1.00 18.91 236 VAL B N 1
ATOM 4736 C CA . VAL B 1 236 ? 39.593 55.305 22.749 1.00 19.47 236 VAL B CA 1
ATOM 4737 C C . VAL B 1 236 ? 40.265 54.582 23.915 1.00 21.56 236 VAL B C 1
ATOM 4738 O O . VAL B 1 236 ? 41.310 53.956 23.732 1.00 20.35 236 VAL B O 1
ATOM 4742 N N . GLU B 1 237 ? 39.684 54.659 25.109 1.00 21.07 237 GLU B N 1
ATOM 4743 C CA . GLU B 1 237 ? 40.291 53.981 26.247 1.00 22.37 237 GLU B CA 1
ATOM 4744 C C . GLU B 1 237 ? 40.109 52.470 26.135 1.00 22.16 237 GLU B C 1
ATOM 4745 O O . GLU B 1 237 ? 40.933 51.706 26.640 1.00 23.73 237 GLU B O 1
ATOM 4751 N N . ASP B 1 238 ? 39.039 52.035 25.474 1.00 21.53 238 ASP B N 1
ATOM 4752 C CA . ASP B 1 238 ? 38.810 50.606 25.287 1.00 22.32 238 ASP B CA 1
ATOM 4753 C C . ASP B 1 238 ? 39.823 50.069 24.275 1.00 23.01 238 ASP B C 1
ATOM 4754 O O . ASP B 1 238 ? 40.326 48.953 24.415 1.00 22.61 238 ASP B O 1
ATOM 4759 N N . HIS B 1 239 ? 40.118 50.870 23.256 1.00 22.55 239 HIS B N 1
ATOM 4760 C CA . HIS B 1 239 ? 41.088 50.471 22.242 1.00 21.68 239 HIS B CA 1
ATOM 4761 C C . HIS B 1 239 ? 42.452 50.342 22.921 1.00 22.24 239 HIS B C 1
ATOM 4762 O O . HIS B 1 239 ? 43.172 49.364 22.711 1.00 22.25 239 HIS B O 1
ATOM 4769 N N . ALA B 1 240 ? 42.794 51.327 23.749 1.00 22.09 240 ALA B N 1
ATOM 4770 C CA . ALA B 1 240 ? 44.069 51.327 24.458 1.00 22.98 240 ALA B CA 1
ATOM 4771 C C . ALA B 1 240 ? 44.244 50.062 25.293 1.00 23.65 240 ALA B C 1
ATOM 4772 O O . ALA B 1 240 ? 45.321 49.467 25.308 1.00 24.02 240 ALA B O 1
ATOM 4774 N N . ARG B 1 241 ? 43.189 49.657 25.993 1.00 24.51 241 ARG B N 1
ATOM 4775 C CA . ARG B 1 241 ? 43.258 48.456 26.816 1.00 24.74 241 ARG B CA 1
ATOM 4776 C C . ARG B 1 241 ? 43.482 47.221 25.941 1.00 25.12 241 ARG B C 1
ATOM 4777 O O . ARG B 1 241 ? 44.291 46.351 26.276 1.00 24.53 241 ARG B O 1
ATOM 4785 N N . ALA B 1 242 ? 42.776 47.157 24.816 1.00 23.88 242 ALA B N 1
ATOM 4786 C CA . ALA B 1 242 ? 42.911 46.033 23.893 1.00 22.77 242 ALA B CA 1
ATOM 4787 C C . ALA B 1 242 ? 44.324 45.961 23.324 1.00 22.62 242 ALA B C 1
ATOM 4788 O O . ALA B 1 242 ? 44.908 44.880 23.218 1.00 23.06 242 ALA B O 1
ATOM 4790 N N . LEU B 1 243 ? 44.875 47.112 22.959 1.00 21.22 243 LEU B N 1
ATOM 4791 C CA . LEU B 1 243 ? 46.212 47.157 22.387 1.00 21.17 243 LEU B CA 1
ATOM 4792 C C . LEU B 1 243 ? 47.292 46.650 23.335 1.00 23.10 243 LEU B C 1
ATOM 4793 O O . LEU B 1 243 ? 48.171 45.893 22.923 1.00 23.72 243 LEU B O 1
ATOM 4798 N N . HIS B 1 244 ? 47.237 47.056 24.601 1.00 23.94 244 HIS B N 1
ATOM 4799 C CA . HIS B 1 244 ? 48.249 46.601 25.548 1.00 26.30 244 HIS B CA 1
ATOM 4800 C C . HIS B 1 244 ? 48.104 45.104 25.785 1.00 26.99 244 HIS B C 1
ATOM 4801 O O . HIS B 1 244 ? 49.086 44.401 26.034 1.00 28.11 244 HIS B O 1
ATOM 4808 N N . MET B 1 245 ? 46.870 44.622 25.698 1.00 27.55 245 MET B N 1
ATOM 4809 C CA . MET B 1 245 ? 46.588 43.208 25.883 1.00 28.99 245 MET B CA 1
ATOM 4810 C C . MET B 1 245 ? 47.208 42.437 24.720 1.00 28.71 245 MET B C 1
ATOM 4811 O O . MET B 1 245 ? 47.800 41.372 24.904 1.00 28.51 245 MET B O 1
ATOM 4816 N N . VAL B 1 246 ? 47.076 42.990 23.519 1.00 26.64 246 VAL B N 1
ATOM 4817 C CA . VAL B 1 246 ? 47.617 42.354 22.322 1.00 24.97 246 VAL B CA 1
ATOM 4818 C C . VAL B 1 246 ? 49.141 42.287 22.315 1.00 25.46 246 VAL B C 1
ATOM 4819 O O . VAL B 1 246 ? 49.718 41.235 22.049 1.00 25.96 246 VAL B O 1
ATOM 4823 N N . VAL B 1 247 ? 49.800 43.402 22.609 1.00 24.76 247 VAL B N 1
ATOM 4824 C CA . VAL B 1 247 ? 51.255 43.415 22.596 1.00 25.92 247 VAL B CA 1
ATOM 4825 C C . VAL B 1 247 ? 51.835 42.513 23.687 1.00 27.77 247 VAL B C 1
ATOM 4826 O O . VAL B 1 247 ? 52.931 41.970 23.537 1.00 27.17 247 VAL B O 1
ATOM 4830 N N . THR B 1 248 ? 51.080 42.340 24.769 1.00 27.85 248 THR B N 1
ATOM 4831 C CA . THR B 1 248 ? 51.514 41.520 25.897 1.00 29.58 248 THR B CA 1
ATOM 4832 C C . THR B 1 248 ? 51.168 40.037 25.759 1.00 29.94 248 THR B C 1
ATOM 4833 O O . THR B 1 248 ? 52.000 39.173 26.045 1.00 31.01 248 THR B O 1
ATOM 4837 N N . GLU B 1 249 ? 49.948 39.747 25.318 1.00 30.55 249 GLU B N 1
ATOM 4838 C CA . GLU B 1 249 ? 49.486 38.368 25.180 1.00 32.06 249 GLU B CA 1
ATOM 4839 C C . GLU B 1 249 ? 49.257 37.889 23.749 1.00 31.95 249 GLU B C 1
ATOM 4840 O O . GLU B 1 249 ? 49.005 36.703 23.525 1.00 30.53 249 GLU B O 1
ATOM 4846 N N . GLY B 1 250 ? 49.336 38.803 22.787 1.00 30.62 250 GLY B N 1
ATOM 4847 C CA . GLY B 1 250 ? 49.113 38.431 21.402 1.00 29.80 250 GLY B CA 1
ATOM 4848 C C . GLY B 1 250 ? 50.118 37.428 20.873 1.00 29.30 250 GLY B C 1
ATOM 4849 O O . GLY B 1 250 ? 51.253 37.370 21.341 1.00 29.71 250 GLY B O 1
ATOM 4850 N N . LYS B 1 251 ? 49.696 36.640 19.889 1.00 29.69 251 LYS B N 1
ATOM 4851 C CA . LYS B 1 251 ? 50.552 35.629 19.273 1.00 30.13 251 LYS B CA 1
ATOM 4852 C C . LYS B 1 251 ? 51.205 36.174 18.000 1.00 29.39 251 LYS B C 1
ATOM 4853 O O . LYS B 1 251 ? 50.532 36.759 17.150 1.00 28.06 251 LYS B O 1
ATOM 4859 N N . ALA B 1 252 ? 52.514 35.979 17.870 1.00 28.29 252 ALA B N 1
ATOM 4860 C CA . ALA B 1 252 ? 53.241 36.453 16.696 1.00 27.07 252 ALA B CA 1
ATOM 4861 C C . ALA B 1 252 ? 52.633 35.899 15.413 1.00 26.97 252 ALA B C 1
ATOM 4862 O O . ALA B 1 252 ? 52.251 34.730 15.349 1.00 25.67 252 ALA B O 1
ATOM 4864 N N . GLY B 1 253 ? 52.538 36.751 14.396 1.00 26.47 253 GLY B N 1
ATOM 4865 C CA . GLY B 1 253 ? 51.980 36.332 13.125 1.00 25.71 253 GLY B CA 1
ATOM 4866 C C . GLY B 1 253 ? 50.466 36.389 13.046 1.00 25.67 253 GLY B C 1
ATOM 4867 O O . GLY B 1 253 ? 49.893 36.091 12.002 1.00 26.51 253 GLY B O 1
ATOM 4868 N N . GLU B 1 254 ? 49.811 36.772 14.139 1.00 24.85 254 GLU B N 1
ATOM 4869 C CA . GLU B 1 254 ? 48.352 36.850 14.160 1.00 23.28 254 GLU B CA 1
ATOM 4870 C C . GLU B 1 254 ? 47.818 38.256 13.897 1.00 22.29 254 GLU B C 1
ATOM 4871 O O . GLU B 1 254 ? 48.526 39.248 14.069 1.00 21.28 254 GLU B O 1
ATOM 4877 N N . THR B 1 255 ? 46.560 38.314 13.476 1.00 21.38 255 THR B N 1
ATOM 4878 C CA . THR B 1 255 ? 45.872 39.571 13.213 1.00 21.46 255 THR B CA 1
ATOM 4879 C C . THR B 1 255 ? 44.642 39.595 14.111 1.00 21.09 255 THR B C 1
ATOM 4880 O O . THR B 1 255 ? 43.958 38.580 14.270 1.00 20.71 255 THR B O 1
ATOM 4884 N N . TYR B 1 256 ? 44.359 40.752 14.699 1.00 20.41 256 TYR B N 1
ATOM 4885 C CA . TYR B 1 256 ? 43.198 40.881 15.566 1.00 20.13 256 TYR B CA 1
ATOM 4886 C C . TYR B 1 256 ? 42.403 42.123 15.204 1.00 19.59 256 TYR B C 1
ATOM 4887 O O . TYR B 1 256 ? 42.938 43.228 15.247 1.00 19.69 256 TYR B O 1
ATOM 4896 N N . ASN B 1 257 ? 41.141 41.939 14.832 1.00 18.68 257 ASN B N 1
ATOM 4897 C CA . ASN B 1 257 ? 40.273 43.072 14.538 1.00 19.68 257 ASN B CA 1
ATOM 4898 C C . ASN B 1 257 ? 39.811 43.539 15.912 1.00 20.81 257 ASN B C 1
ATOM 4899 O O . ASN B 1 257 ? 39.630 42.720 16.818 1.00 19.55 257 ASN B O 1
ATOM 4904 N N . ILE B 1 258 ? 39.629 44.846 16.075 1.00 21.06 258 ILE B N 1
ATOM 4905 C CA . ILE B 1 258 ? 39.182 45.387 17.354 1.00 20.97 258 ILE B CA 1
ATOM 4906 C C . ILE B 1 258 ? 37.982 46.293 17.112 1.00 22.91 258 ILE B C 1
ATOM 4907 O O . ILE B 1 258 ? 37.992 47.119 16.199 1.00 22.56 258 ILE B O 1
ATOM 4912 N N . GLY B 1 259 ? 36.943 46.119 17.924 1.00 24.27 259 GLY B N 1
ATOM 4913 C CA . GLY B 1 259 ? 35.742 46.921 17.783 1.00 25.88 259 GLY B CA 1
ATOM 4914 C C . GLY B 1 259 ? 34.711 46.539 18.829 1.00 28.45 259 GLY B C 1
ATOM 4915 O O . GLY B 1 259 ? 34.818 45.482 19.458 1.00 28.62 259 GLY B O 1
ATOM 4916 N N . GLY B 1 260 ? 33.702 47.386 19.009 1.00 28.63 260 GLY B N 1
ATOM 4917 C CA . GLY B 1 260 ? 32.677 47.106 19.999 1.00 29.34 260 GLY B CA 1
ATOM 4918 C C . GLY B 1 260 ? 31.304 46.818 19.425 1.00 29.66 260 GLY B C 1
ATOM 4919 O O . GLY B 1 260 ? 30.309 46.847 20.150 1.00 31.00 260 GLY B O 1
ATOM 4920 N N . HIS B 1 261 ? 31.242 46.537 18.128 1.00 29.26 261 HIS B N 1
ATOM 4921 C CA . HIS B 1 261 ? 29.972 46.244 17.475 1.00 30.11 261 HIS B CA 1
ATOM 4922 C C . HIS B 1 261 ? 28.958 47.350 17.763 1.00 29.59 261 HIS B C 1
ATOM 4923 O O . HIS B 1 261 ? 27.868 47.096 18.277 1.00 29.76 261 HIS B O 1
ATOM 4930 N N . ASN B 1 262 ? 29.334 48.580 17.426 1.00 27.76 262 ASN B N 1
ATOM 4931 C CA . ASN B 1 262 ? 28.480 49.745 17.638 1.00 27.10 262 ASN B CA 1
ATOM 4932 C C . ASN B 1 262 ? 28.254 50.518 16.340 1.00 25.53 262 ASN B C 1
ATOM 4933 O O . ASN B 1 262 ? 28.699 51.659 16.220 1.00 25.56 262 ASN B O 1
ATOM 4938 N N . GLU B 1 263 ? 27.575 49.913 15.369 1.00 23.69 263 GLU B N 1
ATOM 4939 C CA . GLU B 1 263 ? 27.318 50.614 14.113 1.00 22.53 263 GLU B CA 1
ATOM 4940 C C . GLU B 1 263 ? 26.352 51.767 14.357 1.00 22.56 263 GLU B C 1
ATOM 4941 O O . GLU B 1 263 ? 25.337 51.602 15.038 1.00 21.64 263 GLU B O 1
ATOM 4947 N N . LYS B 1 264 ? 26.669 52.928 13.793 1.00 19.86 264 LYS B N 1
ATOM 4948 C CA . LYS B 1 264 ? 25.826 54.111 13.927 1.00 20.35 264 LYS B CA 1
ATOM 4949 C C . LYS B 1 264 ? 25.883 54.908 12.630 1.00 20.20 264 LYS B C 1
ATOM 4950 O O . LYS B 1 264 ? 26.909 54.912 11.947 1.00 19.71 264 LYS B O 1
ATOM 4956 N N . LYS B 1 265 ? 24.784 55.572 12.286 1.00 19.57 265 LYS B N 1
ATOM 4957 C CA . LYS B 1 265 ? 24.762 56.407 11.093 1.00 19.60 265 LYS B CA 1
ATOM 4958 C C . LYS B 1 265 ? 25.306 57.767 11.522 1.00 18.60 265 LYS B C 1
ATOM 4959 O O . LYS B 1 265 ? 25.014 58.232 12.620 1.00 18.18 265 LYS B O 1
ATOM 4965 N N . ASN B 1 266 ? 26.111 58.393 10.667 1.00 16.79 266 ASN B N 1
ATOM 4966 C CA . ASN B 1 266 ? 26.703 59.690 10.989 1.00 16.10 266 ASN B CA 1
ATOM 4967 C C . ASN B 1 266 ? 25.688 60.709 11.506 1.00 16.33 266 ASN B C 1
ATOM 4968 O O . ASN B 1 266 ? 25.911 61.351 12.535 1.00 16.50 266 ASN B O 1
ATOM 4973 N N . LEU B 1 267 ? 24.576 60.858 10.794 1.00 16.55 267 LEU B N 1
ATOM 4974 C CA . LEU B 1 267 ? 23.569 61.836 11.192 1.00 18.01 267 LEU B CA 1
ATOM 4975 C C . LEU B 1 267 ? 23.029 61.555 12.588 1.00 18.32 267 LEU B C 1
ATOM 4976 O O . LEU B 1 267 ? 22.742 62.481 13.349 1.00 17.84 267 LEU B O 1
ATOM 4981 N N . ASP B 1 268 ? 22.901 60.275 12.921 1.00 18.38 268 ASP B N 1
ATOM 4982 C CA . ASP B 1 268 ? 22.402 59.869 14.229 1.00 21.59 268 ASP B CA 1
ATOM 4983 C C . ASP B 1 268 ? 23.394 60.274 15.315 1.00 20.50 268 ASP B C 1
ATOM 4984 O O . ASP B 1 268 ? 23.001 60.703 16.401 1.00 19.84 268 ASP B O 1
ATOM 4989 N N . VAL B 1 269 ? 24.684 60.129 15.021 1.00 19.36 269 VAL B N 1
ATOM 4990 C CA . VAL B 1 269 ? 25.726 60.505 15.971 1.00 16.94 269 VAL B CA 1
ATOM 4991 C C . VAL B 1 269 ? 25.680 62.015 16.205 1.00 17.04 269 VAL B C 1
ATOM 4992 O O . VAL B 1 269 ? 25.819 62.482 17.337 1.00 17.24 269 VAL B O 1
ATOM 4996 N N . VAL B 1 270 ? 25.479 62.779 15.135 1.00 16.27 270 VAL B N 1
ATOM 4997 C CA . VAL B 1 270 ? 25.416 64.231 15.261 1.00 16.52 270 VAL B CA 1
ATOM 4998 C C . VAL B 1 270 ? 24.191 64.631 16.091 1.00 17.20 270 VAL B C 1
ATOM 4999 O O . VAL B 1 270 ? 24.285 65.485 16.973 1.00 16.45 270 VAL B O 1
ATOM 5003 N N . PHE B 1 271 ? 23.044 64.015 15.818 1.00 18.26 271 PHE B N 1
ATOM 5004 C CA . PHE B 1 271 ? 21.841 64.325 16.594 1.00 19.21 271 PHE B CA 1
ATOM 5005 C C . PHE B 1 271 ? 22.061 63.993 18.071 1.00 19.71 271 PHE B C 1
ATOM 5006 O O . PHE B 1 271 ? 21.621 64.729 18.956 1.00 20.49 271 PHE B O 1
ATOM 5014 N N . THR B 1 272 ? 22.747 62.885 18.338 1.00 20.02 272 THR B N 1
ATOM 5015 C CA . THR B 1 272 ? 23.027 62.479 19.713 1.00 20.29 272 THR B CA 1
ATOM 5016 C C . THR B 1 272 ? 23.882 63.531 20.418 1.00 20.68 272 THR B C 1
ATOM 5017 O O . THR B 1 272 ? 23.653 63.851 21.588 1.00 20.52 272 THR B O 1
ATOM 5021 N N . ILE B 1 273 ? 24.866 64.071 19.705 1.00 17.83 273 ILE B N 1
ATOM 5022 C CA . ILE B 1 273 ? 25.737 65.095 20.270 1.00 16.96 273 ILE B CA 1
ATOM 5023 C C . ILE B 1 273 ? 24.923 66.366 20.525 1.00 17.84 273 ILE B C 1
ATOM 5024 O O . ILE B 1 273 ? 25.051 66.993 21.580 1.00 18.09 273 ILE B O 1
ATOM 5029 N N . CYS B 1 274 ? 24.083 66.735 19.563 1.00 16.63 274 CYS B N 1
ATOM 5030 C CA . CYS B 1 274 ? 23.252 67.930 19.705 1.00 18.75 274 CY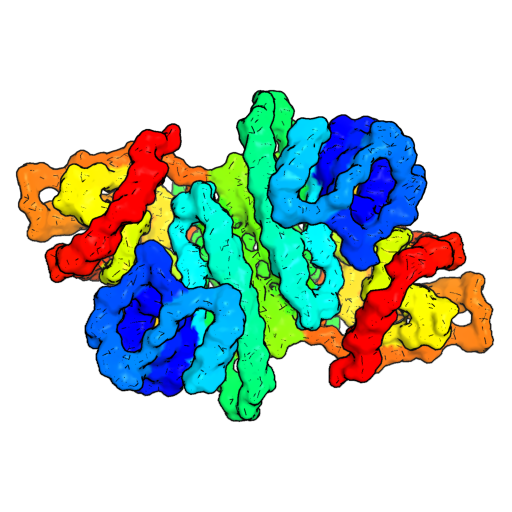S B CA 1
ATOM 5031 C C . CYS B 1 274 ? 22.297 67.795 20.891 1.00 20.22 274 CYS B C 1
ATOM 5032 O O . CYS B 1 274 ? 22.059 68.764 21.615 1.00 20.48 274 CYS B O 1
ATOM 5035 N N . ASP B 1 275 ? 21.747 66.600 21.094 1.00 21.61 275 ASP B N 1
ATOM 5036 C CA . ASP B 1 275 ? 20.829 66.398 22.214 1.00 23.96 275 ASP B CA 1
ATOM 5037 C C . ASP B 1 275 ? 21.560 66.527 23.545 1.00 24.59 275 ASP B C 1
ATOM 5038 O O . ASP B 1 275 ? 21.014 67.059 24.512 1.00 25.23 275 ASP B O 1
ATOM 5043 N N . LEU B 1 276 ? 22.794 66.035 23.590 1.00 23.11 276 LEU B N 1
ATOM 5044 C CA . LEU B 1 276 ? 23.605 66.110 24.798 1.00 23.20 276 LEU B CA 1
ATOM 5045 C C . LEU B 1 276 ? 23.921 67.568 25.123 1.00 22.67 276 LEU B C 1
ATOM 5046 O O . LEU B 1 276 ? 23.843 67.988 26.282 1.00 22.12 276 LEU B O 1
ATOM 5051 N N . LEU B 1 277 ? 24.276 68.341 24.101 1.00 19.88 277 LEU B N 1
ATOM 5052 C CA . LEU B 1 277 ? 24.600 69.746 24.310 1.00 19.42 277 LEU B CA 1
ATOM 5053 C C . LEU B 1 277 ? 23.346 70.555 24.643 1.00 20.49 277 LEU B C 1
ATOM 5054 O O . LEU B 1 277 ? 23.408 71.498 25.431 1.00 20.82 277 LEU B O 1
ATOM 5059 N N . ASP B 1 278 ? 22.213 70.193 24.048 1.00 20.79 278 ASP B N 1
ATOM 5060 C CA . ASP B 1 278 ? 20.968 70.900 24.343 1.00 22.95 278 ASP B CA 1
ATOM 5061 C C . ASP B 1 278 ? 20.651 70.725 25.827 1.00 24.39 278 ASP B C 1
ATOM 5062 O O . ASP B 1 278 ? 20.054 71.599 26.458 1.00 24.44 278 ASP B O 1
ATOM 5067 N N . GLU B 1 279 ? 21.065 69.586 26.371 1.00 25.00 279 GLU B N 1
ATOM 5068 C CA . GLU B 1 279 ? 20.838 69.249 27.772 1.00 27.13 279 GLU B CA 1
ATOM 5069 C C . GLU B 1 279 ? 21.843 69.894 28.721 1.00 26.86 279 GLU B C 1
ATOM 5070 O O . GLU B 1 279 ? 21.464 70.531 29.708 1.00 26.63 279 GLU B O 1
ATOM 5076 N N . ILE B 1 280 ? 23.126 69.732 28.413 1.00 25.49 280 ILE B N 1
ATOM 5077 C CA . ILE B 1 280 ? 24.202 70.251 29.255 1.00 25.12 280 ILE B CA 1
ATOM 5078 C C . ILE B 1 280 ? 24.514 71.743 29.117 1.00 25.04 280 ILE B C 1
ATOM 5079 O O . ILE B 1 280 ? 24.807 72.411 30.110 1.00 25.59 280 ILE B O 1
ATOM 5084 N N . VAL B 1 281 ? 24.453 72.265 27.897 1.00 23.94 281 VAL B N 1
ATOM 5085 C CA . VAL B 1 281 ? 24.757 73.672 27.646 1.00 24.33 281 VAL B CA 1
ATOM 5086 C C . VAL B 1 281 ? 23.648 74.286 26.790 1.00 24.10 281 VAL B C 1
ATOM 5087 O O . VAL B 1 281 ? 23.889 74.774 25.684 1.00 22.89 281 VAL B O 1
ATOM 5091 N N . PRO B 1 282 ? 22.414 74.287 27.310 1.00 23.74 282 PRO B N 1
ATOM 5092 C CA . PRO B 1 282 ? 21.263 74.837 26.586 1.00 23.50 282 PRO B CA 1
ATOM 5093 C C . PRO B 1 282 ? 21.358 76.300 26.163 1.00 23.22 282 PRO B C 1
ATOM 5094 O O . PRO B 1 282 ? 21.934 77.132 26.867 1.00 22.60 282 PRO B O 1
ATOM 5098 N N . LYS B 1 283 ? 20.803 76.602 24.992 1.00 22.70 283 LYS B N 1
ATOM 5099 C CA . LYS B 1 283 ? 20.767 77.972 24.501 1.00 22.64 283 LYS B CA 1
ATOM 5100 C C . LYS B 1 283 ? 19.405 78.255 23.861 1.00 22.59 283 LYS B C 1
ATOM 5101 O O . LYS B 1 283 ? 18.504 77.420 23.929 1.00 22.71 283 LYS B O 1
ATOM 5107 N N . ALA B 1 284 ? 19.257 79.427 23.252 1.00 23.63 284 ALA B N 1
ATOM 5108 C CA . ALA B 1 284 ? 17.986 79.842 22.652 1.00 24.35 284 ALA B CA 1
ATOM 5109 C C . ALA B 1 284 ? 17.390 78.894 21.616 1.00 24.92 284 ALA B C 1
ATOM 5110 O O . ALA B 1 284 ? 16.169 78.765 21.511 1.00 25.03 284 ALA B O 1
ATOM 5112 N N . THR B 1 285 ? 18.250 78.239 20.848 1.00 23.08 285 THR B N 1
ATOM 5113 C CA . THR B 1 285 ? 17.801 77.314 19.815 1.00 22.75 285 THR B CA 1
ATOM 5114 C C . THR B 1 285 ? 18.541 75.990 19.963 1.00 20.93 285 THR B C 1
ATOM 5115 O O . THR B 1 285 ? 19.558 75.917 20.650 1.00 20.91 285 THR B O 1
ATOM 5119 N N . SER B 1 286 ? 18.031 74.940 19.333 1.00 18.37 286 SER B N 1
ATOM 5120 C CA . SER B 1 286 ? 18.699 73.648 19.415 1.00 18.00 286 SER B CA 1
ATOM 5121 C C . SER B 1 286 ? 19.986 73.698 18.597 1.00 16.40 286 SER B C 1
ATOM 5122 O O . SER B 1 286 ? 20.058 74.402 17.590 1.00 15.10 286 SER B O 1
ATOM 5125 N N . TYR B 1 287 ? 20.997 72.950 19.029 1.00 16.56 287 TYR B N 1
ATOM 5126 C CA . TYR B 1 287 ? 22.262 72.904 18.300 1.00 15.42 287 TYR B CA 1
ATOM 5127 C C . TYR B 1 287 ? 22.014 72.233 16.950 1.00 15.51 287 TYR B C 1
ATOM 5128 O O . TYR B 1 287 ? 22.790 72.405 16.010 1.00 14.86 287 TYR B O 1
ATOM 5137 N N . ARG B 1 288 ? 20.923 71.471 16.859 1.00 16.44 288 ARG B N 1
ATOM 5138 C CA . ARG B 1 288 ? 20.562 70.789 15.614 1.00 16.61 288 ARG B CA 1
ATOM 5139 C C . ARG B 1 288 ? 20.430 71.783 14.468 1.00 15.85 288 ARG B C 1
ATOM 5140 O O . ARG B 1 288 ? 20.643 71.439 13.305 1.00 15.28 288 ARG B O 1
ATOM 5148 N N . GLU B 1 289 ? 20.059 73.017 14.793 1.00 15.45 289 GLU B N 1
ATOM 5149 C CA . GLU B 1 289 ? 19.871 74.030 13.768 1.00 15.94 289 GLU B CA 1
ATOM 5150 C C . GLU B 1 289 ? 21.141 74.377 13.008 1.00 15.18 289 GLU B C 1
ATOM 5151 O O . GLU B 1 289 ? 21.082 75.004 11.956 1.00 14.01 289 GLU B O 1
ATOM 5157 N N . GLN B 1 290 ? 22.287 73.954 13.534 1.00 12.35 290 GLN B N 1
ATOM 5158 C CA . GLN B 1 290 ? 23.562 74.232 12.882 1.00 13.93 290 GLN B CA 1
ATOM 5159 C C . GLN B 1 290 ? 23.964 73.151 11.879 1.00 13.80 290 GLN B C 1
ATOM 5160 O O . GLN B 1 290 ? 24.923 73.324 11.123 1.00 13.27 290 GLN B O 1
ATOM 5166 N N . ILE B 1 291 ? 23.228 72.043 11.867 1.00 13.69 291 ILE B N 1
ATOM 5167 C CA . ILE B 1 291 ? 23.511 70.953 10.935 1.00 14.33 291 ILE B CA 1
ATOM 5168 C C . ILE B 1 291 ? 23.354 71.448 9.496 1.00 15.59 291 ILE B C 1
ATOM 5169 O O . ILE B 1 291 ? 22.364 72.105 9.157 1.00 14.51 291 ILE B O 1
ATOM 5174 N N . THR B 1 292 ? 24.339 71.146 8.652 1.00 15.16 292 THR B N 1
ATOM 5175 C CA . THR B 1 292 ? 24.292 71.555 7.251 1.00 16.94 292 THR B CA 1
ATOM 5176 C C . THR B 1 292 ? 24.800 70.430 6.357 1.00 17.15 292 THR B C 1
ATOM 5177 O O . THR B 1 292 ? 25.827 69.817 6.651 1.00 16.01 292 THR B O 1
ATOM 5181 N N . TYR B 1 293 ? 24.077 70.166 5.270 1.00 15.30 293 TYR B N 1
ATOM 5182 C CA . TYR B 1 293 ? 24.451 69.118 4.326 1.00 15.30 293 TYR B CA 1
ATOM 5183 C C . TYR B 1 293 ? 25.397 69.672 3.272 1.00 15.26 293 TYR B C 1
ATOM 5184 O O . TYR B 1 293 ? 25.030 70.558 2.495 1.00 15.52 293 TYR B O 1
ATOM 5193 N N . VAL B 1 294 ? 26.614 69.135 3.242 1.00 14.16 294 VAL B N 1
ATOM 5194 C CA . VAL B 1 294 ? 27.635 69.604 2.317 1.00 13.76 294 VAL B CA 1
ATOM 5195 C C . VAL B 1 294 ? 28.044 68.550 1.288 1.00 14.46 294 VAL B C 1
ATOM 5196 O O . VAL B 1 294 ? 27.626 67.395 1.369 1.00 13.51 294 VAL B O 1
ATOM 5200 N N . ALA B 1 295 ? 28.868 68.956 0.323 1.00 13.68 295 ALA B N 1
ATOM 5201 C CA . ALA B 1 295 ? 29.315 68.043 -0.725 1.00 13.70 295 ALA B CA 1
ATOM 5202 C C . ALA B 1 295 ? 29.931 66.797 -0.105 1.00 14.90 295 ALA B C 1
ATOM 5203 O O . ALA B 1 295 ? 30.692 66.878 0.859 1.00 13.50 295 ALA B O 1
ATOM 5205 N N . ASP B 1 296 ? 29.595 65.642 -0.666 1.00 14.11 296 ASP B N 1
ATOM 5206 C CA . ASP B 1 296 ? 30.089 64.371 -0.153 1.00 14.91 296 ASP B CA 1
ATOM 5207 C C . ASP B 1 296 ? 31.591 64.204 -0.367 1.00 14.20 296 ASP B C 1
ATOM 5208 O O . ASP B 1 296 ? 32.189 64.829 -1.241 1.00 14.06 296 ASP B O 1
ATOM 5213 N N . ARG B 1 297 ? 32.196 63.367 0.463 1.00 13.83 297 ARG B N 1
ATOM 5214 C CA . ARG B 1 297 ? 33.621 63.082 0.355 1.00 13.44 297 ARG B CA 1
ATOM 5215 C C . ARG B 1 297 ? 33.820 62.200 -0.882 1.00 14.31 297 ARG B C 1
ATOM 5216 O O . ARG B 1 297 ? 33.078 61.245 -1.092 1.00 13.39 297 ARG B O 1
ATOM 5224 N N . PRO B 1 298 ? 34.813 62.519 -1.728 1.00 14.37 298 PRO B N 1
ATOM 5225 C CA . PRO B 1 298 ? 35.049 61.701 -2.925 1.00 15.49 298 PRO B CA 1
ATOM 5226 C C . PRO B 1 298 ? 35.438 60.278 -2.512 1.00 14.50 298 PRO B C 1
ATOM 5227 O O . PRO B 1 298 ? 36.294 60.106 -1.645 1.00 14.90 298 PRO B O 1
ATOM 5231 N N . GLY B 1 299 ? 34.812 59.274 -3.125 1.00 14.90 299 GLY B N 1
ATOM 5232 C CA . GLY B 1 299 ? 35.124 57.882 -2.814 1.00 13.90 299 GLY B CA 1
ATOM 5233 C C . GLY B 1 299 ? 34.688 57.399 -1.440 1.00 14.62 299 GLY B C 1
ATOM 5234 O O . GLY B 1 299 ? 35.096 56.334 -0.983 1.00 13.07 299 GLY B O 1
ATOM 5235 N N . HIS B 1 300 ? 33.840 58.185 -0.788 1.00 14.78 300 HIS B N 1
ATOM 5236 C CA . HIS B 1 300 ? 33.342 57.889 0.554 1.00 13.70 300 HIS B CA 1
ATOM 5237 C C . HIS B 1 300 ? 32.889 56.443 0.785 1.00 13.93 300 HIS B C 1
ATOM 5238 O O . HIS B 1 300 ? 32.036 55.936 0.059 1.00 13.98 300 HIS B O 1
ATOM 5245 N N . ASP B 1 301 ? 33.463 55.778 1.789 1.00 14.26 301 ASP B N 1
ATOM 5246 C CA . ASP B 1 301 ? 33.046 54.413 2.121 1.00 14.19 301 ASP B CA 1
ATOM 5247 C C . ASP B 1 301 ? 31.764 54.569 2.939 1.00 15.09 301 ASP B C 1
ATOM 5248 O O . ASP B 1 301 ? 31.757 55.266 3.950 1.00 14.02 301 ASP B O 1
ATOM 5253 N N . ARG B 1 302 ? 30.691 53.914 2.506 1.00 14.88 302 ARG B N 1
ATOM 5254 C CA . ARG B 1 302 ? 29.403 54.039 3.183 1.00 16.63 302 ARG B CA 1
ATOM 5255 C C . ARG B 1 302 ? 29.148 53.199 4.433 1.00 17.12 302 ARG B C 1
ATOM 5256 O O . ARG B 1 302 ? 28.205 53.478 5.179 1.00 16.05 302 ARG B O 1
ATOM 5264 N N . ARG B 1 303 ? 29.955 52.172 4.679 1.00 15.89 303 ARG B N 1
ATOM 5265 C CA . ARG B 1 303 ? 29.734 51.370 5.878 1.00 16.33 303 ARG B CA 1
ATOM 5266 C C . ARG B 1 303 ? 30.906 50.527 6.366 1.00 17.28 303 ARG B C 1
ATOM 5267 O O . ARG B 1 303 ? 31.421 49.683 5.631 1.00 18.39 303 ARG B O 1
ATOM 5275 N N . TYR B 1 304 ? 31.311 50.766 7.613 1.00 16.34 304 TYR B N 1
ATOM 5276 C CA . TYR B 1 304 ? 32.374 50.000 8.263 1.00 15.96 304 TYR B CA 1
ATOM 5277 C C . TYR B 1 304 ? 31.731 49.304 9.457 1.00 18.09 304 TYR B C 1
ATOM 5278 O O . TYR B 1 304 ? 30.941 49.911 10.182 1.00 17.72 304 TYR B O 1
ATOM 5287 N N . ALA B 1 305 ? 32.083 48.041 9.667 1.00 17.65 305 ALA B N 1
ATOM 5288 C CA . ALA B 1 305 ? 31.559 47.269 10.788 1.00 18.90 305 ALA B CA 1
ATOM 5289 C C . ALA B 1 305 ? 32.547 46.144 11.059 1.00 20.25 305 ALA B C 1
ATOM 5290 O O . ALA B 1 305 ? 32.786 45.300 10.197 1.00 22.32 305 ALA B O 1
ATOM 5292 N N . ILE B 1 306 ? 33.124 46.149 12.256 1.00 20.32 306 ILE B N 1
ATOM 5293 C CA . ILE B 1 306 ? 34.118 45.158 12.657 1.00 21.52 306 ILE B CA 1
ATOM 5294 C C . ILE B 1 306 ? 33.567 43.988 13.469 1.00 23.04 306 ILE B C 1
ATOM 5295 O O . ILE B 1 306 ? 32.762 44.176 14.380 1.00 22.31 306 ILE B O 1
ATOM 5300 N N . ASP B 1 307 ? 34.012 42.782 13.125 1.00 23.17 307 ASP B N 1
ATOM 5301 C CA . ASP B 1 307 ? 33.632 41.576 13.857 1.00 23.31 307 ASP B CA 1
ATOM 5302 C C . ASP B 1 307 ? 34.830 41.323 14.765 1.00 23.25 307 ASP B C 1
ATOM 5303 O O . ASP B 1 307 ? 35.894 40.920 14.295 1.00 23.39 307 ASP B O 1
ATOM 5308 N N . ALA B 1 308 ? 34.666 41.582 16.058 1.00 22.79 308 ALA B N 1
ATOM 5309 C CA . ALA B 1 308 ? 35.748 41.396 17.017 1.00 24.32 308 ALA B CA 1
ATOM 5310 C C . ALA B 1 308 ? 35.666 40.049 17.732 1.00 25.50 308 ALA B C 1
ATOM 5311 O O . ALA B 1 308 ? 36.193 39.888 18.832 1.00 26.70 308 ALA B O 1
ATOM 5313 N N . GLY B 1 309 ? 35.010 39.085 17.100 1.00 26.32 309 GLY B N 1
ATOM 5314 C CA . GLY B 1 309 ? 34.873 37.771 17.704 1.00 27.46 309 GLY B CA 1
ATOM 5315 C C . GLY B 1 309 ? 36.183 37.097 18.075 1.00 28.03 309 GLY B C 1
ATOM 5316 O O . GLY B 1 309 ? 36.298 36.507 19.153 1.00 28.28 309 GLY B O 1
ATOM 5317 N N . LYS B 1 310 ? 37.176 37.182 17.193 1.00 27.15 310 LYS B N 1
ATOM 5318 C CA . LYS B 1 310 ? 38.467 36.548 17.443 1.00 26.69 310 LYS B CA 1
ATOM 5319 C C . LYS B 1 310 ? 39.225 37.054 18.669 1.00 27.11 310 LYS B C 1
ATOM 5320 O O . LYS B 1 310 ? 39.661 36.257 19.504 1.00 26.98 310 LYS B O 1
ATOM 5326 N N . ILE B 1 311 ? 39.402 38.367 18.785 1.00 26.09 311 ILE B N 1
ATOM 5327 C CA . ILE B 1 311 ? 40.130 38.904 19.931 1.00 26.17 311 ILE B CA 1
ATOM 5328 C C . ILE B 1 311 ? 39.355 38.645 21.217 1.00 27.48 311 ILE B C 1
ATOM 5329 O O . ILE B 1 311 ? 39.941 38.515 22.293 1.00 26.61 311 ILE B O 1
ATOM 5334 N N . SER B 1 312 ? 38.036 38.559 21.095 1.00 28.99 312 SER B N 1
ATOM 5335 C CA . SER B 1 312 ? 37.179 38.313 22.245 1.00 32.45 312 SER B CA 1
ATOM 5336 C C . SER B 1 312 ? 37.383 36.906 22.799 1.00 34.03 312 SER B C 1
ATOM 5337 O O . SER B 1 312 ? 37.644 36.732 23.990 1.00 34.17 312 SER B O 1
ATOM 5340 N N . ARG B 1 313 ? 37.270 35.902 21.934 1.00 35.27 313 ARG B N 1
ATOM 5341 C CA . ARG B 1 313 ? 37.432 34.522 22.372 1.00 37.01 313 ARG B CA 1
ATOM 5342 C C . ARG B 1 313 ? 38.877 34.092 22.605 1.00 36.67 313 ARG B C 1
ATOM 5343 O O . ARG B 1 313 ? 39.131 33.174 23.383 1.00 37.37 313 ARG B O 1
ATOM 5351 N N . GLU B 1 314 ? 39.825 34.755 21.954 1.00 35.43 314 GLU B N 1
ATOM 5352 C CA . GLU B 1 314 ? 41.225 34.388 22.121 1.00 34.84 314 GLU B CA 1
ATOM 5353 C C . GLU B 1 314 ? 41.968 35.151 23.214 1.00 34.23 314 GLU B C 1
ATOM 5354 O O . GLU B 1 314 ? 42.795 34.572 23.919 1.00 33.14 314 GLU B O 1
ATOM 5360 N N . LEU B 1 315 ? 41.681 36.440 23.368 1.00 32.66 315 LEU B N 1
ATOM 5361 C CA . LEU B 1 315 ? 42.352 37.230 24.396 1.00 32.21 315 LEU B CA 1
ATOM 5362 C C . LEU B 1 315 ? 41.403 37.627 25.525 1.00 31.84 315 LEU B C 1
ATOM 5363 O O . LEU B 1 315 ? 41.839 38.084 26.582 1.00 32.73 315 LEU B O 1
ATOM 5368 N N . GLY B 1 316 ? 40.106 37.450 25.296 1.00 31.95 316 GLY B N 1
ATOM 5369 C CA . GLY B 1 316 ? 39.124 37.778 26.316 1.00 32.22 316 GLY B CA 1
ATOM 5370 C C . GLY B 1 316 ? 38.852 39.260 26.495 1.00 32.62 316 GLY B C 1
ATOM 5371 O O . GLY B 1 316 ? 38.283 39.671 27.509 1.00 32.56 316 GLY B O 1
ATOM 5372 N N . TRP B 1 317 ? 39.250 40.068 25.519 1.00 31.29 317 TRP B N 1
ATOM 5373 C CA . TRP B 1 317 ? 39.026 41.507 25.599 1.00 30.97 317 TRP B CA 1
ATOM 5374 C C . TRP B 1 317 ? 37.560 41.857 25.384 1.00 31.40 317 TRP B C 1
ATOM 5375 O O . TRP B 1 317 ? 36.868 41.228 24.586 1.00 32.20 317 TRP B O 1
ATOM 5386 N N . LYS B 1 318 ? 37.100 42.873 26.106 1.00 33.00 318 LYS B N 1
ATOM 5387 C CA . LYS B 1 318 ? 35.729 43.358 26.005 1.00 33.96 318 LYS B CA 1
ATOM 5388 C C . LYS B 1 318 ? 35.725 44.852 26.305 1.00 32.58 318 LYS B C 1
ATOM 5389 O O . LYS B 1 318 ? 36.419 45.309 27.211 1.00 32.24 318 LYS B O 1
ATOM 5395 N N . PRO B 1 319 ? 34.961 45.637 25.533 1.00 32.30 319 PRO B N 1
ATOM 5396 C CA . PRO B 1 319 ? 34.925 47.078 25.797 1.00 31.94 319 PRO B CA 1
ATOM 5397 C C . PRO B 1 319 ? 34.140 47.343 27.080 1.00 31.95 319 PRO B C 1
ATOM 5398 O O . PRO B 1 319 ? 33.185 46.631 27.384 1.00 32.09 319 PRO B O 1
ATOM 5402 N N . LEU B 1 320 ? 34.549 48.361 27.831 1.00 32.03 320 LEU B N 1
ATOM 5403 C CA . LEU B 1 320 ? 33.883 48.700 29.085 1.00 32.60 320 LEU B CA 1
ATOM 5404 C C . LEU B 1 320 ? 32.778 49.732 28.887 1.00 32.31 320 LEU B C 1
ATOM 5405 O O . LEU B 1 320 ? 31.822 49.788 29.662 1.00 32.67 320 LEU B O 1
ATOM 5410 N N . GLU B 1 321 ? 32.910 50.549 27.847 1.00 31.38 321 GLU B N 1
ATOM 5411 C CA . GLU B 1 321 ? 31.920 51.580 27.561 1.00 29.76 321 GLU B CA 1
ATOM 5412 C C . GLU B 1 321 ? 30.907 51.110 26.530 1.00 29.79 321 GLU B C 1
ATOM 5413 O O . GLU B 1 321 ? 31.140 50.148 25.801 1.00 30.32 321 GLU B O 1
ATOM 5419 N N . THR B 1 322 ? 29.773 51.797 26.491 1.00 28.57 322 THR B N 1
ATOM 5420 C CA . THR B 1 322 ? 28.738 51.543 25.499 1.00 27.91 322 THR B CA 1
ATOM 5421 C C . THR B 1 322 ? 28.841 52.851 24.722 1.00 26.79 322 THR B C 1
ATOM 5422 O O . THR B 1 322 ? 29.494 53.782 25.194 1.0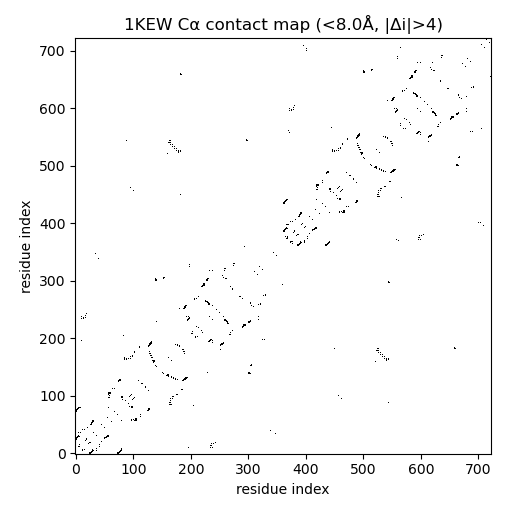0 26.76 322 THR B O 1
ATOM 5426 N N . PHE B 1 323 ? 28.239 52.948 23.545 1.00 26.44 323 PHE B N 1
ATOM 5427 C CA . PHE B 1 323 ? 28.348 54.209 22.824 1.00 26.46 323 PHE B CA 1
ATOM 5428 C C . PHE B 1 323 ? 27.675 55.309 23.642 1.00 26.88 323 PHE B C 1
ATOM 5429 O O . PHE B 1 323 ? 28.148 56.443 23.683 1.00 26.87 323 PHE B O 1
ATOM 5437 N N . GLU B 1 324 ? 26.574 54.963 24.300 1.00 27.90 324 GLU B N 1
ATOM 5438 C CA . GLU B 1 324 ? 25.843 55.924 25.118 1.00 28.23 324 GLU B CA 1
ATOM 5439 C C . GLU B 1 324 ? 26.730 56.502 26.217 1.00 27.34 324 GLU B C 1
ATOM 5440 O O . GLU B 1 324 ? 26.814 57.720 26.380 1.00 26.11 324 GLU B O 1
ATOM 5446 N N . SER B 1 325 ? 27.397 55.628 26.966 1.00 25.59 325 SER B N 1
ATOM 5447 C CA . SER B 1 325 ? 28.264 56.073 28.052 1.00 26.50 325 SER B CA 1
ATOM 5448 C C . SER B 1 325 ? 29.502 56.791 27.535 1.00 25.10 325 SER B C 1
ATOM 5449 O O . SER B 1 325 ? 29.947 57.777 28.119 1.00 25.65 325 SER B O 1
ATOM 5452 N N . GLY B 1 326 ? 30.053 56.298 26.432 1.00 24.35 326 GLY B N 1
ATOM 5453 C CA . GLY B 1 326 ? 31.245 56.906 25.875 1.00 21.86 326 GLY B CA 1
ATOM 5454 C C . GLY B 1 326 ? 31.036 58.279 25.266 1.00 21.01 326 GLY B C 1
ATOM 5455 O O . GLY B 1 326 ? 31.844 59.185 25.482 1.00 21.10 326 GLY B O 1
ATOM 5456 N N . ILE B 1 327 ? 29.959 58.447 24.508 1.00 20.67 327 ILE B N 1
ATOM 5457 C CA . ILE B 1 327 ? 29.706 59.731 23.864 1.00 20.80 327 ILE B CA 1
ATOM 5458 C C . ILE B 1 327 ? 29.420 60.835 24.887 1.00 21.27 327 ILE B C 1
ATOM 5459 O O . ILE B 1 327 ? 29.788 61.992 24.678 1.00 20.66 327 ILE B O 1
ATOM 5464 N N . ARG B 1 328 ? 28.783 60.482 26.001 1.00 22.07 328 ARG B N 1
ATOM 5465 C CA . ARG B 1 328 ? 28.509 61.478 27.034 1.00 22.11 328 ARG B CA 1
ATOM 5466 C C . ARG B 1 328 ? 29.828 61.886 27.685 1.00 21.18 328 ARG B C 1
ATOM 5467 O O . ARG B 1 328 ? 30.054 63.064 27.957 1.00 21.81 328 ARG B O 1
ATOM 5475 N N . LYS B 1 329 ? 30.705 60.915 27.928 1.00 21.74 329 LYS B N 1
ATOM 5476 C CA . LYS B 1 329 ? 32.007 61.210 28.523 1.00 20.51 329 LYS B CA 1
ATOM 5477 C C . LYS B 1 329 ? 32.831 62.098 27.594 1.00 19.83 329 LYS B C 1
ATOM 5478 O O . LYS B 1 329 ? 33.588 62.960 28.047 1.00 18.05 329 LYS B O 1
ATOM 5484 N N . THR B 1 330 ? 32.688 61.877 26.291 1.00 19.10 330 THR B N 1
ATOM 5485 C CA . THR B 1 330 ? 33.428 62.655 25.303 1.00 18.49 330 THR B CA 1
ATOM 5486 C C . THR B 1 330 ? 32.956 64.109 25.315 1.00 17.92 330 THR B C 1
ATOM 5487 O O . THR B 1 330 ? 33.766 65.032 25.361 1.00 16.50 330 THR B O 1
ATOM 5491 N N . VAL B 1 331 ? 31.646 64.309 25.283 1.00 18.15 331 VAL B N 1
ATOM 5492 C CA . VAL B 1 331 ? 31.101 65.662 25.308 1.00 18.69 331 VAL B CA 1
ATOM 5493 C C . VAL B 1 331 ? 31.535 66.368 26.591 1.00 18.64 331 VAL B C 1
ATOM 5494 O O . VAL B 1 331 ? 31.975 67.514 26.557 1.00 20.10 331 VAL B O 1
ATOM 5498 N N . GLU B 1 332 ? 31.419 65.681 27.722 1.00 20.93 332 GLU B N 1
ATOM 5499 C CA . GLU B 1 332 ? 31.812 66.267 28.998 1.00 21.79 332 GLU B CA 1
ATOM 5500 C C . GLU B 1 332 ? 33.300 66.606 29.004 1.00 22.38 332 GLU B C 1
ATOM 5501 O O . GLU B 1 332 ? 33.702 67.637 29.543 1.00 19.69 332 GLU B O 1
ATOM 5507 N N . TRP B 1 333 ? 34.118 65.752 28.387 1.00 20.30 333 TRP B N 1
ATOM 5508 C CA . TRP B 1 333 ? 35.556 66.002 28.349 1.00 19.28 333 TRP B CA 1
ATOM 5509 C C . TRP B 1 333 ? 35.897 67.283 27.589 1.00 19.20 333 TRP B C 1
ATOM 5510 O O . TRP B 1 333 ? 36.719 68.076 28.045 1.00 19.40 333 TRP B O 1
ATOM 5521 N N . TYR B 1 334 ? 35.282 67.499 26.429 1.00 18.14 334 TYR B N 1
ATOM 5522 C CA . TYR B 1 334 ? 35.586 68.714 25.685 1.00 17.88 334 TYR B CA 1
ATOM 5523 C C . TYR B 1 334 ? 35.126 69.970 26.414 1.00 17.81 334 TYR B C 1
ATOM 5524 O O . TYR B 1 334 ? 35.794 70.997 26.363 1.00 18.15 334 TYR B O 1
ATOM 5533 N N . LEU B 1 335 ? 33.998 69.878 27.106 1.00 20.08 335 LEU B N 1
ATOM 5534 C CA . LEU B 1 335 ? 33.482 71.021 27.852 1.00 20.94 335 LEU B CA 1
ATOM 5535 C C . LEU B 1 335 ? 34.440 71.401 28.980 1.00 22.71 335 LEU B C 1
ATOM 5536 O O . LEU B 1 335 ? 34.594 72.580 29.310 1.00 23.27 335 LEU B O 1
ATOM 5541 N N . ALA B 1 336 ? 35.094 70.398 29.557 1.00 22.61 336 ALA B N 1
ATOM 5542 C CA . ALA B 1 336 ? 36.025 70.625 30.657 1.00 23.00 336 ALA B CA 1
ATOM 5543 C C . ALA B 1 336 ? 37.469 70.866 30.228 1.00 23.45 336 ALA B C 1
ATOM 5544 O O . ALA B 1 336 ? 38.302 71.248 31.050 1.00 23.67 336 ALA B O 1
ATOM 5546 N N . ASN B 1 337 ? 37.775 70.661 28.951 1.00 21.86 337 ASN B N 1
ATOM 5547 C CA . ASN B 1 337 ? 39.150 70.837 28.494 1.00 21.48 337 ASN B CA 1
ATOM 5548 C C . ASN B 1 337 ? 39.368 71.861 27.387 1.00 22.09 337 ASN B C 1
ATOM 5549 O O . ASN B 1 337 ? 40.035 71.585 26.388 1.00 20.16 337 ASN B O 1
ATOM 5554 N N . THR B 1 338 ? 38.819 73.056 27.575 1.00 21.17 338 THR B N 1
ATOM 5555 C CA . THR B 1 338 ? 38.975 74.114 26.592 1.00 21.77 338 THR B CA 1
ATOM 5556 C C . THR B 1 338 ? 40.453 74.496 26.451 1.00 20.74 338 THR B C 1
ATOM 5557 O O . THR B 1 338 ? 40.899 74.880 25.372 1.00 20.29 338 THR B O 1
ATOM 5561 N N . GLN B 1 339 ? 41.216 74.377 27.536 1.00 19.55 339 GLN B N 1
ATOM 5562 C CA . GLN B 1 339 ? 42.637 74.720 27.500 1.00 21.13 339 GLN B CA 1
ATOM 5563 C C . GLN B 1 339 ? 43.379 73.852 26.482 1.00 19.93 339 GLN B C 1
ATOM 5564 O O . GLN B 1 339 ? 44.166 74.350 25.678 1.00 18.61 339 GLN B O 1
ATOM 5570 N N . TRP B 1 340 ? 43.128 72.550 26.530 1.00 19.60 340 TRP B N 1
ATOM 5571 C CA . TRP B 1 340 ? 43.775 71.623 25.604 1.00 18.86 340 TRP B CA 1
ATOM 5572 C C . TRP B 1 340 ? 43.353 71.966 24.176 1.00 19.12 340 TRP B C 1
ATOM 5573 O O . TRP B 1 340 ? 44.183 72.060 23.273 1.00 17.81 340 TRP B O 1
ATOM 5584 N N . VAL B 1 341 ? 42.052 72.157 23.985 1.00 19.20 341 VAL B N 1
ATOM 5585 C CA . VAL B 1 341 ? 41.508 72.499 22.675 1.00 19.38 341 VAL B CA 1
ATOM 5586 C C . VAL B 1 341 ? 42.206 73.738 22.114 1.00 20.20 341 VAL B C 1
ATOM 5587 O O . VAL B 1 341 ? 42.695 73.730 20.980 1.00 18.34 341 VAL B O 1
ATOM 5591 N N . ASN B 1 342 ? 42.268 74.804 22.908 1.00 19.46 342 ASN B N 1
ATOM 5592 C CA . ASN B 1 342 ? 42.907 76.030 22.448 1.00 21.99 342 ASN B CA 1
ATOM 5593 C C . ASN B 1 342 ? 44.400 75.843 22.164 1.00 22.38 342 ASN B C 1
ATOM 5594 O O . ASN B 1 342 ? 44.960 76.511 21.298 1.00 22.86 342 ASN B O 1
ATOM 5599 N N . ASN B 1 343 ? 45.050 74.933 22.881 1.00 23.60 343 ASN B N 1
ATOM 5600 C CA . ASN B 1 343 ? 46.472 74.701 22.651 1.00 26.95 343 ASN B CA 1
ATOM 5601 C C . ASN B 1 343 ? 46.721 73.872 21.390 1.00 28.77 343 ASN B C 1
ATOM 5602 O O . ASN B 1 343 ? 47.760 74.022 20.747 1.00 29.72 343 ASN B O 1
ATOM 5607 N N . VAL B 1 344 ? 45.773 73.004 21.040 1.00 29.92 344 VAL B N 1
ATOM 5608 C CA . VAL B 1 344 ? 45.905 72.158 19.851 1.00 33.35 344 VAL B CA 1
ATOM 5609 C C . VAL B 1 344 ? 45.432 72.861 18.586 1.00 34.03 344 VAL B C 1
ATOM 5610 O O . VAL B 1 344 ? 45.959 72.606 17.502 1.00 32.25 344 VAL B O 1
ATOM 5614 N N . LYS B 1 345 ? 44.424 73.721 18.723 1.00 35.95 345 LYS B N 1
ATOM 5615 C CA . LYS B 1 345 ? 43.903 74.476 17.585 1.00 39.59 345 LYS B CA 1
ATOM 5616 C C . LYS B 1 345 ? 44.905 75.590 17.302 1.00 40.97 345 LYS B C 1
ATOM 5617 O O . LYS B 1 345 ? 45.388 76.245 18.227 1.00 43.29 345 LYS B O 1
ATOM 5623 N N . SER B 1 346 ? 45.222 75.807 16.032 1.00 40.82 346 SER B N 1
ATOM 5624 C CA . SER B 1 346 ? 46.178 76.846 15.668 1.00 40.74 346 SER B CA 1
ATOM 5625 C C . SER B 1 346 ? 45.845 77.478 14.324 1.00 39.24 346 SER B C 1
ATOM 5626 O O . SER B 1 346 ? 44.793 77.211 13.744 1.00 39.02 346 SER B O 1
ATOM 5629 N N . GLY B 1 347 ? 46.750 78.322 13.837 1.00 37.58 347 GLY B N 1
ATOM 5630 C CA . GLY B 1 347 ? 46.536 78.975 12.559 1.00 34.75 347 GLY B CA 1
ATOM 5631 C C . GLY B 1 347 ? 46.446 77.954 11.442 1.00 33.47 347 GLY B C 1
ATOM 5632 O O . GLY B 1 347 ? 45.661 78.106 10.506 1.00 32.60 347 GLY B O 1
ATOM 5633 N N . ALA B 1 348 ? 47.256 76.905 11.544 1.00 31.12 348 ALA B N 1
ATOM 5634 C CA . ALA B 1 348 ? 47.262 75.853 10.540 1.00 29.19 348 ALA B CA 1
ATOM 5635 C C . ALA B 1 348 ? 45.918 75.138 10.524 1.00 27.66 348 ALA B C 1
ATOM 5636 O O . ALA B 1 348 ? 45.428 74.749 9.465 1.00 27.17 348 ALA B O 1
ATOM 5638 N N . TYR B 1 349 ? 45.331 74.961 11.704 1.00 26.66 349 TYR B N 1
ATOM 5639 C CA . TYR B 1 349 ? 44.041 74.288 11.820 1.00 25.31 349 TYR B CA 1
ATOM 5640 C C . TYR B 1 349 ? 42.967 75.044 11.043 1.00 24.34 349 TYR B C 1
ATOM 5641 O O . TYR B 1 349 ? 42.172 74.440 10.320 1.00 22.50 349 TYR B O 1
ATOM 5650 N N . GLN B 1 350 ? 42.941 76.367 11.191 1.00 23.63 350 GLN B N 1
ATOM 5651 C CA . GLN B 1 350 ? 41.946 77.161 10.482 1.00 25.26 350 GLN B CA 1
ATOM 5652 C C . GLN B 1 350 ? 42.190 77.094 8.977 1.00 23.91 350 GLN B C 1
ATOM 5653 O O . GLN B 1 350 ? 41.251 77.161 8.183 1.00 23.75 350 GLN B O 1
ATOM 5659 N N . SER B 1 351 ? 43.451 76.959 8.580 1.00 23.42 351 SER B N 1
ATOM 5660 C CA . SER B 1 351 ? 43.774 76.859 7.161 1.00 23.19 351 SER B CA 1
ATOM 5661 C C . SER B 1 351 ? 43.213 75.548 6.612 1.00 20.41 351 SER B C 1
ATOM 5662 O O . SER B 1 351 ? 42.762 75.484 5.469 1.00 19.77 351 SER B O 1
ATOM 5665 N N . TRP B 1 352 ? 43.244 74.502 7.431 1.00 18.63 352 TRP B N 1
ATOM 5666 C CA . TRP B 1 352 ? 42.707 73.211 7.010 1.00 17.37 352 TRP B CA 1
ATOM 5667 C C . TRP B 1 352 ? 41.190 73.324 6.883 1.00 17.01 352 TRP B C 1
ATOM 5668 O O . TRP B 1 352 ? 40.593 72.844 5.918 1.00 16.63 352 TRP B O 1
ATOM 5679 N N . ILE B 1 353 ? 40.567 73.958 7.868 1.00 16.93 353 ILE B N 1
ATOM 5680 C CA . ILE B 1 353 ? 39.121 74.121 7.851 1.00 18.38 353 ILE B CA 1
ATOM 5681 C C . ILE B 1 353 ? 38.684 74.863 6.590 1.00 19.36 353 ILE B C 1
ATOM 5682 O O . ILE B 1 353 ? 37.740 74.454 5.919 1.00 20.53 353 ILE B O 1
ATOM 5687 N N . GLU B 1 354 ? 39.373 75.950 6.258 1.00 21.69 354 GLU B N 1
ATOM 5688 C CA . GLU B 1 354 ? 39.019 76.711 5.064 1.00 23.64 354 GLU B CA 1
ATOM 5689 C C . GLU B 1 354 ? 39.224 75.863 3.814 1.00 22.56 354 GLU B C 1
ATOM 5690 O O . GLU B 1 354 ? 38.394 75.853 2.905 1.00 22.60 354 GLU B O 1
ATOM 5696 N N . GLN B 1 355 ? 40.332 75.133 3.787 1.00 21.30 355 GLN B N 1
ATOM 5697 C CA . GLN B 1 355 ? 40.662 74.276 2.659 1.00 20.96 355 GLN B CA 1
ATOM 5698 C C . GLN B 1 355 ? 39.602 73.201 2.404 1.00 19.67 355 GLN B C 1
ATOM 5699 O O . GLN B 1 355 ? 39.124 73.030 1.282 1.00 17.94 355 GLN B O 1
ATOM 5705 N N . ASN B 1 356 ? 39.228 72.488 3.459 1.00 18.18 356 ASN B N 1
ATOM 5706 C CA . ASN B 1 356 ? 38.274 71.394 3.336 1.00 18.46 356 ASN B CA 1
ATOM 5707 C C . ASN B 1 356 ? 36.790 71.751 3.381 1.00 20.79 356 ASN B C 1
ATOM 5708 O O . ASN B 1 356 ? 35.971 71.038 2.801 1.00 21.41 356 ASN B O 1
ATOM 5713 N N . TYR B 1 357 ? 36.439 72.842 4.056 1.00 21.18 357 TYR B N 1
ATOM 5714 C CA . TYR B 1 357 ? 35.030 73.202 4.187 1.00 23.98 357 TYR B CA 1
ATOM 5715 C C . TYR B 1 357 ? 34.498 74.434 3.462 1.00 28.21 357 TYR B C 1
ATOM 5716 O O . TYR B 1 357 ? 33.361 74.417 2.988 1.00 27.58 357 TYR B O 1
ATOM 5725 N N . GLU B 1 358 ? 35.283 75.502 3.378 1.00 32.16 358 GLU B N 1
ATOM 5726 C CA . GLU B 1 358 ? 34.781 76.696 2.705 1.00 37.14 358 GLU B CA 1
ATOM 5727 C C . GLU B 1 358 ? 34.901 76.541 1.197 1.00 38.41 358 GLU B C 1
ATOM 5728 O O . GLU B 1 358 ? 35.942 76.132 0.681 1.00 39.43 358 GLU B O 1
ATOM 5734 N N . GLY B 1 359 ? 33.818 76.858 0.494 1.00 40.49 359 GLY B N 1
ATOM 5735 C CA . GLY B 1 359 ? 33.810 76.718 -0.949 1.00 40.80 359 GLY B CA 1
ATOM 5736 C C . GLY B 1 359 ? 33.997 75.254 -1.287 1.00 40.73 359 GLY B C 1
ATOM 5737 O O . GLY B 1 359 ? 34.404 74.901 -2.394 1.00 40.92 359 GLY B O 1
ATOM 5738 N N . ARG B 1 360 ? 33.688 74.399 -0.316 1.00 41.52 360 ARG B N 1
ATOM 5739 C CA . ARG B 1 360 ? 33.830 72.955 -0.467 1.00 41.41 360 ARG B CA 1
ATOM 5740 C C . ARG B 1 360 ? 33.143 72.388 -1.704 1.00 44.35 360 ARG B C 1
ATOM 5741 O O . ARG B 1 360 ? 31.963 72.644 -1.946 1.00 45.45 360 ARG B O 1
ATOM 5749 N N . GLN B 1 361 ? 33.906 71.607 -2.464 1.00 48.00 361 GLN B N 1
ATOM 5750 C CA . GLN B 1 361 ? 33.457 70.951 -3.691 1.00 51.12 361 GLN B CA 1
ATOM 5751 C C . GLN B 1 361 ? 32.335 71.684 -4.414 1.00 52.29 361 GLN B C 1
ATOM 5752 O O . GLN B 1 361 ? 32.612 72.267 -5.486 1.00 53.32 361 GLN B O 1
#

Solvent-accessible surface area: 27308 Å² total; per-residue (Å²): 81,35,0,0,0,0,10,0,1,17,32,36,2,0,0,0,0,9,26,0,13,118,103,28,156,18,38,0,0,0,0,12,105,55,54,64,34,19,24,78,72,3,0,75,98,8,43,165,30,138,61,14,60,60,31,119,10,38,8,52,67,53,81,49,0,62,106,0,1,99,108,34,72,0,42,1,0,0,2,22,17,37,22,47,5,16,5,45,0,22,90,34,9,41,42,2,2,98,27,2,0,42,0,1,30,8,0,0,19,9,0,49,124,10,25,51,90,24,43,145,104,53,62,103,106,1,58,0,0,0,11,4,13,1,20,0,8,0,56,16,55,2,48,92,109,52,111,158,88,73,131,40,60,61,0,46,40,120,41,38,26,56,5,4,10,0,20,0,0,0,10,0,0,0,0,3,0,0,69,0,0,82,131,7,46,33,0,10,3,1,2,0,0,8,4,34,12,2,0,12,31,9,26,0,5,50,44,1,1,4,0,0,7,17,0,60,81,46,85,77,0,14,2,27,23,160,1,34,4,8,17,1,10,1,13,0,43,1,0,0,62,0,0,24,60,0,4,66,118,7,138,19,40,47,14,3,0,0,1,15,100,30,64,67,94,16,36,71,0,0,68,40,0,0,59,20,0,43,109,61,53,93,91,114,68,38,6,113,129,24,31,55,128,39,28,63,36,61,27,26,9,60,1,5,0,1,42,6,16,32,0,28,183,98,37,57,7,135,39,128,26,82,14,144,42,0,2,85,97,0,0,79,36,2,51,84,39,84,135,15,10,105,69,14,46,63,57,68,10,71,67,11,32,77,112,15,42,113,84,43,178,83,33,0,0,0,0,10,0,1,14,31,36,2,0,0,0,0,10,26,0,12,113,103,28,156,18,39,0,0,0,0,12,105,51,53,64,34,14,22,74,67,4,0,77,84,9,44,164,30,139,60,14,61,57,32,122,10,37,8,51,67,51,84,48,0,62,106,0,0,97,108,33,71,0,43,1,0,0,2,24,16,36,24,46,5,15,5,47,0,21,86,33,9,42,38,2,2,101,26,2,0,43,0,1,30,9,0,0,19,9,0,50,125,10,26,52,91,24,43,145,103,52,63,102,107,1,55,0,0,0,12,6,13,1,21,0,8,0,54,16,55,2,50,91,109,54,109,158,86,74,132,40,61,56,1,48,40,120,41,37,26,57,6,4,10,0,19,0,0,0,12,0,0,0,0,3,0,0,72,0,0,82,138,9,48,34,0,9,4,1,2,1,0,8,4,34,12,2,0,12,30,10,19,0,6,48,47,1,0,4,0,0,9,17,1,58,81,52,86,80,0,13,3,26,23,160,0,38,4,7,17,1,10,1,14,0,41,1,0,0,61,0,0,24,58,0,5,66,118,8,138,18,42,46,14,2,0,0,2,14,100,32,62,68,94,17,39,68,0,0,68,38,0,0,63,20,0,42,108,63,54,94,96,111,67,35,7,114,126,26,32,61,124,37,27,65,38,62,24,23,9,59,1,5,1,1,43,5,17,32,0,30,185,99,37,54,7,138,39,128,27,82,15,145,41,0,3,84,96,0,0,81,37,2,53,84,39,82,135,17,8,103,72,12,37,65,60,67,16,74,67,10,32,73,109,14,40,109,84,39,177

Organism: Salmonella typhimurium (strain LT2 / SGSC1412 / ATCC 700720) (NCBI:txid99287)